Protein AF-A0A942SMR7-F1 (afdb_monomer)

Sequence (443 aa):
MTNSVQDSFNHFLLGSNKAGSNNLSPPSAKKFTKAISVENAISAVIGNFFTKFIARLKLFITKYEWFNEKNLMRRINSHNLKDLNKLANLFKNAYPSLTKENKKISHFVENFVKPARDKKAYEKFTKDLNDDAVKKQLENVYAEYLLKCLKKNITAHDLVLEEGGIGPLINAKSPEEIDTLINDYLGPDLRRDLEHFTHDPDLCQALYLNMPHRNHQLIQELVHDGITAEMIFEAETDLPMKTTAKSMLGFIAQNSENCFCENVKIFLDENYSPFASNFAEGKGEEEKEEIVAALIGLLKTGRDAPARLLIPLLATQKKSAKKLTGYPSPTFKQILSQLKNLGTQKEIIQQALLGKLFFKEQREKYKASIDTFFARSFNSYSYQDQDLARLLPLFNNFDDYTASLIERFVQRGSKEDPYDFEKIKGSLAGISIIEKIQQILAE

Structure (mmCIF, N/CA/C/O backbone):
data_AF-A0A942SMR7-F1
#
_entry.id   AF-A0A942SMR7-F1
#
loop_
_atom_site.group_PDB
_atom_site.id
_atom_site.type_symbol
_atom_site.label_atom_id
_atom_site.label_alt_id
_atom_site.label_comp_id
_atom_site.label_asym_id
_atom_site.label_entity_id
_atom_site.label_seq_id
_atom_site.pdbx_PDB_ins_code
_atom_site.Cartn_x
_atom_site.Cartn_y
_atom_site.Cartn_z
_atom_site.occupancy
_atom_site.B_iso_or_equiv
_atom_site.auth_seq_id
_atom_site.auth_comp_id
_atom_site.auth_asym_id
_atom_site.auth_atom_id
_atom_site.pdbx_PDB_model_num
ATOM 1 N N . MET A 1 1 ? -30.695 -22.649 21.750 1.00 34.53 1 MET A N 1
ATOM 2 C CA . MET A 1 1 ? -30.103 -22.715 23.103 1.00 34.53 1 MET A CA 1
ATOM 3 C C . MET A 1 1 ? -28.946 -21.736 23.145 1.00 34.53 1 MET A C 1
ATOM 5 O O . MET A 1 1 ? -27.993 -21.900 22.398 1.00 34.53 1 MET A O 1
ATOM 9 N N . THR A 1 2 ? -29.091 -20.654 23.903 1.00 30.50 2 THR A N 1
ATOM 10 C CA . THR A 1 2 ? -28.099 -19.580 24.029 1.00 30.50 2 THR A CA 1
ATOM 11 C C . THR A 1 2 ? -27.035 -19.985 25.042 1.00 30.50 2 THR A C 1
ATOM 13 O O . THR A 1 2 ? -27.297 -19.974 26.243 1.00 30.50 2 THR A O 1
ATOM 16 N N . ASN A 1 3 ? -25.848 -20.357 24.561 1.00 32.12 3 ASN A N 1
ATOM 17 C CA . ASN A 1 3 ? -24.682 -20.551 25.422 1.00 32.12 3 ASN A CA 1
ATOM 18 C C . ASN A 1 3 ? -24.349 -19.232 26.125 1.00 32.12 3 ASN A C 1
ATOM 20 O O . ASN A 1 3 ? -24.360 -18.170 25.496 1.00 32.12 3 ASN A O 1
ATOM 24 N N . SER A 1 4 ? -24.058 -19.288 27.425 1.00 38.53 4 SER A N 1
ATOM 25 C CA . SER A 1 4 ? -23.694 -18.090 28.171 1.00 38.53 4 SER A CA 1
ATOM 26 C C . SER A 1 4 ? -22.341 -17.554 27.680 1.00 38.53 4 SER A C 1
ATOM 28 O O . SER A 1 4 ? -21.481 -18.290 27.183 1.00 38.53 4 SER A O 1
ATOM 30 N N . VAL A 1 5 ? -22.117 -16.249 27.834 1.00 36.88 5 VAL A N 1
ATOM 31 C CA . VAL A 1 5 ? -20.822 -15.605 27.537 1.00 36.88 5 VAL A CA 1
ATOM 32 C C . VAL A 1 5 ? -19.683 -16.264 28.333 1.00 36.88 5 VAL A C 1
ATOM 34 O O . VAL A 1 5 ? -18.545 -16.318 27.871 1.00 36.88 5 VAL A O 1
ATOM 37 N N . GLN A 1 6 ? -20.010 -16.833 29.495 1.00 35.50 6 GLN A N 1
ATOM 38 C CA . GLN A 1 6 ? -19.108 -17.584 30.361 1.00 35.50 6 GLN A CA 1
ATOM 39 C C . GLN A 1 6 ? -18.683 -18.922 29.735 1.00 35.50 6 GLN A C 1
ATOM 41 O O . GLN A 1 6 ? -17.505 -19.273 29.772 1.00 35.50 6 GLN A O 1
ATOM 46 N N . ASP A 1 7 ? -19.607 -19.617 29.070 1.00 35.22 7 ASP A N 1
ATOM 47 C CA . ASP A 1 7 ? -19.327 -20.873 28.363 1.00 35.22 7 ASP A CA 1
ATOM 48 C C . ASP A 1 7 ? -18.500 -20.627 27.095 1.00 35.22 7 ASP A C 1
ATOM 50 O O . ASP A 1 7 ? -17.563 -21.365 26.792 1.00 35.22 7 ASP A O 1
ATOM 54 N N . SER A 1 8 ? -18.756 -19.514 26.403 1.00 33.97 8 SER A N 1
ATOM 55 C CA . SER A 1 8 ? -17.963 -19.088 25.238 1.00 33.97 8 SER A CA 1
ATOM 56 C C . SER A 1 8 ? -16.530 -18.675 25.615 1.00 33.97 8 SER A C 1
ATOM 58 O O . SER A 1 8 ? -15.610 -18.803 24.807 1.00 33.97 8 SER A O 1
ATOM 60 N N . PHE A 1 9 ? -16.319 -18.212 26.853 1.00 33.03 9 PHE A N 1
ATOM 61 C CA . PHE A 1 9 ? -14.996 -17.901 27.402 1.00 33.03 9 PHE A CA 1
ATOM 62 C C . PHE A 1 9 ? -14.197 -19.171 27.733 1.00 33.03 9 PHE A C 1
ATOM 64 O O . PHE A 1 9 ? -12.987 -19.218 27.509 1.00 33.03 9 PHE A O 1
ATOM 71 N N . ASN A 1 10 ? -14.881 -20.211 28.216 1.00 36.38 10 ASN A N 1
ATOM 72 C CA . ASN A 1 10 ? -14.279 -21.489 28.598 1.00 36.38 10 ASN A CA 1
ATOM 73 C C . ASN A 1 10 ? -13.867 -22.359 27.395 1.00 36.38 10 ASN A C 1
ATOM 75 O O . ASN A 1 10 ? -12.970 -23.188 27.525 1.00 36.38 10 ASN A O 1
ATOM 79 N N . HIS A 1 11 ? -14.468 -22.152 26.218 1.00 35.25 11 HIS A N 1
ATOM 80 C CA . HIS A 1 11 ? -14.191 -22.934 25.004 1.00 35.25 11 HIS A CA 1
ATOM 81 C C . HIS A 1 11 ? -13.208 -22.281 24.015 1.00 35.25 11 HIS A C 1
ATOM 83 O O . HIS A 1 11 ? -12.985 -22.802 22.921 1.00 35.25 11 HIS A O 1
ATOM 89 N N . PHE A 1 12 ? -12.578 -21.162 24.379 1.00 31.48 12 PHE A N 1
ATOM 90 C CA . PHE A 1 12 ? -11.595 -20.495 23.526 1.00 31.48 12 PHE A CA 1
ATOM 91 C C . PHE A 1 12 ? -10.261 -21.273 23.494 1.00 31.48 12 PHE A C 1
ATOM 93 O O . PHE A 1 12 ? -9.388 -21.080 24.341 1.00 31.48 12 PHE A O 1
ATOM 100 N N . LEU A 1 13 ? -10.089 -22.158 22.506 1.00 36.81 13 LEU A N 1
ATOM 101 C CA . LEU A 1 13 ? -8.834 -22.874 22.251 1.00 36.81 13 LEU A CA 1
ATOM 102 C C . LEU A 1 13 ? -7.796 -21.942 21.607 1.00 36.81 13 LEU A C 1
ATOM 104 O O . LEU A 1 13 ? -7.866 -21.612 20.424 1.00 36.81 13 LEU A O 1
ATOM 108 N N . LEU A 1 14 ? -6.793 -21.548 22.389 1.00 28.81 14 LEU A N 1
ATOM 109 C CA . LEU A 1 14 ? -5.564 -20.938 21.888 1.00 28.81 14 LEU A CA 1
ATOM 110 C C . LEU A 1 14 ? -4.587 -22.044 21.489 1.00 28.81 14 LEU A C 1
ATOM 112 O O . LEU A 1 14 ? -3.977 -22.647 22.361 1.00 28.81 14 LEU A O 1
ATOM 116 N N . GLY A 1 15 ? -4.437 -22.265 20.182 1.00 29.69 15 GLY A N 1
ATOM 117 C CA . GLY A 1 15 ? -3.248 -22.868 19.574 1.00 29.69 15 GLY A CA 1
ATOM 118 C C . GLY A 1 15 ? -2.880 -24.270 20.066 1.00 29.69 15 GLY A C 1
ATOM 119 O O . GLY A 1 15 ? -2.263 -24.460 21.109 1.00 29.69 15 GLY A O 1
ATOM 120 N N . SER A 1 16 ? -3.151 -25.269 19.237 1.00 29.31 16 SER A N 1
ATOM 121 C CA . SER A 1 16 ? -2.507 -26.576 19.328 1.00 29.31 16 SER A CA 1
ATOM 122 C C . SER A 1 16 ? -0.982 -26.427 19.241 1.00 29.31 16 SER A C 1
ATOM 124 O O . SER A 1 16 ? -0.441 -26.219 18.154 1.00 29.31 16 SER A O 1
ATOM 126 N N . ASN A 1 17 ? -0.276 -26.594 20.361 1.00 31.45 17 ASN A N 1
ATOM 127 C CA . ASN A 1 17 ? 1.128 -26.988 20.321 1.00 31.45 17 ASN A CA 1
ATOM 128 C C . ASN A 1 17 ? 1.180 -28.424 19.785 1.00 31.45 17 ASN A C 1
ATOM 130 O O . ASN A 1 17 ? 1.063 -29.384 20.544 1.00 31.45 17 ASN A O 1
ATOM 134 N N . LYS A 1 18 ? 1.369 -28.578 18.470 1.00 31.02 18 LYS A N 1
ATOM 135 C CA . LYS A 1 18 ? 1.975 -29.794 17.919 1.00 31.02 18 LYS A CA 1
ATOM 136 C C . LYS A 1 18 ? 3.445 -29.808 18.348 1.00 31.02 18 LYS A C 1
ATOM 138 O O . LYS A 1 18 ? 4.327 -29.456 17.576 1.00 31.02 18 LYS A O 1
ATOM 143 N N . ALA A 1 19 ? 3.704 -30.186 19.596 1.00 28.86 19 ALA A N 1
ATOM 144 C CA . ALA A 1 19 ? 4.969 -30.824 19.919 1.00 28.86 19 ALA A CA 1
ATOM 145 C C . ALA A 1 19 ? 4.839 -32.268 19.428 1.00 28.86 19 ALA A C 1
ATOM 147 O O . ALA A 1 19 ? 3.907 -32.973 19.816 1.00 28.86 19 ALA A O 1
ATOM 148 N N . GLY A 1 20 ? 5.704 -32.643 18.488 1.00 26.94 20 GLY A N 1
ATOM 149 C CA . GLY A 1 20 ? 5.714 -33.959 17.870 1.00 26.94 20 GLY A CA 1
ATOM 150 C C . GLY A 1 20 ? 5.701 -35.069 18.914 1.00 26.94 20 GLY A C 1
ATOM 151 O O . GLY A 1 20 ? 6.432 -35.033 19.904 1.00 26.94 20 GLY A O 1
ATOM 152 N N . SER A 1 21 ? 4.859 -36.065 18.665 1.00 31.50 21 SER A N 1
ATOM 153 C CA . SER A 1 21 ? 5.030 -37.378 19.254 1.00 31.50 21 SER A CA 1
ATOM 154 C C . SER A 1 21 ? 6.374 -37.938 18.784 1.00 31.50 21 SER A C 1
ATOM 156 O O . SER A 1 21 ? 6.669 -37.913 17.590 1.00 31.50 21 SER A O 1
ATOM 158 N N . ASN A 1 22 ? 7.191 -38.441 19.705 1.00 28.12 22 ASN A N 1
ATOM 159 C CA . ASN A 1 22 ? 7.575 -39.855 19.743 1.00 28.12 22 ASN A CA 1
ATOM 160 C C . ASN A 1 22 ? 8.724 -40.100 20.730 1.00 28.12 22 ASN A C 1
ATOM 162 O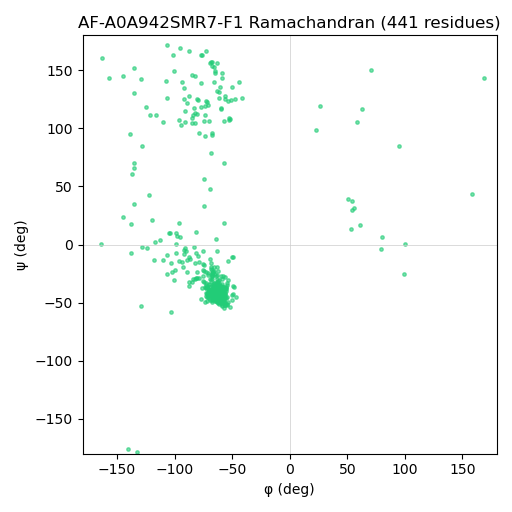 O . ASN A 1 22 ? 9.672 -39.324 20.812 1.00 28.12 22 ASN A O 1
ATOM 166 N N . ASN A 1 23 ? 8.610 -41.263 21.381 1.00 29.42 23 ASN A N 1
ATOM 167 C CA . ASN A 1 23 ? 9.546 -41.976 22.263 1.00 29.42 23 ASN A CA 1
ATOM 168 C C . ASN A 1 23 ? 9.336 -41.686 23.763 1.00 29.42 23 ASN A C 1
ATOM 170 O O . ASN A 1 23 ? 9.823 -40.699 24.298 1.00 29.42 23 ASN A O 1
ATOM 174 N N . LEU A 1 24 ? 8.412 -42.410 24.421 1.00 30.14 24 LEU A N 1
ATOM 175 C CA . LEU A 1 24 ? 8.623 -43.725 25.082 1.00 30.14 24 LEU A CA 1
ATOM 176 C C . LEU A 1 24 ? 9.640 -43.587 26.237 1.00 30.14 24 LEU A C 1
ATOM 178 O O . LEU A 1 24 ? 10.794 -43.270 26.001 1.00 30.14 24 LEU A O 1
ATOM 182 N N . SER A 1 25 ? 9.315 -43.822 27.512 1.00 30.27 25 SER A N 1
ATOM 183 C CA . SER A 1 25 ? 8.675 -45.029 28.058 1.00 30.27 25 SER A CA 1
ATOM 184 C C . SER A 1 25 ? 8.079 -44.782 29.464 1.00 30.27 25 SER A C 1
ATOM 186 O O . SER A 1 25 ? 8.474 -43.827 30.135 1.00 30.27 25 SER A O 1
ATOM 188 N N . PRO A 1 26 ? 7.140 -45.631 29.925 1.00 47.75 26 PRO A N 1
ATOM 189 C CA . PRO A 1 26 ? 6.275 -45.384 31.080 1.00 47.75 26 PRO A CA 1
ATOM 190 C C . PRO A 1 26 ? 6.826 -46.001 32.381 1.00 47.75 26 PRO A C 1
ATOM 192 O O . PRO A 1 26 ? 7.655 -46.908 32.328 1.00 47.75 26 PRO A O 1
ATOM 195 N N . PRO A 1 27 ? 6.248 -45.655 33.545 1.00 29.09 27 PRO A N 1
ATOM 196 C CA . PRO A 1 27 ? 5.980 -46.696 34.525 1.00 29.09 27 PRO A CA 1
ATOM 197 C C . PRO A 1 27 ? 4.492 -46.764 34.865 1.00 29.09 27 PRO A C 1
ATOM 199 O O . PRO A 1 27 ? 3.902 -45.869 35.466 1.00 29.09 27 PRO A O 1
ATOM 202 N N . SER A 1 28 ? 3.926 -47.882 34.414 1.00 30.62 28 SER A N 1
ATOM 203 C CA . SER A 1 28 ? 2.942 -48.744 35.073 1.00 30.62 28 SER A CA 1
ATOM 204 C C . SER A 1 28 ? 2.015 -48.132 36.128 1.00 30.62 28 SER A C 1
ATOM 206 O O . SER A 1 28 ? 2.410 -47.735 37.226 1.00 30.62 28 SER A O 1
ATOM 208 N N . ALA A 1 29 ? 0.735 -48.232 35.785 1.00 39.47 29 ALA A N 1
ATOM 209 C CA . ALA A 1 29 ? -0.451 -47.940 36.563 1.00 39.47 29 ALA A CA 1
ATOM 210 C C . ALA A 1 29 ? -0.408 -48.400 38.032 1.00 39.47 29 ALA A C 1
ATOM 212 O O . ALA A 1 29 ? -0.314 -49.590 38.334 1.00 39.47 29 ALA A O 1
ATOM 213 N N . LYS A 1 30 ? -0.673 -47.456 38.941 1.00 28.30 30 LYS A N 1
ATOM 214 C CA . LYS A 1 30 ? -1.376 -47.761 40.190 1.00 28.30 30 LYS A CA 1
ATOM 215 C C . LYS A 1 30 ? -2.869 -47.563 39.954 1.00 28.30 30 LYS A C 1
ATOM 217 O O . LYS A 1 30 ? -3.319 -46.443 39.727 1.00 28.30 30 LYS A O 1
ATOM 222 N N . LYS A 1 31 ? -3.641 -48.652 40.029 1.00 41.75 31 LYS A N 1
ATOM 223 C CA . LYS A 1 31 ? -5.090 -48.573 40.242 1.00 41.75 31 LYS A CA 1
ATOM 224 C C . LYS A 1 31 ? -5.324 -47.851 41.570 1.00 41.75 31 LYS A C 1
ATOM 226 O O . LYS A 1 31 ? -4.913 -48.354 42.612 1.00 41.75 31 LYS A O 1
ATOM 231 N N . PHE A 1 32 ? -5.982 -46.696 41.532 1.00 26.53 32 PHE A N 1
ATOM 232 C CA . PHE A 1 32 ? -6.515 -46.053 42.729 1.00 26.53 32 PHE A CA 1
ATOM 233 C C . PHE A 1 32 ? -8.040 -46.130 42.710 1.00 26.53 32 PHE A C 1
ATOM 235 O O . PHE A 1 32 ? -8.719 -45.406 41.992 1.00 26.53 32 PHE A O 1
ATOM 242 N N . THR A 1 33 ? -8.565 -47.016 43.549 1.00 35.00 33 THR A N 1
ATOM 243 C CA . THR A 1 33 ? -9.952 -47.084 44.022 1.00 35.00 33 THR A CA 1
ATOM 244 C C . THR A 1 33 ? -10.226 -45.989 45.061 1.00 35.00 33 THR A C 1
ATOM 246 O O . THR A 1 33 ? -10.619 -46.266 46.192 1.00 35.00 33 THR A O 1
ATOM 249 N N . LYS A 1 3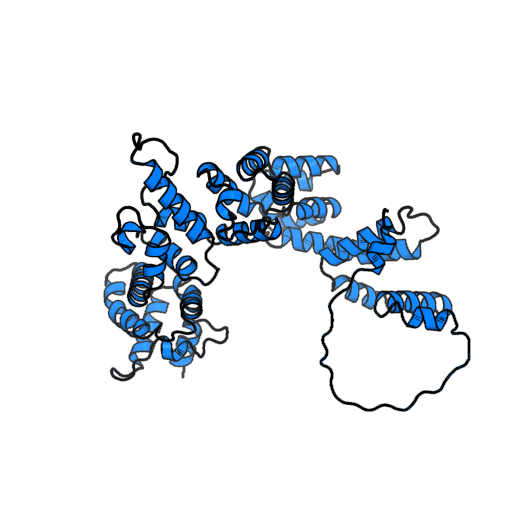4 ? -9.998 -44.717 44.714 1.00 34.81 34 LYS A N 1
ATOM 250 C CA . LYS A 1 34 ? -10.342 -43.588 45.591 1.00 34.81 34 LYS A CA 1
ATOM 251 C C . LYS A 1 34 ? -11.019 -42.479 44.802 1.00 34.81 34 LYS A C 1
ATOM 253 O O . LYS A 1 34 ? -10.518 -42.066 43.761 1.00 34.81 34 LYS A O 1
ATOM 258 N N . ALA A 1 35 ? -12.154 -42.017 45.327 1.00 33.56 35 ALA A N 1
ATOM 259 C CA . ALA A 1 35 ? -12.867 -40.845 44.845 1.00 33.56 35 ALA A CA 1
ATOM 260 C C . ALA A 1 35 ? -11.887 -39.678 44.657 1.00 33.56 35 ALA A C 1
ATOM 262 O O . ALA A 1 35 ? -11.119 -39.336 45.559 1.00 33.56 35 ALA A O 1
ATOM 263 N N . ILE A 1 36 ? -11.885 -39.119 43.450 1.00 33.59 36 ILE A N 1
ATOM 264 C CA . ILE A 1 36 ? -11.042 -37.993 43.063 1.00 33.59 36 ILE A CA 1
ATOM 265 C C . ILE A 1 36 ? -11.608 -36.758 43.770 1.00 33.59 36 ILE A C 1
ATOM 267 O O . ILE A 1 36 ? -12.788 -36.452 43.608 1.00 33.59 36 ILE A O 1
ATOM 271 N N . SER A 1 37 ? -10.800 -36.066 44.580 1.00 36.59 37 SER A N 1
ATOM 272 C CA . SER A 1 37 ? -11.249 -34.820 45.204 1.00 36.59 37 SER A CA 1
ATOM 273 C C . SER A 1 37 ? -11.480 -33.747 44.138 1.00 36.59 37 SER A C 1
ATOM 275 O O . SER A 1 37 ? -10.858 -33.756 43.070 1.00 36.59 37 SER A O 1
ATOM 277 N N . VAL A 1 38 ? -12.370 -32.800 44.432 1.00 32.81 38 VAL A N 1
ATOM 278 C CA . VAL A 1 38 ? -12.692 -31.671 43.547 1.00 32.81 38 VAL A CA 1
ATOM 279 C C . VAL A 1 38 ? -11.420 -30.905 43.139 1.00 32.81 38 VAL A C 1
ATOM 281 O O . VAL A 1 38 ? -11.323 -30.452 42.001 1.00 32.81 38 VAL A O 1
ATOM 284 N N . GLU A 1 39 ? -10.384 -30.859 43.986 1.00 32.72 39 GLU A N 1
ATOM 285 C CA . GLU A 1 39 ? -9.083 -30.263 43.642 1.00 32.72 39 GLU A CA 1
ATOM 286 C C . GLU A 1 39 ? -8.332 -30.969 42.498 1.00 32.72 39 GLU A C 1
ATOM 288 O O . GLU A 1 39 ? -7.643 -30.312 41.711 1.00 32.72 39 GLU A O 1
ATOM 293 N N . ASN A 1 40 ? -8.472 -32.287 42.355 1.00 36.81 40 ASN A N 1
ATOM 294 C CA . ASN A 1 40 ? -7.823 -33.044 41.280 1.00 36.81 40 ASN A CA 1
ATOM 295 C C . ASN A 1 40 ? -8.600 -32.956 39.955 1.00 36.81 40 ASN A C 1
ATOM 297 O O . ASN A 1 40 ? -7.984 -32.963 38.890 1.00 36.81 40 ASN A O 1
ATOM 301 N N . ALA A 1 41 ? -9.925 -32.782 40.009 1.00 32.66 41 ALA A N 1
ATOM 302 C CA . ALA A 1 41 ? -10.753 -32.478 38.838 1.00 32.66 41 ALA A CA 1
ATOM 303 C C . ALA A 1 41 ? -10.537 -31.035 38.332 1.00 32.66 41 ALA A C 1
ATOM 305 O O . ALA A 1 41 ? -10.463 -30.803 37.127 1.00 32.66 41 ALA A O 1
ATOM 306 N N . ILE A 1 42 ? -10.330 -30.074 39.244 1.00 33.91 42 ILE A N 1
ATOM 307 C CA . ILE A 1 42 ? -9.962 -28.680 38.922 1.00 33.91 42 ILE A CA 1
ATOM 308 C C . ILE A 1 42 ? -8.561 -28.602 38.289 1.00 33.91 42 ILE A C 1
ATOM 310 O O . ILE A 1 42 ? -8.329 -27.804 37.377 1.00 33.91 42 ILE A O 1
ATOM 314 N N . SER A 1 43 ? -7.634 -29.456 38.730 1.00 33.12 43 SER A N 1
ATOM 315 C CA . SER A 1 43 ? -6.253 -29.495 38.228 1.00 33.12 43 SER A CA 1
ATOM 316 C C . SER A 1 43 ? -6.125 -29.986 36.777 1.00 33.12 43 SER A C 1
ATOM 318 O O . SER A 1 43 ? -5.125 -29.687 36.129 1.00 33.12 43 SER A O 1
ATOM 320 N N . ALA A 1 44 ? -7.128 -30.690 36.240 1.00 33.97 44 ALA A N 1
ATOM 321 C CA . ALA A 1 44 ? -7.122 -31.215 34.872 1.00 33.97 44 ALA A CA 1
ATOM 322 C C . ALA A 1 44 ? -7.694 -30.242 33.817 1.00 33.97 44 ALA A C 1
ATOM 324 O O . ALA A 1 44 ? -7.499 -30.469 32.626 1.00 33.97 44 ALA A O 1
ATOM 325 N N . VAL A 1 45 ? -8.384 -29.164 34.222 1.00 35.84 45 VAL A N 1
ATOM 326 C CA . VAL A 1 45 ? -9.239 -28.379 33.301 1.00 35.84 45 VAL A CA 1
ATOM 327 C C . VAL A 1 45 ? -8.806 -26.905 33.113 1.00 35.84 45 VAL A C 1
ATOM 329 O O . VAL A 1 45 ? -9.242 -26.274 32.157 1.00 35.84 45 VAL A O 1
ATOM 332 N N . ILE A 1 46 ? -7.914 -26.318 33.935 1.00 37.12 46 ILE A N 1
ATOM 333 C CA . ILE A 1 46 ? -7.656 -24.848 33.930 1.00 37.12 46 ILE A CA 1
ATOM 334 C C . ILE A 1 46 ? -6.154 -24.470 34.023 1.00 37.12 46 ILE A C 1
ATOM 336 O O . ILE A 1 46 ? -5.722 -23.809 34.970 1.00 37.12 46 ILE A O 1
ATOM 340 N N . GLY A 1 47 ? -5.305 -24.867 33.070 1.00 30.72 47 GLY A N 1
ATOM 341 C CA . GLY A 1 47 ? -3.874 -24.490 33.042 1.00 30.72 47 GLY A CA 1
ATOM 342 C C . GLY A 1 47 ? -3.585 -23.455 31.944 1.00 30.72 47 GLY A C 1
ATOM 343 O O . GLY A 1 47 ? -3.869 -23.713 30.789 1.00 30.72 47 GLY A O 1
ATOM 344 N N . ASN A 1 48 ? -2.974 -22.283 32.148 1.00 45.56 48 ASN A N 1
ATOM 345 C CA . ASN A 1 48 ? -1.831 -22.067 33.036 1.00 45.56 48 ASN A CA 1
ATOM 346 C C . ASN A 1 48 ? -1.549 -20.582 33.403 1.00 45.56 48 ASN A C 1
ATOM 348 O O . ASN A 1 48 ? -0.582 -20.320 34.118 1.00 45.56 48 ASN A O 1
ATOM 352 N N . PHE A 1 49 ? -2.331 -19.595 32.933 1.00 44.94 49 PHE A N 1
ATOM 353 C CA . PHE A 1 49 ? -2.064 -18.162 33.200 1.00 44.94 49 PHE A CA 1
ATOM 354 C C . PHE A 1 49 ? -2.980 -17.561 34.278 1.00 44.94 49 PHE A C 1
ATOM 356 O O . PHE A 1 49 ? -2.497 -17.105 35.317 1.00 44.94 49 PHE A O 1
ATOM 363 N N . PHE A 1 50 ? -4.301 -17.612 34.083 1.00 40.66 50 PHE A N 1
ATOM 364 C CA . PHE A 1 50 ? -5.275 -17.001 35.001 1.00 40.66 50 PHE A CA 1
ATOM 365 C C . PHE A 1 50 ? -5.295 -17.662 36.386 1.00 40.66 50 PHE A C 1
ATOM 367 O O . PHE A 1 50 ? -5.433 -16.985 37.400 1.00 40.66 50 PHE A O 1
ATOM 374 N N . THR A 1 51 ? -5.043 -18.964 36.459 1.00 40.56 51 THR A N 1
ATOM 375 C CA . THR A 1 51 ? -4.980 -19.730 37.713 1.00 40.56 51 THR A CA 1
ATOM 376 C C . THR A 1 51 ? -3.710 -19.420 38.502 1.00 40.56 51 THR A C 1
ATOM 378 O O . THR A 1 51 ? -3.771 -19.306 39.721 1.00 40.56 51 THR A O 1
ATOM 381 N N . LYS A 1 52 ? -2.569 -19.168 37.836 1.00 42.41 52 LYS A N 1
ATOM 382 C CA . LYS A 1 52 ? -1.343 -18.670 38.497 1.00 42.41 52 LYS A CA 1
ATOM 383 C C . LYS A 1 52 ? -1.512 -17.237 38.994 1.00 42.41 52 LYS A C 1
ATOM 385 O O . LYS A 1 52 ? -0.953 -16.887 40.031 1.00 42.41 52 LYS A O 1
ATOM 390 N N . PHE A 1 53 ? -2.278 -16.420 38.275 1.00 46.06 53 PHE A N 1
ATOM 391 C CA . PHE A 1 53 ? -2.625 -15.065 38.691 1.00 46.06 53 PHE A CA 1
ATOM 392 C C . PHE A 1 53 ? -3.548 -15.077 39.921 1.00 46.06 53 PHE A C 1
ATOM 394 O O . PHE A 1 53 ? -3.219 -14.459 40.931 1.00 46.06 53 PHE A O 1
ATOM 401 N N . ILE A 1 54 ? -4.624 -15.871 39.901 1.00 44.62 54 ILE A N 1
ATOM 402 C CA . ILE A 1 54 ? -5.577 -15.986 41.016 1.00 44.62 54 ILE A CA 1
ATOM 403 C C . ILE A 1 54 ? -4.979 -16.726 42.226 1.00 44.62 54 ILE A C 1
ATOM 405 O O . ILE A 1 54 ? -5.211 -16.312 43.358 1.00 44.62 54 ILE A O 1
ATOM 409 N N . ALA A 1 55 ? -4.155 -17.762 42.038 1.00 40.75 55 ALA A N 1
ATOM 410 C CA . ALA A 1 55 ? -3.467 -18.448 43.139 1.00 40.75 55 ALA A CA 1
ATOM 411 C C . ALA A 1 55 ? -2.439 -17.542 43.839 1.00 40.75 55 ALA A C 1
ATOM 413 O O . ALA A 1 55 ? -2.331 -17.564 45.064 1.00 40.75 55 ALA A O 1
ATOM 414 N N . ARG A 1 56 ? -1.738 -16.678 43.089 1.00 43.81 56 ARG A N 1
ATOM 415 C CA . ARG A 1 56 ? -0.849 -15.651 43.660 1.00 43.81 56 ARG A CA 1
ATOM 416 C C . ARG A 1 56 ? -1.626 -14.535 44.369 1.00 43.81 56 ARG A C 1
ATOM 418 O O . ARG A 1 56 ? -1.182 -14.062 45.408 1.00 43.81 56 ARG A O 1
ATOM 425 N N . LEU A 1 57 ? -2.814 -14.186 43.874 1.00 44.16 57 LEU A N 1
ATOM 426 C CA . LEU A 1 57 ? -3.771 -13.295 44.547 1.00 44.16 57 LEU A CA 1
ATOM 427 C C . LEU A 1 57 ? -4.332 -13.892 45.851 1.00 44.16 57 LEU A C 1
ATOM 429 O O . LEU A 1 57 ? -4.514 -13.164 46.825 1.00 44.16 57 LEU A O 1
ATOM 433 N N . LYS A 1 58 ? -4.575 -15.208 45.903 1.00 41.38 58 LYS A N 1
ATOM 434 C CA . LYS A 1 58 ? -5.022 -15.915 47.118 1.00 41.38 58 LYS A CA 1
ATOM 435 C C . LYS A 1 58 ? -3.898 -16.067 48.156 1.00 41.38 58 LYS A C 1
ATOM 437 O O . LYS A 1 58 ? -4.158 -15.887 49.343 1.00 41.38 58 LYS A O 1
ATOM 442 N N . LEU A 1 59 ? -2.654 -16.302 47.722 1.00 36.44 59 LEU A N 1
ATOM 443 C CA . LEU A 1 59 ? -1.453 -16.299 48.580 1.00 36.44 59 LEU A CA 1
ATOM 444 C C . LEU A 1 59 ? -1.145 -14.911 49.168 1.00 36.44 59 LEU A C 1
ATOM 446 O O . LEU A 1 59 ? -0.746 -14.806 50.323 1.00 36.44 59 LEU A O 1
ATOM 450 N N . PHE A 1 60 ? -1.401 -13.841 48.413 1.00 42.25 60 PHE A N 1
ATOM 451 C CA . PHE A 1 60 ? -1.297 -12.457 48.890 1.00 42.25 60 PHE A CA 1
ATOM 452 C C . PHE A 1 60 ? -2.223 -12.169 50.086 1.00 42.25 60 PHE A C 1
ATOM 454 O O . PHE A 1 60 ? -1.811 -11.522 51.044 1.00 42.25 60 PHE A O 1
ATOM 461 N N . ILE A 1 61 ? -3.454 -12.691 50.061 1.00 41.06 61 ILE A N 1
ATOM 462 C CA . ILE A 1 61 ? -4.430 -12.527 51.153 1.00 41.06 61 ILE A CA 1
ATOM 463 C C . ILE A 1 61 ? -3.993 -13.273 52.427 1.00 41.06 61 ILE A C 1
ATOM 465 O O . ILE A 1 61 ? -4.369 -12.866 53.520 1.00 41.06 61 ILE A O 1
ATOM 469 N N . THR A 1 62 ? -3.192 -14.336 52.299 1.00 39.22 62 THR A N 1
ATOM 470 C CA . THR A 1 62 ? -2.798 -15.209 53.419 1.00 39.22 62 THR A CA 1
ATOM 471 C C . THR A 1 62 ? -1.383 -14.971 53.953 1.00 39.22 62 THR A C 1
ATOM 473 O O . THR A 1 62 ? -1.137 -15.315 55.105 1.00 39.22 62 THR A O 1
ATOM 476 N N . LYS A 1 63 ? -0.448 -14.407 53.169 1.00 39.03 63 LYS A N 1
ATOM 477 C CA . LYS A 1 63 ? 0.978 -14.302 53.554 1.00 39.03 63 LYS A CA 1
ATOM 478 C C . LYS A 1 63 ? 1.621 -12.914 53.451 1.00 39.03 63 LYS A C 1
ATOM 480 O O . LYS A 1 63 ? 2.791 -12.796 53.786 1.00 39.03 63 LYS A O 1
ATOM 485 N N . TYR A 1 64 ? 0.910 -11.878 52.995 1.00 40.66 64 TYR A N 1
ATOM 486 C CA . TYR A 1 64 ? 1.441 -10.505 52.859 1.00 40.66 64 TYR A CA 1
ATOM 487 C C . TYR A 1 64 ? 2.754 -10.348 52.048 1.00 40.66 64 TYR A C 1
ATOM 489 O O . TYR A 1 64 ? 3.338 -9.268 52.040 1.00 40.66 64 TYR A O 1
ATOM 497 N N . GLU A 1 65 ? 3.212 -11.356 51.300 1.00 34.25 65 GLU A N 1
ATOM 498 C CA . GLU A 1 65 ? 4.343 -11.195 50.379 1.00 34.25 65 GLU A CA 1
ATOM 499 C C . GLU A 1 65 ? 3.910 -10.402 49.141 1.00 34.25 65 GLU A C 1
ATOM 501 O O . GLU A 1 65 ? 3.015 -10.810 48.393 1.00 34.25 65 GLU A O 1
ATOM 506 N N . TRP A 1 66 ? 4.541 -9.247 48.922 1.00 45.78 66 TRP A N 1
ATOM 507 C CA . TRP A 1 66 ? 4.174 -8.346 47.837 1.00 45.78 66 TRP A CA 1
ATOM 508 C C . TRP A 1 66 ? 4.948 -8.599 46.543 1.00 45.78 66 TRP A C 1
ATOM 510 O O . TRP A 1 66 ? 6.177 -8.655 46.494 1.00 45.78 66 TRP A O 1
ATOM 520 N N . PHE A 1 67 ? 4.175 -8.612 45.457 1.00 41.97 67 PHE A N 1
ATOM 521 C CA . PHE A 1 67 ? 4.568 -8.053 44.173 1.00 41.97 67 PHE A CA 1
ATOM 522 C C . PHE A 1 67 ? 5.045 -6.621 44.400 1.00 41.97 67 PHE A C 1
ATOM 524 O O . PHE A 1 67 ? 4.221 -5.752 44.626 1.00 41.97 67 PHE A O 1
ATOM 531 N N . ASN A 1 68 ? 6.340 -6.339 44.307 1.00 45.72 68 ASN A N 1
ATOM 532 C CA . ASN A 1 68 ? 6.786 -4.948 44.283 1.00 45.72 68 ASN A CA 1
ATOM 533 C C . ASN A 1 68 ? 6.070 -4.216 43.121 1.00 45.72 68 ASN A C 1
ATOM 535 O O . ASN A 1 68 ? 6.086 -4.719 41.994 1.00 45.72 68 ASN A O 1
ATOM 539 N N . GLU A 1 69 ? 5.425 -3.077 43.380 1.00 46.19 69 GLU A N 1
ATOM 540 C CA . GLU A 1 69 ? 4.550 -2.331 42.448 1.00 46.19 69 GLU A CA 1
ATOM 541 C C . GLU A 1 69 ? 5.204 -2.109 41.067 1.00 46.19 69 GLU A C 1
ATOM 543 O O . GLU A 1 69 ? 4.578 -2.268 40.013 1.00 46.19 69 GLU A O 1
ATOM 548 N N . LYS A 1 70 ? 6.527 -1.886 41.072 1.00 51.78 70 LYS A N 1
ATOM 549 C CA . LYS A 1 70 ? 7.387 -1.774 39.880 1.00 51.78 70 LYS A CA 1
ATOM 550 C C . LYS A 1 70 ? 7.301 -2.987 38.938 1.00 51.78 70 LYS A C 1
ATOM 552 O O . LYS A 1 70 ? 7.338 -2.828 37.719 1.00 51.78 70 LYS A O 1
ATOM 557 N N . ASN A 1 71 ? 7.161 -4.202 39.469 1.00 54.44 71 ASN A N 1
ATOM 558 C CA . ASN A 1 71 ? 7.095 -5.435 38.678 1.00 54.44 71 ASN A CA 1
ATOM 559 C C . ASN A 1 71 ? 5.716 -5.668 38.049 1.00 54.44 71 ASN A C 1
ATOM 561 O O . ASN A 1 71 ? 5.633 -6.298 36.991 1.00 54.44 71 ASN A O 1
ATOM 565 N N . LEU A 1 72 ? 4.646 -5.174 38.679 1.00 54.44 72 LEU A N 1
ATOM 566 C CA . LEU A 1 72 ? 3.290 -5.257 38.138 1.00 54.44 72 LEU A CA 1
ATOM 567 C C . LEU A 1 72 ? 3.131 -4.297 36.952 1.00 54.44 72 LEU A C 1
ATOM 569 O O . LEU A 1 72 ? 2.738 -4.730 35.867 1.00 54.44 72 LEU A O 1
ATOM 573 N N . MET A 1 73 ? 3.560 -3.042 37.126 1.00 61.38 73 MET A N 1
ATOM 574 C CA . MET A 1 73 ? 3.583 -2.033 36.061 1.00 61.38 73 MET A CA 1
ATOM 575 C C . MET A 1 73 ? 4.398 -2.492 34.851 1.00 61.38 73 MET A C 1
ATOM 577 O O . MET A 1 73 ? 3.913 -2.433 33.724 1.00 61.38 73 MET A O 1
ATOM 581 N N . ARG A 1 74 ? 5.608 -3.034 35.063 1.00 60.50 74 ARG A N 1
ATOM 582 C CA . ARG A 1 74 ? 6.454 -3.527 33.960 1.00 60.50 74 ARG A CA 1
ATOM 583 C C . ARG A 1 74 ? 5.767 -4.616 33.134 1.00 60.50 74 ARG A C 1
ATOM 585 O O . ARG A 1 74 ? 5.905 -4.643 31.916 1.00 60.50 74 ARG A O 1
ATOM 592 N N . ARG A 1 75 ? 5.038 -5.525 33.788 1.00 58.28 75 ARG A N 1
ATOM 593 C CA . ARG A 1 75 ? 4.328 -6.615 33.103 1.00 58.28 75 ARG A CA 1
ATOM 594 C C . ARG A 1 75 ? 3.128 -6.095 32.324 1.00 58.28 75 ARG A C 1
ATOM 596 O O . ARG A 1 75 ? 2.985 -6.439 31.157 1.00 58.28 75 ARG A O 1
ATOM 603 N N . ILE A 1 76 ? 2.323 -5.225 32.922 1.00 63.59 76 ILE A N 1
ATOM 604 C CA . ILE A 1 76 ? 1.150 -4.652 32.251 1.00 63.59 76 ILE A CA 1
ATOM 605 C C . ILE A 1 76 ? 1.569 -3.797 31.050 1.00 63.59 76 ILE A C 1
ATOM 607 O O . ILE A 1 76 ? 1.028 -3.969 29.960 1.00 63.59 76 ILE A O 1
ATOM 611 N N . ASN A 1 77 ? 2.620 -2.988 31.199 1.00 65.75 77 ASN A N 1
ATOM 612 C CA . ASN A 1 77 ? 3.166 -2.167 30.116 1.00 65.75 77 ASN A CA 1
ATOM 613 C C . ASN A 1 77 ? 3.725 -2.990 28.940 1.00 65.75 77 ASN A C 1
ATOM 615 O O . ASN A 1 77 ? 3.850 -2.461 27.836 1.00 65.75 77 ASN A O 1
ATOM 619 N N . SER A 1 78 ? 4.033 -4.279 29.127 1.00 68.62 78 SER A N 1
ATOM 620 C CA . SER A 1 78 ? 4.500 -5.143 28.032 1.00 68.62 78 SER A CA 1
ATOM 621 C C . SER A 1 78 ? 3.389 -5.568 27.059 1.00 68.62 78 SER A C 1
ATOM 623 O O . SER A 1 78 ? 3.679 -5.942 25.926 1.00 68.62 78 SER A O 1
ATOM 625 N N . HIS A 1 79 ? 2.113 -5.458 27.444 1.00 66.25 79 HIS A N 1
ATOM 626 C CA . HIS A 1 79 ? 0.980 -5.880 26.611 1.00 66.25 79 HIS A CA 1
ATOM 627 C 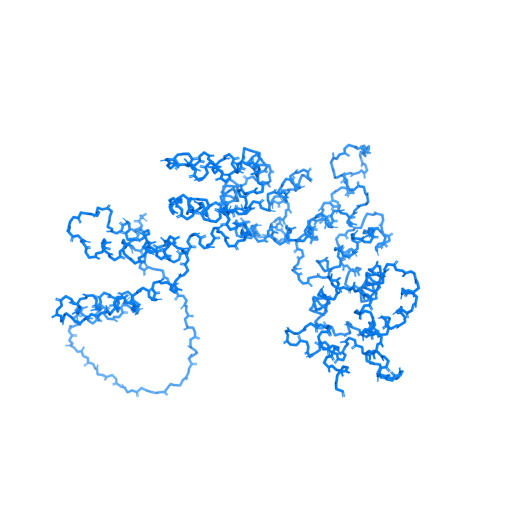C . HIS A 1 79 ? 0.585 -4.833 25.571 1.00 66.25 79 HIS A C 1
ATOM 629 O O . HIS A 1 79 ? 0.664 -3.641 25.835 1.00 66.25 79 HIS A O 1
ATOM 635 N N . ASN A 1 80 ? 0.141 -5.240 24.381 1.00 70.62 80 ASN A N 1
ATOM 636 C CA . ASN A 1 80 ? -0.311 -4.295 23.355 1.00 70.62 80 ASN A CA 1
ATOM 637 C C . ASN A 1 80 ? -1.676 -3.661 23.720 1.00 70.62 80 ASN A C 1
ATOM 639 O O . ASN A 1 80 ? -2.393 -4.136 24.602 1.00 70.62 80 ASN A O 1
ATOM 643 N N . LEU A 1 81 ? -2.058 -2.587 23.016 1.00 79.75 81 LEU A N 1
ATOM 644 C CA . LEU A 1 81 ? -3.308 -1.857 23.274 1.00 79.75 81 LEU A CA 1
ATOM 645 C C . LEU A 1 81 ? -4.565 -2.739 23.151 1.00 79.75 81 LEU A C 1
ATOM 647 O O . LEU A 1 81 ? -5.521 -2.562 23.903 1.00 79.75 81 LEU A O 1
ATOM 651 N N . LYS A 1 82 ? -4.573 -3.703 22.220 1.00 73.69 82 LYS A N 1
ATOM 652 C CA . LYS A 1 82 ? -5.710 -4.610 21.997 1.00 73.69 82 LYS A CA 1
ATOM 653 C C . LYS A 1 82 ? -5.942 -5.507 23.212 1.00 73.69 82 LYS A C 1
ATOM 655 O O . LYS A 1 82 ? -7.081 -5.647 23.656 1.00 73.69 82 LYS A O 1
ATOM 660 N N . ASP A 1 83 ? -4.871 -6.064 23.765 1.00 66.38 83 ASP A N 1
ATOM 661 C CA . ASP A 1 83 ? -4.922 -6.925 24.945 1.00 66.38 83 ASP A CA 1
ATOM 662 C C . ASP A 1 83 ? -5.339 -6.137 26.189 1.00 66.38 83 ASP A C 1
ATOM 664 O O . ASP A 1 83 ? -6.187 -6.599 26.952 1.00 66.38 83 ASP A O 1
ATOM 668 N N . LEU A 1 84 ? -4.825 -4.913 26.356 1.00 70.81 84 LEU A N 1
ATOM 669 C CA . LEU A 1 84 ? -5.213 -4.024 27.456 1.00 70.81 84 LEU A CA 1
ATOM 670 C C . LEU A 1 84 ? -6.682 -3.581 27.361 1.00 70.81 84 LEU A C 1
ATOM 672 O O . LEU A 1 84 ? -7.381 -3.571 28.372 1.00 70.81 84 LEU A O 1
ATOM 676 N N . ASN A 1 85 ? -7.188 -3.290 26.157 1.00 73.06 85 ASN A N 1
ATOM 677 C CA . ASN A 1 85 ? -8.608 -2.996 25.931 1.00 73.06 85 ASN A CA 1
ATOM 678 C C . ASN A 1 85 ? -9.498 -4.201 26.243 1.00 73.06 85 ASN A C 1
ATOM 680 O O . ASN A 1 85 ? -10.530 -4.059 26.902 1.00 73.06 85 ASN A O 1
ATOM 684 N N . LYS A 1 86 ? -9.096 -5.400 25.803 1.00 68.12 86 LYS A N 1
ATOM 685 C CA . LYS A 1 86 ? -9.815 -6.637 26.123 1.00 68.12 86 LYS A CA 1
ATOM 686 C C . LYS A 1 86 ? -9.838 -6.870 27.632 1.00 68.12 86 LYS A C 1
ATOM 688 O O . LYS A 1 86 ? -10.893 -7.175 28.175 1.00 68.12 86 LYS A O 1
ATOM 693 N N . LEU A 1 87 ? -8.707 -6.672 28.307 1.00 60.38 87 LEU A N 1
ATOM 694 C CA . LEU A 1 87 ? -8.595 -6.801 29.756 1.00 60.38 87 LEU A CA 1
ATOM 695 C C . LEU A 1 87 ? -9.515 -5.809 30.484 1.00 60.38 87 LEU A C 1
ATOM 697 O O . LEU A 1 87 ? -10.289 -6.224 31.343 1.00 60.38 87 LEU A O 1
ATOM 701 N N . ALA A 1 88 ? -9.494 -4.530 30.100 1.00 68.81 88 ALA A N 1
ATOM 702 C CA . ALA A 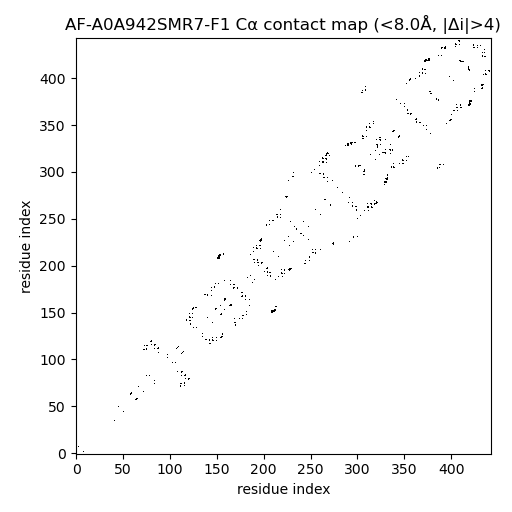1 88 ? -10.357 -3.500 30.677 1.00 68.81 88 ALA A CA 1
ATOM 703 C C . ALA A 1 88 ? -11.854 -3.816 30.492 1.00 68.81 88 ALA A C 1
ATOM 705 O O . ALA A 1 88 ? -12.627 -3.716 31.445 1.00 68.81 88 ALA A O 1
ATOM 706 N N . ASN A 1 89 ? -12.260 -4.264 29.299 1.00 65.81 89 ASN A N 1
ATOM 707 C CA . ASN A 1 89 ? -13.648 -4.644 29.017 1.00 65.81 89 ASN A CA 1
ATOM 708 C C . ASN A 1 89 ? -14.083 -5.889 29.798 1.00 65.81 89 ASN A C 1
ATOM 710 O O . ASN A 1 89 ? -15.199 -5.931 30.308 1.00 65.81 89 ASN A O 1
ATOM 714 N N . LEU A 1 90 ? -13.208 -6.890 29.931 1.00 59.84 90 LEU A N 1
ATOM 715 C CA . LEU A 1 90 ? -13.496 -8.079 30.734 1.00 59.84 90 LEU A CA 1
ATOM 716 C C . LEU A 1 90 ? -13.712 -7.720 32.204 1.00 59.84 90 LEU A C 1
ATOM 718 O O . LEU A 1 90 ? -14.651 -8.224 32.812 1.00 59.84 90 LEU A O 1
ATOM 722 N N . PHE A 1 91 ? -12.903 -6.813 32.760 1.00 62.59 91 PHE A N 1
ATOM 723 C CA . PHE A 1 91 ? -13.114 -6.322 34.122 1.00 62.59 91 PHE A CA 1
ATOM 724 C C . PHE A 1 91 ? -14.414 -5.528 34.262 1.00 62.59 91 PHE A C 1
ATOM 726 O O . PHE A 1 91 ? -15.145 -5.760 35.220 1.00 62.59 91 PHE A O 1
ATOM 733 N N . LYS A 1 92 ? -14.736 -4.655 33.300 1.00 65.00 92 LYS A N 1
ATOM 734 C CA . LYS A 1 92 ? -16.001 -3.903 33.287 1.00 65.00 92 LYS A CA 1
ATOM 735 C C . LYS A 1 92 ? -17.219 -4.832 33.238 1.00 65.00 92 LYS A C 1
ATOM 737 O O . LYS A 1 92 ? -18.191 -4.591 33.940 1.00 65.00 92 LYS A O 1
ATOM 742 N N . ASN A 1 93 ? -17.157 -5.903 32.450 1.00 61.53 93 ASN A N 1
ATOM 743 C CA . ASN A 1 93 ? -18.263 -6.852 32.305 1.00 61.53 93 ASN A CA 1
ATOM 744 C C . ASN A 1 93 ? -18.390 -7.801 33.503 1.00 61.53 93 ASN A C 1
ATOM 746 O O . ASN A 1 93 ? -19.499 -8.146 33.892 1.00 61.53 93 ASN A O 1
ATOM 750 N N . ALA A 1 94 ? -17.265 -8.230 34.082 1.00 53.62 94 ALA A N 1
ATOM 751 C CA . ALA A 1 94 ? -17.255 -9.110 35.249 1.00 53.62 94 ALA A CA 1
ATOM 752 C C . ALA A 1 94 ? -17.607 -8.369 36.550 1.00 53.62 94 ALA A C 1
ATOM 754 O O . ALA A 1 94 ? -18.128 -8.980 37.479 1.00 53.62 94 ALA A O 1
ATOM 755 N N . TYR A 1 95 ? -17.329 -7.063 36.614 1.00 58.31 95 TYR A N 1
ATOM 756 C CA . TYR A 1 95 ? -17.564 -6.213 37.783 1.00 58.31 95 TYR A CA 1
ATOM 757 C C . TYR A 1 95 ? -18.213 -4.876 37.367 1.00 58.31 95 TYR A C 1
ATOM 759 O O . TYR A 1 95 ? -17.586 -3.821 37.489 1.00 58.31 95 TYR A O 1
ATOM 767 N N . PRO A 1 96 ? -19.462 -4.903 36.857 1.00 56.53 96 PRO A N 1
ATOM 768 C CA . PRO A 1 96 ? -20.142 -3.724 36.311 1.00 56.53 96 PRO A CA 1
ATOM 769 C C . PRO A 1 96 ? -20.468 -2.674 37.378 1.00 56.53 96 PRO A C 1
ATOM 771 O O . PRO A 1 96 ? -20.457 -1.477 37.099 1.00 56.53 96 PRO A O 1
ATOM 774 N N . SER A 1 97 ? -20.696 -3.107 38.618 1.00 55.62 97 SER A N 1
ATOM 775 C CA . SER A 1 97 ? -20.757 -2.236 39.783 1.00 55.62 97 SER A CA 1
ATOM 776 C C . SER A 1 97 ? -19.381 -2.198 40.448 1.00 55.62 97 SER A C 1
ATOM 778 O O . SER A 1 97 ? -19.008 -3.118 41.178 1.00 55.62 97 SER A O 1
ATOM 780 N N . LEU A 1 98 ? -18.632 -1.110 40.244 1.00 49.50 98 LEU A N 1
ATOM 781 C CA . LEU A 1 98 ? -17.470 -0.736 41.066 1.00 49.50 98 LEU A CA 1
ATOM 782 C C . LEU A 1 98 ? -17.931 -0.315 42.480 1.00 49.50 98 LEU A C 1
ATOM 784 O O . LEU A 1 98 ? -17.566 0.737 43.000 1.00 49.50 98 LEU A O 1
ATOM 788 N N . THR A 1 99 ? -18.797 -1.109 43.107 1.00 46.84 99 THR A N 1
ATOM 789 C CA . THR A 1 99 ? -19.220 -0.922 44.489 1.00 46.84 99 THR A CA 1
ATOM 790 C C . THR A 1 99 ? -18.053 -1.236 45.421 1.00 46.84 99 THR A C 1
ATOM 792 O O . THR A 1 99 ? -17.122 -1.978 45.093 1.00 46.84 99 THR A O 1
ATOM 795 N N . LYS A 1 100 ? -18.106 -0.654 46.625 1.00 44.81 100 LYS A N 1
ATOM 796 C CA . LYS A 1 100 ? -17.102 -0.761 47.701 1.00 44.81 100 LYS A CA 1
ATOM 797 C C . LYS A 1 100 ? -16.652 -2.198 48.043 1.00 44.81 100 LYS A C 1
ATOM 799 O O . LYS A 1 100 ? -15.667 -2.338 48.765 1.00 44.81 100 LYS A O 1
ATOM 804 N N . GLU A 1 101 ? -17.316 -3.236 47.540 1.00 46.28 101 GLU A N 1
ATOM 805 C CA . GLU A 1 101 ? -17.002 -4.650 47.769 1.00 46.28 101 GLU A CA 1
ATOM 806 C C . GLU A 1 101 ? -15.775 -5.160 46.991 1.00 46.28 101 GLU A C 1
ATOM 808 O O . GLU A 1 101 ? -15.129 -6.099 47.447 1.00 46.28 101 GLU A O 1
ATOM 813 N N . ASN A 1 102 ? -15.355 -4.512 45.894 1.00 54.16 102 ASN A N 1
ATOM 814 C CA . ASN A 1 102 ? -14.198 -4.961 45.095 1.00 54.16 102 ASN A CA 1
ATOM 815 C C . ASN A 1 102 ? -13.081 -3.911 44.945 1.00 54.16 102 ASN A C 1
ATOM 817 O O . ASN A 1 102 ? -12.459 -3.770 43.888 1.00 54.16 102 ASN A O 1
ATOM 821 N N . LYS A 1 103 ? -12.755 -3.206 46.041 1.00 58.88 103 LYS A N 1
ATOM 822 C CA . LYS A 1 103 ? -11.694 -2.172 46.098 1.00 58.88 103 LYS A CA 1
ATOM 823 C C . LYS A 1 103 ? -10.357 -2.609 45.494 1.00 58.88 103 LYS A C 1
ATOM 825 O O . LYS A 1 103 ? -9.689 -1.796 44.874 1.00 58.88 103 LYS A O 1
ATOM 830 N N . LYS A 1 104 ? -9.963 -3.879 45.650 1.00 59.38 104 LYS A N 1
ATOM 831 C CA . LYS A 1 104 ? -8.691 -4.406 45.117 1.00 59.38 104 LYS A CA 1
ATOM 832 C C . LYS A 1 104 ? -8.689 -4.508 43.589 1.00 59.38 104 LYS A C 1
ATOM 834 O O . LYS A 1 104 ? -7.681 -4.204 42.962 1.00 59.38 104 LYS A O 1
ATOM 839 N N . ILE A 1 105 ? -9.811 -4.917 42.997 1.00 56.62 105 ILE A N 1
ATOM 840 C CA . ILE A 1 105 ? -9.963 -5.031 41.540 1.00 56.62 105 ILE A CA 1
ATOM 841 C C . ILE A 1 105 ? -10.069 -3.638 40.926 1.00 56.62 105 ILE A C 1
ATOM 843 O O . ILE A 1 105 ? -9.377 -3.351 39.956 1.00 56.62 105 ILE A O 1
ATOM 847 N N . SER A 1 106 ? -10.858 -2.756 41.546 1.00 61.72 106 SER A N 1
ATOM 848 C CA . SER A 1 106 ? -10.916 -1.343 41.168 1.00 61.72 106 SER A CA 1
ATOM 849 C C . SER A 1 106 ? -9.524 -0.706 41.221 1.00 61.72 106 SER A C 1
ATOM 851 O O . SER A 1 106 ? -9.054 -0.209 40.210 1.00 61.72 106 SER A O 1
ATOM 853 N N . HIS A 1 107 ? -8.797 -0.844 42.333 1.00 68.69 107 HIS A N 1
ATOM 854 C CA . HIS A 1 107 ? -7.429 -0.337 42.470 1.00 68.69 107 HIS A CA 1
ATOM 855 C C . HIS A 1 107 ? -6.479 -0.887 41.392 1.00 68.69 107 HIS A C 1
ATOM 857 O O . HIS A 1 107 ? -5.684 -0.142 40.833 1.00 68.69 107 HIS A O 1
ATOM 863 N N . PHE A 1 108 ? -6.571 -2.178 41.058 1.00 62.84 108 PHE A N 1
ATOM 864 C CA . PHE A 1 108 ? -5.757 -2.777 40.000 1.00 62.84 108 PHE A CA 1
ATOM 865 C C . PHE A 1 108 ? -6.062 -2.191 38.608 1.00 62.84 108 PHE A C 1
ATOM 867 O O . PHE A 1 108 ? -5.151 -1.898 37.830 1.00 62.84 108 PHE A O 1
ATOM 874 N N . VAL A 1 109 ? -7.344 -2.010 38.288 1.00 67.06 109 VAL A N 1
ATOM 875 C CA . VAL A 1 109 ? -7.771 -1.452 37.002 1.00 67.06 109 VAL A CA 1
ATOM 876 C C . VAL A 1 109 ? -7.412 0.029 36.904 1.00 67.06 109 VAL A C 1
ATOM 878 O O . VAL A 1 109 ? -6.820 0.428 35.904 1.00 67.06 109 VAL A O 1
ATOM 881 N N . GLU A 1 110 ? -7.711 0.817 37.937 1.00 76.44 110 GLU A N 1
ATOM 882 C CA . GLU A 1 110 ? -7.477 2.266 37.964 1.00 76.44 110 GLU A CA 1
ATOM 883 C C . GLU A 1 110 ? -5.986 2.627 38.008 1.00 76.44 110 GLU A C 1
ATOM 885 O O . GLU A 1 110 ? -5.577 3.554 37.320 1.00 76.44 110 GLU A O 1
ATOM 890 N N . ASN A 1 111 ? -5.152 1.887 38.750 1.00 76.62 111 ASN A N 1
ATOM 891 C CA . ASN A 1 111 ? -3.744 2.269 38.941 1.00 76.62 111 ASN A CA 1
ATOM 892 C C . ASN A 1 111 ? -2.761 1.585 37.993 1.00 76.62 111 ASN A C 1
ATOM 894 O O . ASN A 1 111 ? -1.616 2.020 37.896 1.00 76.62 111 ASN A O 1
ATOM 898 N N . PHE A 1 112 ? -3.171 0.520 37.298 1.00 72.75 112 PHE A N 1
ATOM 899 C CA . PHE A 1 112 ? -2.250 -0.226 36.440 1.00 72.75 112 PHE A CA 1
ATOM 900 C C . PHE A 1 112 ? -2.782 -0.434 35.024 1.00 72.75 112 PHE A C 1
ATOM 902 O O . PHE A 1 112 ? -2.097 -0.100 34.059 1.00 72.75 112 PHE A O 1
ATOM 909 N N . VAL A 1 113 ? -3.997 -0.972 34.869 1.00 69.19 113 VAL A N 1
ATOM 910 C CA . VAL A 1 113 ? -4.528 -1.321 33.539 1.00 69.19 113 VAL A CA 1
ATOM 911 C C . VAL A 1 113 ? -4.922 -0.079 32.742 1.00 69.19 113 VAL A C 1
ATOM 913 O O . VAL A 1 113 ? -4.506 0.040 31.590 1.00 69.19 113 VAL A O 1
ATOM 916 N N . LYS A 1 114 ? -5.692 0.845 33.332 1.00 82.44 114 LYS A N 1
ATOM 917 C CA . LYS A 1 114 ? -6.107 2.088 32.666 1.00 82.44 114 LYS A CA 1
ATOM 918 C C . LYS A 1 114 ? -4.910 2.970 32.301 1.00 82.44 114 LYS A C 1
ATOM 920 O O . LYS A 1 114 ? -4.790 3.260 31.118 1.00 82.44 114 LYS A O 1
ATOM 925 N N . PRO A 1 115 ? -3.956 3.284 33.200 1.00 85.06 115 PRO A N 1
ATOM 926 C CA . PRO A 1 115 ? -2.814 4.123 32.840 1.00 85.06 115 PRO A CA 1
ATOM 927 C C . PRO A 1 115 ? -1.971 3.526 31.709 1.00 85.06 115 PRO A C 1
ATOM 929 O O . PRO A 1 115 ? -1.567 4.234 30.791 1.00 85.06 115 PRO A O 1
ATOM 932 N N . ALA A 1 116 ? -1.745 2.206 31.722 1.00 78.94 116 ALA A N 1
ATOM 933 C CA . ALA A 1 116 ? -1.021 1.531 30.648 1.00 78.94 116 ALA A CA 1
ATOM 934 C C . ALA A 1 116 ? -1.797 1.540 29.321 1.00 78.94 116 ALA A C 1
ATOM 936 O O . ALA A 1 116 ? -1.208 1.743 28.260 1.00 78.94 116 ALA A O 1
ATOM 937 N N . ARG A 1 117 ? -3.117 1.319 29.367 1.00 87.38 117 ARG A N 1
ATOM 938 C CA . ARG A 1 117 ? -4.003 1.377 28.196 1.00 87.38 117 ARG A CA 1
ATOM 939 C C . ARG A 1 117 ? -4.009 2.777 27.596 1.00 87.38 117 ARG A C 1
ATOM 941 O O . ARG A 1 117 ? -3.821 2.909 26.393 1.00 87.38 117 ARG A O 1
ATOM 948 N N . ASP A 1 118 ? -4.208 3.785 28.431 1.00 90.44 118 ASP A N 1
ATOM 949 C CA . ASP A 1 118 ? -4.372 5.182 28.043 1.00 90.44 118 ASP A CA 1
ATOM 950 C C . ASP A 1 118 ? -3.068 5.724 27.453 1.00 90.44 118 ASP A C 1
ATOM 952 O O . ASP A 1 118 ? -3.076 6.290 26.361 1.00 90.44 118 ASP A O 1
ATOM 956 N N . LYS A 1 119 ? -1.927 5.399 28.077 1.00 89.62 119 LYS A N 1
ATOM 957 C CA . LYS A 1 119 ? -0.602 5.682 27.517 1.00 89.62 119 LYS A CA 1
ATOM 958 C C . LYS A 1 119 ? -0.417 5.052 26.134 1.00 89.62 119 LYS A C 1
ATOM 960 O O . LYS A 1 119 ? 0.003 5.733 25.206 1.00 89.62 119 LYS A O 1
ATOM 965 N N . LYS A 1 120 ? -0.767 3.772 25.958 1.00 89.00 120 LYS A N 1
ATOM 966 C CA . LYS A 1 120 ? -0.651 3.105 24.647 1.00 89.00 120 LYS A CA 1
ATOM 967 C C . LYS A 1 120 ? -1.649 3.614 23.616 1.00 89.00 120 LYS A C 1
ATOM 969 O O . LYS A 1 120 ? -1.361 3.544 22.424 1.00 89.00 120 LYS A O 1
ATOM 974 N N . ALA A 1 121 ? -2.822 4.074 24.044 1.00 91.44 121 ALA A N 1
ATOM 975 C CA . ALA A 1 121 ? -3.787 4.717 23.165 1.00 91.44 121 ALA A CA 1
ATOM 976 C C . ALA A 1 121 ? -3.204 6.027 22.635 1.00 91.44 121 ALA A C 1
ATOM 978 O O . ALA A 1 121 ? -3.165 6.208 21.424 1.00 91.44 121 ALA A O 1
ATOM 979 N N . TYR A 1 122 ? -2.657 6.866 23.516 1.00 92.75 122 TYR A N 1
ATOM 980 C CA . TYR A 1 122 ? -1.971 8.098 23.140 1.00 92.75 122 TYR A CA 1
ATOM 981 C C . TYR A 1 122 ? -0.776 7.842 22.208 1.00 92.75 122 TYR A C 1
ATOM 983 O O . TYR A 1 122 ? -0.717 8.417 21.123 1.00 92.75 122 TYR A O 1
ATOM 991 N N . GLU A 1 123 ? 0.124 6.918 22.568 1.00 91.62 123 GLU A N 1
ATOM 992 C CA . GLU A 1 123 ? 1.281 6.540 21.736 1.00 91.62 123 GLU A CA 1
ATOM 993 C C . GLU A 1 123 ? 0.848 6.049 20.350 1.00 91.62 123 GLU A C 1
ATOM 995 O O . GLU A 1 123 ? 1.443 6.417 19.344 1.00 91.62 123 GLU A O 1
ATOM 1000 N N . LYS A 1 124 ? -0.203 5.220 20.277 1.00 91.06 124 LYS A N 1
ATOM 1001 C CA . LYS A 1 124 ? -0.712 4.716 18.998 1.00 91.06 124 LYS A CA 1
ATOM 1002 C C . LYS A 1 124 ? -1.390 5.817 18.179 1.00 91.06 124 LYS A C 1
ATOM 1004 O O . LYS A 1 124 ? -1.242 5.825 16.965 1.00 91.06 124 LYS A O 1
ATOM 1009 N N . PHE A 1 125 ? -2.140 6.707 18.825 1.00 92.00 125 PHE A N 1
ATOM 1010 C CA . PHE A 1 125 ? -2.874 7.789 18.171 1.00 92.00 125 PHE A CA 1
ATOM 1011 C C . PHE A 1 125 ? -1.939 8.859 17.594 1.00 92.00 125 PHE A C 1
ATOM 1013 O O . PHE A 1 125 ? -2.199 9.371 16.512 1.00 92.00 125 PHE A O 1
ATOM 1020 N N . THR A 1 126 ? -0.830 9.151 18.280 1.00 91.75 126 THR A N 1
ATOM 1021 C CA . THR A 1 126 ? 0.139 10.201 17.909 1.00 91.75 126 THR A CA 1
ATOM 1022 C C . THR A 1 126 ? 1.381 9.692 17.175 1.00 91.75 126 THR A C 1
ATOM 1024 O O . THR A 1 126 ? 2.248 10.493 16.835 1.00 91.75 126 THR A O 1
ATOM 1027 N N . LYS A 1 127 ? 1.481 8.378 16.921 1.00 88.69 127 LYS A N 1
ATOM 1028 C CA . LYS A 1 127 ? 2.686 7.711 16.395 1.00 88.69 127 LYS A CA 1
ATOM 1029 C C . LYS A 1 127 ? 3.279 8.389 15.156 1.00 88.69 127 LYS A C 1
ATOM 1031 O O . LYS A 1 127 ? 4.494 8.530 15.074 1.00 88.69 127 LYS A O 1
ATOM 1036 N N . ASP A 1 128 ? 2.415 8.786 14.229 1.00 84.25 128 ASP A N 1
ATOM 1037 C CA . ASP A 1 128 ? 2.799 9.308 12.914 1.00 84.25 128 ASP A CA 1
ATOM 1038 C C . ASP A 1 128 ? 2.656 10.846 12.836 1.00 84.25 128 ASP A C 1
ATOM 1040 O O . ASP A 1 128 ? 2.755 11.443 11.768 1.00 84.25 128 ASP A O 1
ATOM 1044 N N . LEU A 1 129 ? 2.423 11.509 13.976 1.00 85.00 129 LEU A N 1
ATOM 1045 C CA . LEU A 1 129 ? 2.347 12.964 14.063 1.00 85.00 129 LEU A CA 1
ATOM 1046 C C . LEU A 1 129 ? 3.751 13.547 14.283 1.00 85.00 129 LEU A C 1
ATOM 1048 O O . LEU A 1 129 ? 4.444 13.165 15.226 1.00 85.00 129 LEU A O 1
ATOM 1052 N N . ASN A 1 130 ? 4.164 14.506 13.455 1.00 84.00 130 ASN A N 1
ATOM 1053 C CA . ASN A 1 130 ? 5.475 15.161 13.586 1.00 84.00 130 ASN A CA 1
ATOM 1054 C C . ASN A 1 130 ? 5.433 16.463 14.407 1.00 84.00 130 ASN A C 1
ATOM 1056 O O . ASN A 1 130 ? 6.478 16.928 14.847 1.00 84.00 130 ASN A O 1
ATOM 1060 N N . ASP A 1 131 ? 4.249 17.032 14.647 1.00 85.81 131 ASP A N 1
ATOM 1061 C CA . ASP A 1 131 ? 4.084 18.294 15.376 1.00 85.81 131 ASP A CA 1
ATOM 1062 C C . ASP A 1 131 ? 4.043 18.079 16.900 1.00 85.81 131 ASP A C 1
ATOM 1064 O O . ASP A 1 131 ? 3.072 17.561 17.462 1.00 85.81 131 ASP A O 1
ATOM 1068 N N . ASP A 1 132 ? 5.108 18.500 17.583 1.00 86.44 132 ASP A N 1
ATOM 1069 C CA . ASP A 1 132 ? 5.237 18.377 19.036 1.00 86.44 132 ASP A CA 1
ATOM 1070 C C . ASP A 1 132 ? 4.336 19.343 19.826 1.00 86.44 132 ASP A C 1
ATOM 1072 O O . ASP A 1 132 ? 4.000 19.056 20.980 1.00 86.44 132 ASP A O 1
ATOM 1076 N N . ALA A 1 133 ? 3.915 20.470 19.243 1.00 85.69 133 ALA A N 1
ATOM 1077 C CA . ALA A 1 133 ? 2.977 21.386 19.890 1.00 85.69 133 ALA A CA 1
ATOM 1078 C C . ALA A 1 133 ? 1.578 20.762 19.954 1.00 85.69 133 ALA A C 1
ATOM 1080 O O . ALA A 1 133 ? 0.943 20.767 21.012 1.00 85.69 133 ALA A O 1
ATOM 1081 N N . VAL A 1 134 ? 1.140 20.140 18.857 1.00 84.50 134 VAL A N 1
ATOM 1082 C CA . VAL A 1 134 ? -0.135 19.414 18.791 1.00 84.50 134 VAL A CA 1
ATOM 1083 C C . VAL A 1 134 ? -0.115 18.179 19.697 1.00 84.50 134 VAL A C 1
ATOM 1085 O O . VAL A 1 134 ? -1.075 17.946 20.432 1.00 84.50 134 VAL A O 1
ATOM 1088 N N . LYS A 1 135 ? 0.993 17.420 19.737 1.00 87.94 135 LYS A N 1
ATOM 1089 C CA . LYS A 1 135 ? 1.147 16.300 20.689 1.00 87.94 135 LYS A CA 1
ATOM 1090 C C . LYS A 1 135 ? 0.903 16.739 22.130 1.00 87.94 135 LYS A C 1
ATOM 1092 O O . LYS A 1 135 ? 0.089 16.133 22.818 1.00 87.94 135 LYS A O 1
ATOM 1097 N N . LYS A 1 136 ? 1.533 17.835 22.566 1.00 87.38 136 LYS A N 1
ATOM 1098 C CA . LYS A 1 136 ? 1.345 18.373 23.925 1.00 87.38 136 LYS A CA 1
ATOM 1099 C C . LYS A 1 136 ? -0.105 18.747 24.225 1.00 87.38 136 LYS A C 1
ATOM 1101 O O . LYS A 1 136 ? -0.560 18.560 25.349 1.00 87.38 136 LYS A O 1
ATOM 1106 N N . GLN A 1 137 ? -0.844 19.267 23.247 1.00 87.19 137 GLN A N 1
ATOM 1107 C CA . GLN A 1 137 ? -2.267 19.564 23.433 1.00 87.19 137 GLN A CA 1
ATOM 1108 C C . GLN A 1 137 ? -3.089 18.279 23.625 1.00 87.19 137 GLN A C 1
ATOM 1110 O O . GLN A 1 137 ? -3.957 18.232 24.496 1.00 87.19 137 GLN A O 1
ATOM 1115 N N . LEU A 1 138 ? -2.767 17.219 22.878 1.00 88.50 138 LEU A N 1
ATOM 1116 C CA . LEU A 1 138 ? -3.430 15.916 22.970 1.00 88.50 138 LEU A CA 1
ATOM 1117 C C . LEU A 1 138 ? -3.160 15.162 24.283 1.00 88.50 138 LEU A C 1
ATOM 1119 O O . LEU A 1 138 ? -3.963 14.305 24.645 1.00 88.50 138 LEU A O 1
ATOM 1123 N N . GLU A 1 139 ? -2.083 15.469 25.019 1.00 85.88 139 GLU A N 1
ATOM 1124 C CA . GLU A 1 139 ? -1.808 14.854 26.335 1.00 85.88 139 GLU A CA 1
ATOM 1125 C C . GLU A 1 139 ? -2.931 15.109 27.351 1.00 85.88 139 GLU A C 1
ATOM 1127 O O . GLU A 1 139 ? -3.145 14.300 28.253 1.00 85.88 139 GLU A O 1
ATOM 1132 N N . ASN A 1 140 ? -3.667 16.211 27.184 1.00 85.25 140 ASN A N 1
ATOM 1133 C CA . ASN A 1 140 ? -4.767 16.601 28.065 1.00 85.25 140 ASN A CA 1
ATOM 1134 C C . ASN A 1 140 ? -6.137 16.081 27.600 1.00 85.25 140 ASN A C 1
ATOM 1136 O O . ASN A 1 140 ? -7.133 16.272 28.299 1.00 85.25 140 ASN A O 1
ATOM 1140 N N . VAL A 1 141 ? -6.212 15.428 26.437 1.00 88.12 141 VAL A N 1
ATOM 1141 C CA . VAL A 1 141 ? -7.462 14.865 25.914 1.00 88.12 141 VAL A CA 1
ATOM 1142 C C . VAL A 1 141 ? -7.795 13.572 26.652 1.00 88.12 141 VAL A C 1
ATOM 1144 O O . VAL A 1 141 ? -6.932 12.726 26.896 1.00 88.12 141 VAL A O 1
ATOM 1147 N N . TYR A 1 142 ? -9.074 13.380 26.981 1.00 88.06 142 TYR A N 1
ATOM 1148 C CA . TYR A 1 142 ? -9.536 12.149 27.615 1.00 88.06 142 TYR A CA 1
ATOM 1149 C C . TYR A 1 142 ? -9.172 10.924 26.765 1.00 88.06 142 TYR A C 1
ATOM 1151 O O . TYR A 1 142 ? -9.564 10.806 25.603 1.00 88.06 142 TYR A O 1
ATOM 1159 N N . ALA A 1 143 ? -8.480 9.953 27.365 1.00 87.44 143 ALA A N 1
ATOM 1160 C CA . ALA A 1 143 ? -8.040 8.743 26.668 1.00 87.44 143 ALA A CA 1
ATOM 1161 C C . ALA A 1 143 ? -9.199 7.941 26.049 1.00 87.44 143 ALA A C 1
ATOM 1163 O O . ALA A 1 143 ? -9.018 7.253 25.044 1.00 87.44 143 ALA A O 1
ATOM 1164 N N . GLU A 1 144 ? -10.404 8.040 26.617 1.00 88.62 144 GLU A N 1
ATOM 1165 C CA . GLU A 1 144 ? -11.608 7.429 26.049 1.00 88.62 144 GLU A CA 1
ATOM 1166 C C . GLU A 1 144 ? -11.969 8.006 24.673 1.00 88.62 144 GLU A C 1
ATOM 1168 O O . GLU A 1 144 ? -12.431 7.255 23.814 1.00 88.62 144 GLU A O 1
ATOM 1173 N N . TYR A 1 145 ? -11.696 9.291 24.430 1.00 92.31 145 TYR A N 1
ATOM 1174 C CA . TYR A 1 145 ? -11.930 9.947 23.142 1.00 92.31 145 TYR A CA 1
ATOM 1175 C C . TYR A 1 145 ? -10.921 9.454 22.105 1.00 92.31 145 TYR A C 1
ATOM 1177 O O . TYR A 1 145 ? -11.310 9.008 21.027 1.00 92.31 145 TYR A O 1
ATOM 1185 N N . LEU A 1 146 ? -9.640 9.379 22.482 1.00 91.81 146 LEU A N 1
ATOM 1186 C CA . LEU A 1 146 ? -8.592 8.798 21.633 1.00 91.81 146 LEU A CA 1
ATOM 1187 C C . LEU A 1 146 ? -8.914 7.339 21.270 1.00 91.81 146 LEU A C 1
ATOM 1189 O O . LEU A 1 146 ? -8.764 6.914 20.126 1.00 91.81 146 LEU A O 1
ATOM 1193 N N . LEU A 1 147 ? -9.409 6.560 22.237 1.00 89.94 147 LEU A N 1
ATOM 1194 C CA . LEU A 1 147 ? -9.850 5.184 22.017 1.00 89.94 147 LEU A CA 1
ATOM 1195 C C . LEU A 1 147 ? -11.066 5.090 21.085 1.00 89.94 147 LEU A C 1
ATOM 1197 O O . LEU A 1 147 ? -11.149 4.119 20.331 1.00 89.94 147 LEU A O 1
ATOM 1201 N N . LYS A 1 148 ? -12.007 6.045 21.128 1.00 88.94 148 LYS A N 1
ATOM 1202 C CA . LYS A 1 148 ? -13.131 6.109 20.178 1.00 88.94 148 LYS A CA 1
ATOM 1203 C C . LYS A 1 148 ? -12.626 6.346 18.751 1.00 88.94 148 LYS A C 1
ATOM 1205 O O . LYS A 1 148 ? -12.982 5.559 17.876 1.00 88.94 148 LYS A O 1
ATOM 1210 N N . CYS A 1 149 ? -11.737 7.317 18.534 1.00 88.31 149 CYS A N 1
ATOM 1211 C CA . CYS A 1 149 ? -11.131 7.571 17.220 1.00 88.31 149 CYS A CA 1
ATOM 1212 C C . CYS A 1 149 ? -10.354 6.345 16.710 1.00 88.31 149 CYS A C 1
ATOM 1214 O O . CYS A 1 149 ? -10.588 5.857 15.605 1.00 88.31 149 CYS A O 1
ATOM 1216 N N . LEU A 1 150 ? -9.520 5.739 17.563 1.00 88.06 150 LEU A N 1
ATOM 1217 C CA . LEU A 1 150 ? -8.742 4.547 17.209 1.00 88.06 150 LEU A CA 1
ATOM 1218 C C . LEU A 1 150 ? -9.601 3.317 16.889 1.00 88.06 150 LEU A C 1
ATOM 1220 O O . LEU A 1 150 ? -9.152 2.449 16.141 1.00 88.06 150 LEU A O 1
ATOM 1224 N N . LYS A 1 151 ? -10.816 3.200 17.444 1.00 83.81 151 LYS A N 1
ATOM 1225 C CA . LYS A 1 151 ? -11.761 2.131 17.068 1.00 83.81 151 LYS A CA 1
ATOM 1226 C C . LYS A 1 151 ? -12.255 2.269 15.631 1.00 83.81 151 LYS A C 1
ATOM 1228 O O . LYS A 1 151 ? -12.666 1.263 15.067 1.00 83.81 151 LYS A O 1
ATOM 1233 N N . LYS A 1 152 ? -12.218 3.481 15.082 1.00 79.94 152 LYS A N 1
ATOM 1234 C CA . LYS A 1 152 ? -12.562 3.802 13.694 1.00 79.94 152 LYS A CA 1
ATOM 1235 C C . LYS A 1 152 ? -11.326 3.928 12.799 1.00 79.94 152 LYS A C 1
ATOM 1237 O O . LYS A 1 152 ? -11.432 4.382 11.673 1.00 79.94 152 LYS A O 1
ATOM 1242 N N . ASN A 1 153 ? -10.150 3.548 13.312 1.00 79.44 153 ASN A N 1
ATOM 1243 C CA . ASN A 1 153 ? -8.852 3.734 12.658 1.00 79.44 153 ASN A CA 1
ATOM 1244 C C . ASN A 1 153 ? -8.536 5.189 12.269 1.00 79.44 153 ASN A C 1
ATOM 1246 O O . ASN A 1 153 ? -7.800 5.410 11.315 1.00 79.44 153 ASN A O 1
ATOM 1250 N N . ILE A 1 154 ? -9.034 6.152 13.049 1.00 83.81 154 ILE A N 1
ATOM 1251 C CA . ILE A 1 154 ? -8.685 7.571 12.934 1.00 83.81 154 ILE A CA 1
ATOM 1252 C C . ILE A 1 154 ? -7.507 7.857 13.876 1.00 83.81 154 ILE A C 1
ATOM 1254 O O . ILE A 1 154 ? -7.577 7.557 15.076 1.00 83.81 154 ILE A O 1
ATOM 1258 N N . THR A 1 155 ? -6.420 8.410 13.339 1.00 88.12 155 THR A N 1
ATOM 1259 C CA . THR A 1 155 ? -5.211 8.821 14.075 1.00 88.12 155 THR A CA 1
ATOM 1260 C C . THR A 1 155 ? -5.109 10.345 14.211 1.00 88.12 155 THR A C 1
ATOM 1262 O O . THR A 1 155 ? -5.885 11.090 13.623 1.00 88.12 155 THR A O 1
ATOM 1265 N N . ALA A 1 156 ? -4.147 10.841 14.997 1.00 86.81 156 ALA A N 1
ATOM 1266 C CA . ALA A 1 156 ? -3.909 12.280 15.116 1.00 86.81 156 ALA A CA 1
ATOM 1267 C C . ALA A 1 156 ? -3.451 12.897 13.790 1.00 86.81 156 ALA A C 1
ATOM 1269 O O . ALA A 1 156 ? -3.831 14.018 13.479 1.00 86.81 156 ALA A O 1
ATOM 1270 N N . HIS A 1 157 ? -2.639 12.167 13.020 1.00 84.88 157 HIS A N 1
ATOM 1271 C CA . HIS A 1 157 ? -2.172 12.617 11.711 1.00 84.88 157 HIS A CA 1
ATOM 1272 C C . HIS A 1 157 ? -3.351 12.820 10.751 1.00 84.88 157 HIS A C 1
ATOM 1274 O O . HIS A 1 157 ? -3.455 13.868 10.124 1.00 84.88 157 HIS A O 1
ATOM 1280 N N . ASP A 1 158 ? -4.281 11.863 10.742 1.00 78.44 158 ASP A N 1
ATOM 1281 C CA . ASP A 1 158 ? -5.511 11.898 9.947 1.00 78.44 158 ASP A CA 1
ATOM 1282 C C . ASP A 1 158 ? -6.354 13.162 10.246 1.00 78.44 158 ASP A C 1
ATOM 1284 O O . ASP A 1 158 ? -6.812 13.834 9.326 1.00 78.44 158 ASP A O 1
ATOM 1288 N N . LEU A 1 159 ? -6.488 13.548 11.524 1.00 82.94 159 LEU A N 1
ATOM 1289 C CA . LEU A 1 159 ? -7.245 14.741 11.949 1.00 82.94 159 LEU A CA 1
ATOM 1290 C C . LEU A 1 159 ? -6.545 16.086 11.691 1.00 82.94 159 LEU A C 1
ATOM 1292 O O . LEU A 1 159 ? -7.188 17.128 11.812 1.00 82.94 159 LEU A O 1
ATOM 1296 N N . VAL A 1 160 ? -5.234 16.087 11.435 1.00 80.50 160 VAL A N 1
ATOM 1297 C CA . VAL A 1 160 ? -4.467 17.308 11.119 1.00 80.50 160 VAL A CA 1
ATOM 1298 C C . VAL A 1 160 ? -4.496 17.604 9.624 1.00 80.50 160 VAL A C 1
ATOM 1300 O O . VAL A 1 160 ? -4.453 18.770 9.246 1.00 80.50 160 VAL A O 1
ATOM 1303 N N . LEU A 1 161 ? -4.547 16.562 8.788 1.00 70.81 161 LEU A N 1
ATOM 1304 C CA . LEU A 1 161 ? -4.620 16.707 7.333 1.00 70.81 161 LEU A CA 1
ATOM 1305 C C . LEU A 1 161 ? -5.941 17.339 6.876 1.00 70.81 161 LEU A C 1
ATOM 1307 O O . LEU A 1 161 ? -5.943 18.101 5.916 1.00 70.81 161 LEU A O 1
ATOM 1311 N N . GLU A 1 162 ? -7.034 17.060 7.584 1.00 66.44 162 GLU A N 1
ATOM 1312 C CA . GLU A 1 162 ? -8.320 17.731 7.392 1.00 66.44 162 GLU A CA 1
ATOM 1313 C C . GLU A 1 162 ? -8.317 19.063 8.159 1.00 66.44 162 GLU A C 1
ATOM 1315 O O . GLU A 1 162 ? -8.260 19.078 9.396 1.00 66.44 162 GLU A O 1
ATOM 1320 N N . GLU A 1 163 ? -8.356 20.193 7.443 1.00 56.94 163 GLU A N 1
ATOM 1321 C CA . GLU A 1 163 ? -8.384 21.526 8.055 1.00 56.94 163 GLU A CA 1
ATOM 1322 C C . GLU A 1 163 ? -9.529 21.627 9.080 1.00 56.94 163 GLU A C 1
ATOM 1324 O O . GLU A 1 163 ? -10.708 21.668 8.741 1.00 56.94 163 GLU A O 1
ATOM 1329 N N . GLY A 1 164 ? -9.173 21.675 10.369 1.00 58.16 164 GLY A N 1
ATOM 1330 C CA . GLY A 1 164 ? -10.123 21.849 11.468 1.00 58.16 164 GLY A CA 1
ATOM 1331 C C . GLY A 1 164 ? -10.526 20.583 12.231 1.00 58.16 164 GLY A C 1
ATOM 1332 O O . GLY A 1 164 ? -11.271 20.718 13.195 1.00 58.16 164 GLY A O 1
ATOM 1333 N N . GLY A 1 165 ? -10.016 19.387 11.905 1.00 71.06 165 GLY A N 1
ATOM 1334 C CA . GLY A 1 165 ? -10.423 18.132 12.567 1.00 71.06 165 GLY A CA 1
ATOM 1335 C C . GLY A 1 165 ? -9.868 17.919 13.986 1.00 71.06 165 GLY A C 1
ATOM 1336 O O . GLY A 1 165 ? -10.530 17.347 14.855 1.00 71.06 165 GLY A O 1
ATOM 1337 N N . ILE A 1 166 ? -8.658 18.406 14.277 1.00 84.25 166 ILE A N 1
ATOM 1338 C CA . ILE A 1 166 ? -8.015 18.154 15.580 1.00 84.25 166 ILE A CA 1
ATOM 1339 C C . ILE A 1 166 ? -8.475 19.096 16.703 1.00 84.25 166 ILE A C 1
ATOM 1341 O O . ILE A 1 166 ? -8.509 18.707 17.872 1.00 84.25 166 ILE A O 1
ATOM 1345 N N . GLY A 1 167 ? -8.867 20.326 16.362 1.00 83.94 167 GLY A N 1
ATOM 1346 C CA . GLY A 1 167 ? -9.359 21.324 17.319 1.00 83.94 167 GLY A CA 1
ATOM 1347 C C . GLY A 1 167 ? -10.617 20.873 18.079 1.00 83.94 167 GLY A C 1
ATOM 1348 O O . GLY A 1 167 ? -10.639 20.975 19.306 1.00 83.94 167 GLY A O 1
ATOM 1349 N N . PRO A 1 168 ? -11.648 20.336 17.401 1.00 86.75 168 PRO A N 1
ATOM 1350 C CA . PRO A 1 168 ? -12.818 19.740 18.036 1.00 86.75 168 PRO A CA 1
ATOM 1351 C C . PRO A 1 168 ? -12.470 18.602 18.996 1.00 86.75 168 PRO A C 1
ATOM 1353 O O . PRO A 1 168 ? -13.034 18.552 20.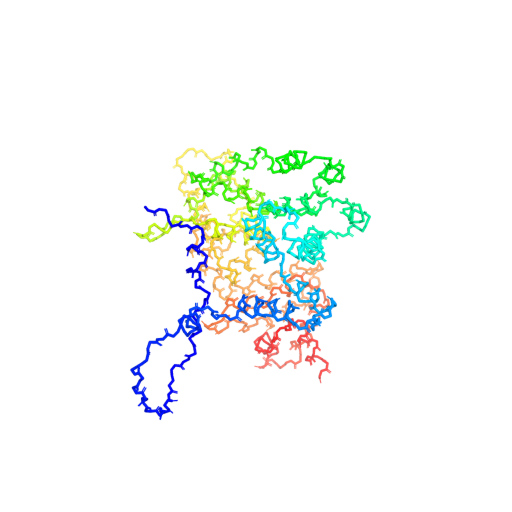082 1.00 86.75 168 PRO A O 1
ATOM 1356 N N . LEU A 1 169 ? -11.501 17.736 18.661 1.00 88.56 169 LEU A N 1
ATOM 1357 C CA . LEU A 1 169 ? -11.051 16.671 19.569 1.00 88.56 169 LEU A CA 1
ATOM 1358 C C . LEU A 1 169 ? -10.445 17.245 20.856 1.00 88.56 169 LEU A C 1
ATOM 1360 O O . LEU A 1 169 ? -10.736 16.758 21.947 1.00 88.56 169 LEU A O 1
ATOM 1364 N N . ILE A 1 170 ? -9.601 18.272 20.723 1.00 88.19 170 ILE A N 1
ATOM 1365 C CA . ILE A 1 170 ? -8.940 18.937 21.855 1.00 88.19 170 ILE A CA 1
ATOM 1366 C C . ILE A 1 170 ? -9.962 19.652 22.746 1.00 88.19 170 ILE A C 1
ATOM 1368 O O . ILE A 1 170 ? -9.840 19.633 23.970 1.00 88.19 170 ILE A O 1
ATOM 1372 N N . ASN A 1 171 ? -10.977 20.264 22.138 1.00 87.94 171 ASN A N 1
ATOM 1373 C CA . ASN A 1 171 ? -11.973 21.072 22.836 1.00 87.94 171 ASN A CA 1
ATOM 1374 C C . ASN A 1 171 ? -13.208 20.283 23.297 1.00 87.94 171 ASN A C 1
ATOM 1376 O O . ASN A 1 171 ? -14.074 20.870 23.952 1.00 87.94 171 ASN A O 1
ATOM 1380 N N . ALA A 1 172 ? -13.295 18.990 22.974 1.00 87.69 172 ALA A N 1
ATOM 1381 C CA . ALA A 1 172 ? -14.468 18.173 23.246 1.00 87.69 172 ALA A CA 1
ATOM 1382 C C . ALA A 1 172 ? -14.761 18.068 24.747 1.00 87.69 172 ALA A C 1
ATOM 1384 O O . ALA A 1 172 ? -13.921 17.648 25.550 1.00 87.69 172 ALA A O 1
ATOM 1385 N N . LYS A 1 173 ? -15.994 18.398 25.130 1.00 86.88 173 LYS A N 1
ATOM 1386 C CA . LYS A 1 173 ? -16.470 18.341 26.521 1.00 86.88 173 LYS A CA 1
ATOM 1387 C C . LYS A 1 173 ? -17.349 17.134 26.799 1.00 86.88 173 LYS A C 1
ATOM 1389 O O . LYS A 1 173 ? -17.538 16.788 27.964 1.00 86.88 173 LYS A O 1
ATOM 1394 N N . SER A 1 174 ? -17.848 16.483 25.755 1.00 88.00 174 SER A N 1
ATOM 1395 C CA . SER A 1 174 ? -18.786 15.373 25.864 1.00 88.00 174 SER A CA 1
ATOM 1396 C C . SER A 1 174 ? -18.424 14.208 24.930 1.00 88.00 174 SER A C 1
ATOM 1398 O O . SER A 1 174 ? -17.813 14.413 23.878 1.00 88.00 174 SER A O 1
ATOM 1400 N N . PRO A 1 175 ? -18.786 12.961 25.286 1.00 85.00 175 PRO A N 1
ATOM 1401 C CA . PRO A 1 175 ? -18.649 11.817 24.390 1.00 85.00 175 PRO A CA 1
ATOM 1402 C C . PRO A 1 175 ? -19.426 11.964 23.077 1.00 85.00 175 PRO A C 1
ATOM 1404 O O . PRO A 1 175 ? -18.998 11.374 22.084 1.00 85.00 175 PRO A O 1
ATOM 1407 N N . GLU A 1 176 ? -20.539 12.699 23.082 1.00 88.19 176 GLU A N 1
ATOM 1408 C CA . GLU A 1 176 ? -21.390 12.965 21.922 1.00 88.19 176 GLU A CA 1
ATOM 1409 C C . GLU A 1 176 ? -20.677 13.859 20.899 1.00 88.19 176 GLU A C 1
ATOM 1411 O O . GLU A 1 176 ? -20.710 13.553 19.713 1.00 88.19 176 GLU A O 1
ATOM 1416 N N . GLU A 1 177 ? -19.953 14.894 21.342 1.00 86.88 177 GLU A N 1
ATOM 1417 C CA . GLU A 1 177 ? -19.128 15.742 20.460 1.00 86.88 177 GLU A CA 1
ATOM 1418 C C . GLU A 1 177 ? -18.060 14.933 19.714 1.00 86.88 177 GLU A C 1
ATOM 1420 O O . GLU A 1 177 ? -17.761 15.216 18.558 1.00 86.88 177 GLU A O 1
ATOM 1425 N N . ILE A 1 178 ? -17.519 13.887 20.345 1.00 88.25 178 ILE A N 1
ATOM 1426 C CA . ILE A 1 178 ? -16.567 12.975 19.698 1.00 88.25 178 ILE A CA 1
ATOM 1427 C C . ILE A 1 178 ? -17.250 12.074 18.678 1.00 88.25 178 ILE A C 1
ATOM 1429 O O . ILE A 1 178 ? -16.665 11.782 17.640 1.00 88.25 178 ILE A O 1
ATOM 1433 N N . ASP A 1 179 ? -18.468 11.613 18.958 1.00 8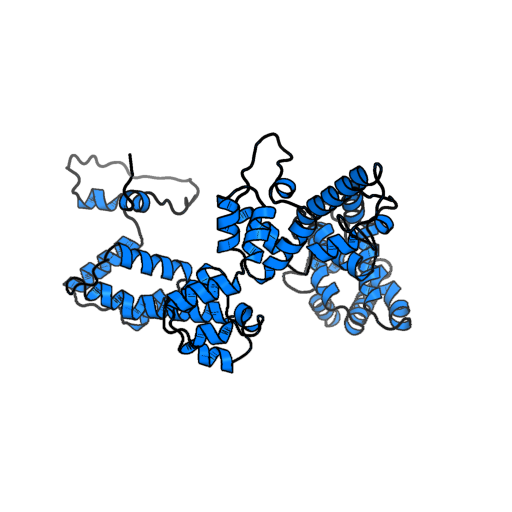4.69 179 ASP A N 1
ATOM 1434 C CA . ASP A 1 179 ? -19.213 10.809 17.991 1.00 84.69 179 ASP A CA 1
ATOM 1435 C C . ASP A 1 179 ? -19.595 11.658 16.769 1.00 84.69 179 ASP A C 1
ATOM 1437 O O . ASP A 1 179 ? -19.472 11.176 15.645 1.00 84.69 179 ASP A O 1
ATOM 1441 N N . THR A 1 180 ? -19.960 12.929 16.974 1.00 84.00 180 THR A N 1
ATOM 1442 C CA . THR A 1 180 ? -20.155 13.908 15.896 1.00 84.00 180 THR A CA 1
ATOM 1443 C C . THR A 1 180 ? -18.864 14.136 15.122 1.00 84.00 180 THR A C 1
ATOM 1445 O O . THR A 1 180 ? -18.865 13.924 13.920 1.00 84.00 180 THR A O 1
ATOM 1448 N N . LEU A 1 181 ? -17.742 14.426 15.793 1.00 84.88 181 LEU A N 1
ATOM 1449 C CA . LEU A 1 181 ? -16.440 14.589 15.137 1.00 84.88 181 LEU A CA 1
ATOM 1450 C C . LEU A 1 181 ? -16.067 13.376 14.280 1.00 84.88 181 LEU A C 1
ATOM 1452 O O . LEU A 1 181 ? -15.605 13.526 13.158 1.00 84.88 181 LEU A O 1
ATOM 1456 N N . ILE A 1 182 ? -16.254 12.167 14.808 1.00 83.44 182 ILE A N 1
ATOM 1457 C CA . ILE A 1 182 ? -15.976 10.929 14.079 1.00 83.44 182 ILE A CA 1
ATOM 1458 C C . ILE A 1 182 ? -16.877 10.810 12.850 1.00 83.44 182 ILE A C 1
ATOM 1460 O O . ILE A 1 182 ? -16.404 10.385 11.804 1.00 83.44 182 ILE A O 1
ATOM 1464 N N . ASN A 1 183 ? -18.164 11.135 12.967 1.00 78.44 183 ASN A N 1
ATOM 1465 C CA . ASN A 1 183 ? -19.094 11.044 11.844 1.00 78.44 183 ASN A CA 1
ATOM 1466 C C . ASN A 1 183 ? -18.830 12.126 10.792 1.00 78.44 183 ASN A C 1
ATOM 1468 O O . ASN A 1 183 ? -18.859 11.814 9.607 1.00 78.44 183 ASN A O 1
ATOM 1472 N N . ASP A 1 184 ? -18.532 13.352 11.218 1.00 77.56 184 ASP A N 1
ATOM 1473 C CA . ASP A 1 184 ? -18.156 14.461 10.340 1.00 77.56 184 ASP A CA 1
ATOM 1474 C C . ASP A 1 184 ? -16.857 14.127 9.600 1.00 77.56 184 ASP A C 1
ATOM 1476 O O . ASP A 1 184 ? -16.774 14.312 8.391 1.00 77.56 184 ASP A O 1
ATOM 1480 N N . TYR A 1 185 ? -15.884 13.546 10.309 1.00 75.62 185 TYR A N 1
ATOM 1481 C CA . TYR A 1 185 ? -14.610 13.111 9.742 1.00 75.62 185 TYR A CA 1
ATOM 1482 C C . TYR A 1 185 ? -14.753 11.935 8.769 1.00 75.62 185 TYR A C 1
ATOM 1484 O O . TYR A 1 185 ? -14.093 11.895 7.739 1.00 75.62 185 TYR A O 1
ATOM 1492 N N . LEU A 1 186 ? -15.596 10.947 9.086 1.00 72.06 186 LEU A N 1
ATOM 1493 C CA . LEU A 1 186 ? -15.864 9.834 8.168 1.00 72.06 186 LEU A CA 1
ATOM 1494 C C . LEU A 1 186 ? -16.698 10.279 6.957 1.00 72.06 186 LEU A C 1
ATOM 1496 O O . LEU A 1 186 ? -16.625 9.635 5.914 1.00 72.06 186 LEU A O 1
ATOM 1500 N N . GLY A 1 187 ? -17.463 11.362 7.097 1.00 68.50 187 GLY A N 1
ATOM 1501 C CA . GLY A 1 187 ? -18.280 11.966 6.057 1.00 68.50 187 GLY A CA 1
ATOM 1502 C C . GLY A 1 187 ? -19.510 11.129 5.657 1.00 68.50 187 GLY A C 1
ATOM 1503 O O . GLY A 1 187 ? -19.496 9.894 5.692 1.00 68.50 187 GLY A O 1
ATOM 1504 N N . PRO A 1 188 ? -20.609 11.773 5.218 1.00 67.56 188 PRO A N 1
ATOM 1505 C CA . PRO A 1 188 ? -21.729 11.065 4.591 1.00 67.56 188 PRO A CA 1
ATOM 1506 C C . PRO A 1 188 ? -21.341 10.462 3.231 1.00 67.56 188 PRO A C 1
ATOM 1508 O O . PRO A 1 188 ? -21.927 9.464 2.807 1.00 67.56 188 PRO A O 1
ATOM 1511 N N . ASP A 1 189 ? -20.337 11.043 2.571 1.00 76.38 189 ASP A N 1
ATOM 1512 C CA . ASP A 1 189 ? -19.915 10.664 1.226 1.00 76.38 189 ASP A CA 1
ATOM 1513 C C . ASP A 1 189 ? -19.266 9.277 1.203 1.00 76.38 189 ASP A C 1
ATOM 1515 O O . ASP A 1 189 ? -19.684 8.443 0.406 1.00 76.38 189 ASP A O 1
ATOM 1519 N N . LEU A 1 190 ? -18.374 8.961 2.153 1.00 83.19 190 LEU A N 1
ATOM 1520 C CA . LEU A 1 190 ? -17.766 7.628 2.251 1.00 83.19 190 LEU A CA 1
ATOM 1521 C C . LEU A 1 190 ? -18.817 6.535 2.424 1.00 83.19 190 LEU A C 1
ATOM 1523 O O . LEU A 1 190 ? -18.696 5.451 1.858 1.00 83.19 190 LEU A O 1
ATOM 1527 N N . ARG A 1 191 ? -19.844 6.792 3.241 1.00 84.44 191 ARG A N 1
ATOM 1528 C CA . ARG A 1 191 ? -20.910 5.815 3.453 1.00 84.44 191 ARG A CA 1
ATOM 1529 C C . ARG A 1 191 ? -21.672 5.553 2.157 1.00 84.44 191 ARG A C 1
ATOM 1531 O O . ARG A 1 191 ? -21.899 4.394 1.833 1.00 84.44 191 ARG A O 1
ATOM 1538 N N . ARG A 1 192 ? -22.024 6.607 1.420 1.00 86.12 192 ARG A N 1
ATOM 1539 C CA . ARG A 1 192 ? -22.674 6.486 0.111 1.00 86.12 192 ARG A CA 1
ATOM 1540 C C . ARG A 1 192 ? -21.783 5.738 -0.884 1.00 86.12 192 ARG A C 1
ATOM 1542 O O . ARG A 1 192 ? -22.269 4.845 -1.569 1.00 86.12 192 ARG A O 1
ATOM 1549 N N . ASP A 1 193 ? -20.492 6.051 -0.919 1.00 89.62 193 ASP A N 1
ATOM 1550 C CA . ASP A 1 193 ? -19.538 5.386 -1.807 1.00 89.62 193 ASP A CA 1
ATOM 1551 C C . ASP A 1 193 ? -19.409 3.898 -1.453 1.00 89.62 193 ASP A C 1
ATOM 1553 O O . ASP A 1 193 ? -19.433 3.049 -2.335 1.00 89.62 193 ASP A O 1
ATOM 1557 N N . LEU A 1 194 ? -19.365 3.544 -0.165 1.00 90.69 194 LEU A N 1
ATOM 1558 C CA . LEU A 1 194 ? -19.355 2.146 0.277 1.00 90.69 194 LEU A CA 1
ATOM 1559 C C . LEU A 1 194 ? -20.659 1.407 -0.050 1.00 90.69 194 LEU A C 1
ATOM 1561 O O . LEU A 1 194 ? -20.607 0.233 -0.413 1.00 90.69 194 LEU A O 1
ATOM 1565 N N . GLU A 1 195 ? -21.805 2.085 0.043 1.00 90.12 195 GLU A N 1
ATOM 1566 C CA . GLU A 1 195 ? -23.113 1.552 -0.360 1.00 90.12 195 GLU A CA 1
ATOM 1567 C C . GLU A 1 195 ? -23.214 1.353 -1.888 1.00 90.12 195 GLU A C 1
ATOM 1569 O O . GLU A 1 195 ? -23.996 0.521 -2.347 1.00 90.12 195 GLU A O 1
ATOM 1574 N N . HIS A 1 196 ? -22.423 2.080 -2.687 1.00 90.25 196 HIS A N 1
ATOM 1575 C CA . HIS A 1 196 ? -22.261 1.838 -4.129 1.00 90.25 196 HIS A CA 1
ATOM 1576 C C . HIS A 1 196 ? -21.204 0.770 -4.427 1.00 90.25 196 HIS A C 1
ATOM 1578 O O . HIS A 1 196 ? -21.332 0.022 -5.392 1.00 90.25 196 HIS A O 1
ATOM 1584 N N . PHE A 1 197 ? -20.173 0.679 -3.589 1.00 90.62 197 PHE A N 1
ATOM 1585 C CA . PHE A 1 197 ? -19.069 -0.254 -3.759 1.00 90.62 197 PHE A CA 1
ATOM 1586 C C . PHE A 1 197 ? -19.459 -1.703 -3.458 1.00 90.62 197 PHE A C 1
ATOM 1588 O O . PHE A 1 197 ? -18.898 -2.606 -4.069 1.00 90.62 197 PHE A O 1
ATOM 1595 N N . THR A 1 198 ? -20.369 -1.962 -2.515 1.00 89.56 198 THR A N 1
ATOM 1596 C CA . THR A 1 198 ? -20.827 -3.327 -2.207 1.00 89.56 198 THR A CA 1
ATOM 1597 C C . THR A 1 198 ? -22.299 -3.377 -1.834 1.00 89.56 198 THR A C 1
ATOM 1599 O O . THR A 1 198 ? -22.823 -2.493 -1.158 1.00 89.56 198 THR A O 1
ATOM 1602 N N . HIS A 1 199 ? -22.958 -4.468 -2.224 1.00 87.06 199 HIS A N 1
ATOM 1603 C CA . HIS A 1 199 ? -24.348 -4.738 -1.866 1.00 87.06 199 HIS A CA 1
ATOM 1604 C C . HIS A 1 199 ? -24.492 -5.531 -0.555 1.00 87.06 199 HIS A C 1
ATOM 1606 O O . HIS A 1 199 ? -25.618 -5.722 -0.094 1.00 87.06 199 HIS A O 1
ATOM 1612 N N . ASP A 1 200 ? -23.392 -5.994 0.062 1.00 87.88 200 ASP A N 1
ATOM 1613 C CA . ASP A 1 200 ? -23.407 -6.685 1.361 1.00 87.88 200 ASP A CA 1
ATOM 1614 C C . ASP A 1 200 ? -23.417 -5.660 2.522 1.00 87.88 200 ASP A C 1
ATOM 1616 O O . ASP A 1 200 ? -22.401 -4.994 2.767 1.00 87.88 200 ASP A O 1
ATOM 1620 N N . PRO A 1 201 ? -24.521 -5.542 3.294 1.00 86.94 201 PRO A N 1
ATOM 1621 C CA . PRO A 1 201 ? -24.620 -4.576 4.389 1.00 86.94 201 PRO A CA 1
ATOM 1622 C C . PRO A 1 201 ? -23.614 -4.831 5.518 1.00 86.94 201 PRO A C 1
ATOM 1624 O O . PRO A 1 201 ? -23.125 -3.879 6.132 1.00 86.94 201 PRO A O 1
ATOM 1627 N N . ASP A 1 202 ? -23.276 -6.097 5.789 1.00 85.81 202 ASP A N 1
ATOM 1628 C CA . ASP A 1 202 ? -22.305 -6.456 6.825 1.00 85.81 202 ASP A CA 1
ATOM 1629 C C . ASP A 1 202 ? -20.895 -6.039 6.394 1.00 85.81 202 ASP A C 1
ATOM 1631 O O . ASP A 1 202 ? -20.111 -5.537 7.209 1.00 85.81 202 ASP A O 1
ATOM 1635 N N . LEU A 1 203 ? -20.569 -6.222 5.109 1.00 87.25 203 LEU A N 1
ATOM 1636 C CA . LEU A 1 203 ? -19.297 -5.786 4.538 1.00 87.25 203 LEU A CA 1
ATOM 1637 C C . LEU A 1 203 ? -19.205 -4.259 4.513 1.00 87.25 203 LEU A C 1
ATOM 1639 O O . LEU A 1 203 ? -18.211 -3.722 5.001 1.00 87.25 203 LEU A O 1
ATOM 1643 N N . CYS A 1 204 ? -20.241 -3.569 4.031 1.00 88.25 204 CYS A N 1
ATOM 1644 C CA . CYS A 1 204 ? -20.319 -2.108 4.020 1.00 88.25 204 CYS A CA 1
ATOM 1645 C C . CYS A 1 204 ? -20.092 -1.536 5.427 1.00 88.25 204 CYS A C 1
ATOM 1647 O O . CYS A 1 204 ? -19.189 -0.721 5.639 1.00 88.25 204 CYS A O 1
ATOM 1649 N N . GLN A 1 205 ? -20.828 -2.037 6.426 1.00 85.06 205 GLN A N 1
ATOM 1650 C CA . GLN A 1 205 ? -20.669 -1.608 7.814 1.00 85.06 205 GLN A CA 1
ATOM 1651 C C . GLN A 1 205 ? -19.259 -1.910 8.342 1.00 85.06 205 GLN A C 1
ATOM 1653 O O . GLN A 1 205 ? -18.654 -1.082 9.025 1.00 85.06 205 GLN A O 1
ATOM 1658 N N . ALA A 1 206 ? -18.705 -3.088 8.045 1.00 86.19 206 ALA A N 1
ATOM 1659 C CA . ALA A 1 206 ? -17.365 -3.442 8.494 1.00 86.19 206 ALA A CA 1
ATOM 1660 C C . ALA A 1 206 ? -16.280 -2.558 7.858 1.00 86.19 206 ALA A C 1
ATOM 1662 O O . ALA A 1 206 ? -15.336 -2.184 8.555 1.00 86.19 206 ALA A O 1
ATOM 1663 N N . LEU A 1 207 ? -16.406 -2.204 6.578 1.00 88.12 207 LEU A N 1
ATOM 1664 C CA . LEU A 1 207 ? -15.488 -1.303 5.883 1.00 88.12 207 LEU A CA 1
ATOM 1665 C C . LEU A 1 207 ? -15.592 0.119 6.432 1.00 88.12 207 LEU A C 1
ATOM 1667 O O . LEU A 1 207 ? -14.570 0.673 6.830 1.00 88.12 207 LEU A O 1
ATOM 1671 N N . TYR A 1 208 ? -16.808 0.646 6.581 1.00 84.81 208 TYR A N 1
ATOM 1672 C CA . TYR A 1 208 ? -17.051 1.970 7.162 1.00 84.81 208 TYR A CA 1
ATOM 1673 C C . TYR A 1 208 ? -16.433 2.114 8.561 1.00 84.81 208 TYR A C 1
ATOM 1675 O O . TYR A 1 208 ? -15.890 3.151 8.925 1.00 84.81 208 TYR A O 1
ATOM 1683 N N . LEU A 1 209 ? -16.474 1.046 9.363 1.00 79.62 209 LE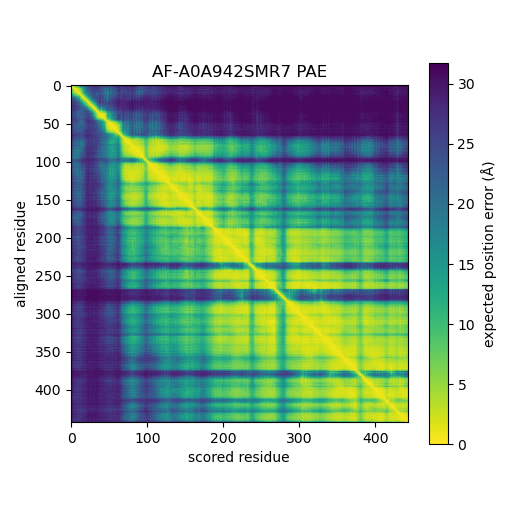U A N 1
ATOM 1684 C CA . LEU A 1 209 ? -15.926 1.053 10.718 1.00 79.62 209 LEU A CA 1
ATOM 1685 C C . LEU A 1 209 ? -14.410 0.864 10.798 1.00 79.62 209 LEU A C 1
ATOM 1687 O O . LEU A 1 209 ? -13.819 1.275 11.794 1.00 79.62 209 LEU A O 1
ATOM 1691 N N . ASN A 1 210 ? -13.794 0.167 9.842 1.00 82.06 210 ASN A N 1
ATOM 1692 C CA . ASN A 1 210 ? -12.426 -0.335 9.995 1.00 82.06 210 ASN A CA 1
ATOM 1693 C C . ASN A 1 210 ? -11.464 0.124 8.893 1.00 82.06 210 ASN A C 1
ATOM 1695 O O . ASN A 1 210 ? -10.281 -0.210 8.966 1.00 82.06 210 ASN A O 1
ATOM 1699 N N . MET A 1 211 ? -11.909 0.858 7.879 1.00 85.00 211 MET A N 1
ATOM 1700 C CA . MET A 1 211 ? -11.023 1.325 6.819 1.00 85.00 211 MET A CA 1
ATOM 1701 C C . MET A 1 211 ? -10.226 2.561 7.264 1.00 85.00 211 MET A C 1
ATOM 1703 O O . MET A 1 211 ? -10.838 3.553 7.654 1.00 85.00 211 MET A O 1
ATOM 1707 N N . PRO A 1 212 ? -8.879 2.534 7.200 1.00 79.00 212 PRO A N 1
ATOM 1708 C CA . PRO A 1 212 ? -8.063 3.725 7.438 1.00 79.00 212 PRO A CA 1
ATOM 1709 C C . PRO A 1 212 ? -8.405 4.851 6.456 1.00 79.00 212 PRO A C 1
ATOM 1711 O O . PRO A 1 212 ? -8.606 4.570 5.276 1.00 79.00 212 PRO A O 1
ATOM 1714 N N . HIS A 1 213 ? -8.381 6.105 6.914 1.00 75.12 213 HIS A N 1
ATOM 1715 C CA . HIS A 1 213 ? -8.752 7.273 6.103 1.00 75.12 213 HIS A CA 1
ATOM 1716 C C . HIS A 1 213 ? -7.962 7.402 4.800 1.00 75.12 213 HIS A C 1
ATOM 1718 O O . HIS A 1 213 ? -8.533 7.528 3.725 1.00 75.12 213 HIS A O 1
ATOM 1724 N N . ARG A 1 214 ? -6.638 7.232 4.869 1.00 75.94 214 ARG A N 1
ATOM 1725 C CA . ARG A 1 214 ? -5.747 7.236 3.694 1.00 75.94 214 ARG A CA 1
ATOM 1726 C C . ARG A 1 214 ? -6.135 6.257 2.573 1.00 75.94 214 ARG A C 1
ATOM 1728 O O . ARG A 1 214 ? -5.572 6.316 1.490 1.00 75.94 214 ARG A O 1
ATOM 1735 N N . ASN A 1 215 ? -7.031 5.310 2.847 1.00 84.62 215 ASN A N 1
ATOM 1736 C CA . ASN A 1 215 ? -7.513 4.344 1.873 1.00 84.62 215 ASN A CA 1
ATOM 1737 C C . ASN A 1 215 ? -8.877 4.718 1.263 1.00 84.62 215 ASN A C 1
ATOM 1739 O O . ASN A 1 215 ? -9.323 4.029 0.350 1.00 84.62 215 ASN A O 1
ATOM 1743 N N . HIS A 1 216 ? -9.555 5.757 1.759 1.00 85.06 216 HIS A N 1
ATOM 1744 C CA . HIS A 1 216 ? -10.893 6.157 1.304 1.00 85.06 216 HIS A CA 1
ATOM 1745 C C . HIS A 1 216 ? -10.885 6.624 -0.152 1.00 85.06 216 HIS A C 1
ATOM 1747 O O . HIS A 1 216 ? -11.782 6.258 -0.906 1.00 85.06 216 HIS A O 1
ATOM 1753 N N . GLN A 1 217 ? -9.821 7.315 -0.573 1.00 83.88 217 GLN A N 1
ATOM 1754 C CA . GLN A 1 217 ? -9.631 7.736 -1.963 1.00 83.88 217 GLN A CA 1
ATOM 1755 C C . GLN A 1 217 ? -9.701 6.552 -2.941 1.00 83.88 217 GLN A C 1
ATOM 1757 O O . GLN A 1 217 ? -10.310 6.658 -3.999 1.00 83.88 217 GLN A O 1
ATOM 1762 N N . LEU A 1 218 ? -9.158 5.387 -2.566 1.00 89.12 218 LEU A N 1
ATOM 1763 C CA . LEU A 1 218 ? -9.238 4.198 -3.413 1.00 89.12 218 LEU A CA 1
ATOM 1764 C C . LEU A 1 218 ? -10.690 3.738 -3.615 1.00 89.12 218 LEU A C 1
ATOM 1766 O O . LEU A 1 218 ? -11.037 3.294 -4.702 1.00 89.12 218 LEU A O 1
ATOM 1770 N N . ILE A 1 219 ? -11.548 3.837 -2.595 1.00 90.31 219 ILE A N 1
ATOM 1771 C CA . ILE A 1 219 ? -12.969 3.483 -2.739 1.00 90.31 219 ILE A CA 1
ATOM 1772 C C . ILE A 1 219 ? -13.663 4.447 -3.690 1.00 90.31 219 ILE A C 1
ATOM 1774 O O . ILE A 1 219 ? -14.351 3.995 -4.598 1.00 90.31 219 ILE A O 1
ATOM 1778 N N . GLN A 1 220 ? -13.434 5.748 -3.528 1.00 86.00 220 GLN A N 1
ATOM 1779 C CA . GLN A 1 220 ? -13.972 6.765 -4.431 1.00 86.00 220 GLN A CA 1
ATOM 1780 C C . GLN A 1 220 ? -13.545 6.511 -5.878 1.00 86.00 220 GLN A C 1
ATOM 1782 O O . GLN A 1 220 ? -14.374 6.528 -6.783 1.00 86.00 220 GLN A O 1
ATOM 1787 N N . GLU A 1 221 ? -12.266 6.207 -6.091 1.00 84.62 221 GLU A N 1
ATOM 1788 C CA . GLU A 1 221 ? -11.711 5.878 -7.402 1.00 84.62 221 GLU A CA 1
ATOM 1789 C C . GLU A 1 221 ? -12.314 4.613 -8.017 1.00 84.62 221 GLU A C 1
ATOM 1791 O O . GLU A 1 221 ? -12.505 4.570 -9.229 1.00 84.62 221 GLU A O 1
ATOM 1796 N N . LEU A 1 222 ? -12.572 3.576 -7.216 1.00 88.12 222 LEU A N 1
ATOM 1797 C CA . LEU A 1 222 ? -13.181 2.332 -7.692 1.00 88.12 222 LEU A CA 1
ATOM 1798 C C . LEU A 1 222 ? -14.667 2.531 -8.005 1.00 88.12 222 LEU A C 1
ATOM 1800 O O . LEU A 1 222 ? -15.129 2.072 -9.042 1.00 88.12 222 LEU A O 1
ATOM 1804 N N . VAL A 1 223 ? -15.396 3.262 -7.159 1.00 87.88 223 VAL A N 1
ATOM 1805 C CA . VAL A 1 223 ? -16.817 3.587 -7.362 1.00 87.88 223 VAL A CA 1
ATOM 1806 C C . VAL A 1 223 ? -17.010 4.486 -8.581 1.00 87.88 223 VAL A C 1
ATOM 1808 O O . VAL A 1 223 ? -17.918 4.248 -9.373 1.00 87.88 223 VAL A O 1
ATOM 1811 N N . HIS A 1 224 ? -16.145 5.487 -8.769 1.00 83.75 224 HIS A N 1
ATOM 1812 C CA . HIS A 1 224 ? -16.141 6.323 -9.971 1.00 83.75 224 HIS A CA 1
ATOM 1813 C C . HIS A 1 224 ? -15.933 5.490 -11.243 1.00 83.75 224 HIS A C 1
ATOM 1815 O O . HIS A 1 224 ? -16.579 5.733 -12.261 1.00 83.75 224 HIS A O 1
ATOM 1821 N N . ASP A 1 225 ? -15.080 4.469 -11.155 1.00 78.12 225 ASP A N 1
ATOM 1822 C CA . ASP A 1 225 ? -14.838 3.502 -12.221 1.00 78.12 225 ASP A CA 1
ATOM 1823 C C . ASP A 1 225 ? -15.899 2.387 -12.273 1.00 78.12 225 ASP A C 1
ATOM 1825 O O . ASP A 1 225 ? -15.692 1.385 -12.951 1.00 78.12 225 ASP A O 1
ATOM 1829 N N . GLY A 1 226 ? -17.011 2.492 -11.539 1.00 82.88 226 GLY A N 1
ATOM 1830 C CA . GLY A 1 226 ? -18.069 1.477 -11.531 1.00 82.88 226 GLY A CA 1
ATOM 1831 C C . GLY A 1 226 ? -17.624 0.087 -11.054 1.00 82.88 226 GLY A C 1
ATOM 1832 O O . GLY A 1 226 ? -18.318 -0.892 -11.313 1.00 82.88 226 GLY A O 1
ATOM 1833 N N . ILE A 1 227 ? -16.475 -0.024 -10.378 1.00 86.50 227 ILE A N 1
ATOM 1834 C CA . ILE A 1 227 ? -15.918 -1.285 -9.885 1.00 86.50 227 ILE A CA 1
ATOM 1835 C C . ILE A 1 227 ? -16.458 -1.562 -8.490 1.00 86.50 227 ILE A C 1
ATOM 1837 O O . ILE A 1 227 ? -16.215 -0.805 -7.548 1.00 86.50 227 ILE A O 1
ATOM 1841 N N . THR A 1 228 ? -17.120 -2.706 -8.342 1.00 89.06 228 THR A N 1
ATOM 1842 C CA . THR A 1 228 ? -17.677 -3.152 -7.065 1.00 89.06 228 THR A CA 1
ATOM 1843 C C . THR A 1 228 ? -16.811 -4.213 -6.385 1.00 89.06 228 THR A C 1
ATOM 1845 O O . THR A 1 228 ? -15.955 -4.871 -6.989 1.00 89.06 228 THR A O 1
ATOM 1848 N N . ALA A 1 229 ? -17.050 -4.410 -5.091 1.00 88.62 229 ALA A N 1
ATOM 1849 C CA . ALA A 1 229 ? -16.471 -5.483 -4.298 1.00 88.62 229 ALA A CA 1
ATOM 1850 C C . ALA A 1 229 ? -16.768 -6.860 -4.902 1.00 88.62 229 ALA A C 1
ATOM 1852 O O . ALA A 1 229 ? -15.914 -7.748 -4.877 1.00 88.62 229 ALA A O 1
ATOM 1853 N N . GLU A 1 230 ? -17.975 -7.026 -5.435 1.00 86.31 230 GLU A N 1
ATOM 1854 C CA . GLU A 1 230 ? -18.454 -8.240 -6.072 1.00 86.31 230 GLU A CA 1
ATOM 1855 C C . GLU A 1 230 ? -17.657 -8.529 -7.347 1.00 86.31 230 GLU A C 1
ATOM 1857 O O . GLU A 1 230 ? -17.160 -9.638 -7.482 1.00 86.31 230 GLU A O 1
ATOM 1862 N N . MET A 1 231 ? -17.390 -7.532 -8.198 1.00 86.12 231 MET A N 1
ATOM 1863 C CA . MET A 1 231 ? -16.541 -7.711 -9.389 1.00 86.12 231 MET A CA 1
ATOM 1864 C C . MET A 1 231 ? -15.097 -8.100 -9.031 1.00 86.12 231 MET A C 1
ATOM 1866 O O . MET A 1 231 ? -14.462 -8.910 -9.705 1.00 86.12 231 MET A O 1
ATOM 1870 N N . ILE A 1 232 ? -14.544 -7.545 -7.947 1.00 86.69 232 ILE A N 1
ATOM 1871 C CA . ILE A 1 232 ? -13.168 -7.852 -7.522 1.00 86.69 232 ILE A CA 1
ATOM 1872 C C . ILE A 1 232 ? -13.063 -9.289 -6.988 1.00 86.69 232 ILE A C 1
ATOM 1874 O O . ILE A 1 232 ? -12.085 -10.001 -7.261 1.00 86.69 232 ILE A O 1
ATOM 1878 N N . PHE A 1 233 ? -14.049 -9.709 -6.196 1.00 81.50 233 PHE A N 1
ATOM 1879 C CA . PHE A 1 233 ? -14.044 -10.982 -5.475 1.00 81.50 233 PHE A CA 1
ATOM 1880 C C . PHE A 1 233 ? -14.953 -12.049 -6.087 1.00 81.50 233 PHE A C 1
ATOM 1882 O O . PHE A 1 233 ? -15.115 -13.110 -5.481 1.00 81.50 233 PHE A O 1
ATOM 1889 N N . GLU A 1 234 ? -15.485 -11.812 -7.285 1.00 73.25 234 GLU A N 1
ATOM 1890 C CA . GLU A 1 234 ? -16.191 -12.820 -8.062 1.00 73.25 234 GLU A CA 1
ATOM 1891 C C . GLU A 1 234 ? -15.315 -14.072 -8.158 1.00 73.25 234 GLU A C 1
ATOM 1893 O O . GLU A 1 234 ? -14.120 -14.030 -8.485 1.00 73.25 234 GLU A O 1
ATOM 1898 N N . ALA A 1 235 ? -15.896 -15.191 -7.734 1.00 53.50 235 ALA A N 1
ATOM 1899 C CA . ALA A 1 235 ? -15.186 -16.445 -7.649 1.00 53.50 235 ALA A CA 1
ATOM 1900 C C . ALA A 1 235 ? -14.984 -16.979 -9.072 1.00 53.50 235 ALA A C 1
ATOM 1902 O O . ALA A 1 235 ? -15.926 -17.447 -9.698 1.00 53.50 235 ALA A O 1
ATOM 1903 N N . GLU A 1 236 ? -13.739 -17.006 -9.555 1.00 49.97 236 GLU A N 1
ATOM 1904 C CA . GLU A 1 236 ? -13.352 -17.777 -10.755 1.00 49.97 236 GLU A CA 1
ATOM 1905 C C . GLU A 1 236 ? -13.520 -19.305 -10.562 1.00 49.97 236 GLU A C 1
ATOM 1907 O O . GLU A 1 236 ? -13.151 -20.103 -11.420 1.00 49.97 236 GLU A O 1
ATOM 1912 N N . THR A 1 237 ? -14.059 -19.740 -9.422 1.00 46.62 237 THR A N 1
ATOM 1913 C CA . THR A 1 237 ? -14.307 -21.137 -9.067 1.00 46.62 237 THR A CA 1
ATOM 1914 C C . THR A 1 237 ? -15.749 -21.312 -8.604 1.00 46.62 237 THR A C 1
ATOM 1916 O O . THR A 1 237 ? -16.230 -20.474 -7.846 1.00 46.62 237 THR A O 1
ATOM 1919 N N . ASP A 1 238 ? -16.378 -22.438 -8.962 1.00 45.62 238 ASP A N 1
ATOM 1920 C CA . ASP A 1 238 ? -17.761 -22.874 -8.655 1.00 45.62 238 ASP A CA 1
ATOM 1921 C C . ASP A 1 238 ? -18.136 -22.970 -7.151 1.00 45.62 238 ASP A C 1
ATOM 1923 O O . ASP A 1 238 ? -19.100 -23.632 -6.762 1.00 45.62 238 ASP A O 1
ATOM 1927 N N . LEU A 1 239 ? -17.375 -22.332 -6.264 1.00 43.91 239 LEU A N 1
ATOM 1928 C CA . LEU A 1 239 ? -17.627 -22.227 -4.836 1.00 43.91 239 LEU A CA 1
ATOM 1929 C C . LEU A 1 239 ? -17.653 -20.743 -4.448 1.00 43.91 239 LEU A C 1
ATOM 1931 O O . LEU A 1 239 ? -16.623 -20.075 -4.562 1.00 43.91 239 LEU A O 1
ATOM 1935 N N . PRO A 1 240 ? -18.782 -20.217 -3.938 1.00 48.56 240 PRO A N 1
ATOM 1936 C CA . PRO A 1 240 ? -18.852 -18.841 -3.475 1.00 48.56 240 PRO A CA 1
ATOM 1937 C C . PRO A 1 240 ? -17.981 -18.692 -2.223 1.00 48.56 240 PRO A C 1
ATOM 1939 O O . PRO A 1 240 ? -18.392 -18.995 -1.100 1.00 48.56 240 PRO A O 1
ATOM 1942 N N . MET A 1 241 ? -16.744 -18.233 -2.402 1.00 56.50 241 MET A N 1
ATOM 1943 C CA . MET A 1 241 ? -15.947 -17.737 -1.290 1.00 56.50 241 MET A CA 1
ATOM 1944 C C . MET A 1 241 ? -16.573 -16.414 -0.850 1.00 56.50 241 MET A C 1
ATOM 1946 O O . MET A 1 241 ? -16.463 -15.410 -1.545 1.00 56.50 241 MET A O 1
ATOM 1950 N N . LYS A 1 242 ? -17.261 -16.410 0.298 1.00 64.62 242 LYS A N 1
ATOM 1951 C CA . LYS A 1 242 ? -17.839 -15.178 0.849 1.00 64.62 242 LYS A CA 1
ATOM 1952 C C . LYS A 1 242 ? -16.717 -14.164 1.094 1.00 64.62 242 LYS A C 1
ATOM 1954 O O . LYS A 1 242 ? -15.836 -14.408 1.925 1.00 64.62 242 LYS A O 1
ATOM 1959 N N . THR A 1 243 ? -16.762 -13.033 0.394 1.00 75.06 243 THR A N 1
ATOM 1960 C CA . THR A 1 243 ? -15.862 -11.894 0.599 1.00 75.06 243 THR A CA 1
ATOM 1961 C C . THR A 1 243 ? -15.891 -11.484 2.066 1.00 75.06 243 THR A C 1
ATOM 1963 O O . THR A 1 243 ? -16.947 -11.219 2.635 1.00 75.06 243 THR A O 1
ATOM 1966 N N . THR A 1 244 ? -14.728 -11.461 2.718 1.00 83.12 244 THR A N 1
ATOM 1967 C CA . THR A 1 244 ? -14.635 -11.058 4.127 1.00 83.12 244 THR A CA 1
ATOM 1968 C C . THR A 1 244 ? -14.149 -9.620 4.237 1.00 83.12 244 THR A C 1
ATOM 1970 O O . THR A 1 244 ? -13.296 -9.182 3.466 1.00 83.12 244 THR A O 1
ATOM 1973 N N . ALA A 1 245 ? -14.583 -8.903 5.275 1.00 85.00 245 ALA A N 1
ATOM 1974 C CA . ALA A 1 245 ? -14.045 -7.573 5.570 1.00 85.00 245 ALA A CA 1
ATOM 1975 C C . ALA A 1 245 ? -12.514 -7.585 5.715 1.00 85.00 245 ALA A C 1
ATOM 1977 O O . ALA A 1 245 ? -11.835 -6.659 5.290 1.00 85.00 245 ALA A O 1
ATOM 1978 N N . LYS A 1 246 ? -11.940 -8.668 6.257 1.00 85.38 246 LYS A N 1
ATOM 1979 C CA . LYS A 1 246 ? -10.487 -8.814 6.396 1.00 85.38 246 LYS A CA 1
ATOM 1980 C C . LYS A 1 246 ? -9.780 -8.911 5.040 1.00 85.38 246 LYS A C 1
ATOM 1982 O O . LYS A 1 246 ? -8.748 -8.270 4.866 1.00 85.38 246 LYS A O 1
ATOM 1987 N N . SER A 1 247 ? -10.295 -9.721 4.113 1.00 85.94 247 SER A N 1
ATOM 1988 C CA . SER A 1 247 ? -9.710 -9.851 2.772 1.00 85.94 247 SER A CA 1
ATOM 1989 C C . SER A 1 247 ? -9.852 -8.554 1.982 1.00 85.94 247 SER A C 1
ATOM 1991 O O . SER A 1 247 ? -8.886 -8.129 1.358 1.00 85.94 247 SER A O 1
ATOM 1993 N N . MET A 1 248 ? -11.001 -7.883 2.093 1.00 89.75 248 MET A N 1
ATOM 1994 C CA . MET A 1 248 ? -11.239 -6.600 1.435 1.00 89.75 248 MET A CA 1
ATOM 1995 C C . MET A 1 248 ? -10.332 -5.491 1.984 1.00 89.75 248 MET A C 1
ATOM 1997 O O . MET A 1 248 ? -9.669 -4.804 1.217 1.00 89.75 248 MET A O 1
ATOM 2001 N N . LEU A 1 249 ? -10.200 -5.359 3.308 1.00 88.62 249 LEU A N 1
ATOM 2002 C CA . LEU A 1 249 ? -9.273 -4.392 3.910 1.00 88.62 249 LEU A CA 1
ATOM 2003 C C . LEU A 1 249 ? -7.813 -4.669 3.525 1.00 88.62 249 LEU A C 1
ATOM 2005 O O . LEU A 1 249 ? -7.044 -3.728 3.347 1.00 88.62 249 LEU A O 1
ATOM 2009 N N . GLY A 1 250 ? -7.433 -5.944 3.385 1.00 87.44 250 GLY A N 1
ATOM 2010 C CA . GLY A 1 250 ? -6.116 -6.333 2.880 1.00 87.44 250 GLY A CA 1
ATOM 2011 C C . GLY A 1 250 ? -5.896 -5.899 1.430 1.00 87.44 250 GLY A C 1
ATOM 2012 O O . GLY A 1 250 ? -4.869 -5.295 1.133 1.00 87.44 250 GLY A O 1
ATOM 2013 N N . PHE A 1 251 ? -6.876 -6.145 0.556 1.00 90.12 251 PHE A N 1
ATOM 2014 C CA . PHE A 1 251 ? -6.855 -5.696 -0.838 1.00 90.12 251 PHE A CA 1
ATOM 2015 C C . PHE A 1 251 ? -6.752 -4.171 -0.940 1.00 90.12 251 PHE A C 1
ATOM 2017 O O . PHE A 1 251 ? -5.888 -3.660 -1.647 1.00 90.12 251 PHE A O 1
ATOM 2024 N N . ILE A 1 252 ? -7.591 -3.446 -0.201 1.00 90.31 252 ILE A N 1
ATOM 2025 C CA . ILE A 1 252 ? -7.611 -1.982 -0.192 1.00 90.31 252 ILE A CA 1
ATOM 2026 C C . ILE A 1 252 ? -6.254 -1.440 0.263 1.00 90.31 252 ILE A C 1
ATOM 2028 O O . ILE A 1 252 ? -5.664 -0.620 -0.429 1.00 90.31 252 ILE A O 1
ATOM 2032 N N . ALA A 1 253 ? -5.725 -1.934 1.387 1.00 87.94 253 ALA A N 1
ATOM 2033 C CA . ALA A 1 253 ? -4.434 -1.486 1.906 1.00 87.94 253 ALA A CA 1
ATOM 2034 C C . ALA A 1 253 ? -3.282 -1.746 0.923 1.00 87.94 253 ALA A C 1
ATOM 2036 O O . ALA A 1 253 ? -2.409 -0.903 0.761 1.00 87.94 253 ALA A O 1
ATOM 2037 N N . GLN A 1 254 ? -3.285 -2.892 0.240 1.00 88.25 254 GLN A N 1
ATOM 2038 C CA . GLN A 1 254 ? -2.253 -3.212 -0.745 1.00 88.25 254 GLN A CA 1
ATOM 2039 C C . GLN A 1 254 ? -2.326 -2.310 -1.990 1.00 88.25 254 GLN A C 1
ATOM 2041 O O . GLN A 1 254 ? -1.312 -2.075 -2.641 1.00 88.25 254 GLN A O 1
ATOM 2046 N N . ASN A 1 255 ? -3.517 -1.843 -2.368 1.00 90.06 255 ASN A N 1
ATOM 2047 C CA . ASN A 1 255 ? -3.727 -1.042 -3.576 1.00 90.06 255 ASN A CA 1
ATOM 2048 C C . ASN A 1 255 ? -3.662 0.472 -3.338 1.00 90.06 255 ASN A C 1
ATOM 2050 O O . ASN A 1 255 ? -3.411 1.208 -4.292 1.00 90.06 255 ASN A O 1
ATOM 2054 N N . SER A 1 256 ? -3.831 0.921 -2.093 1.00 85.50 256 SER A N 1
ATOM 2055 C CA . SER A 1 256 ? -3.591 2.309 -1.692 1.00 85.50 256 SER A CA 1
ATOM 2056 C C . SER A 1 256 ? -2.106 2.613 -1.459 1.00 85.50 256 SER A C 1
ATOM 2058 O O . SER A 1 256 ? -1.682 3.760 -1.578 1.00 85.50 256 SER A O 1
ATOM 2060 N N . GLU A 1 257 ? -1.281 1.601 -1.167 1.00 79.81 257 GLU A N 1
ATOM 2061 C CA . GLU A 1 257 ? 0.170 1.770 -1.063 1.00 79.81 257 GLU A CA 1
ATOM 2062 C C . GLU A 1 257 ? 0.788 2.209 -2.406 1.00 79.81 257 GLU A C 1
ATOM 2064 O O . GLU A 1 257 ? 0.546 1.606 -3.454 1.00 79.81 257 GLU A O 1
ATOM 2069 N N . ASN A 1 258 ? 1.635 3.246 -2.358 1.00 74.56 258 ASN A N 1
ATOM 2070 C CA . ASN A 1 258 ? 2.382 3.794 -3.502 1.00 74.56 258 ASN A CA 1
ATOM 2071 C C . ASN A 1 258 ? 1.511 4.182 -4.710 1.00 74.56 258 ASN A C 1
ATOM 2073 O O . ASN A 1 258 ? 1.972 4.078 -5.849 1.00 74.56 258 ASN A O 1
ATOM 2077 N N . CYS A 1 259 ? 0.255 4.576 -4.473 1.00 83.62 259 CYS A N 1
ATOM 2078 C CA . CYS A 1 259 ? -0.706 4.920 -5.524 1.00 83.62 259 CYS A CA 1
ATOM 2079 C C . CYS A 1 259 ? -0.799 3.824 -6.602 1.00 83.62 259 CYS A C 1
ATOM 2081 O O . CYS A 1 259 ? -0.813 4.105 -7.799 1.00 83.62 259 CYS A O 1
ATOM 2083 N N . PHE A 1 260 ? -0.762 2.541 -6.210 1.00 90.00 260 PHE A N 1
ATOM 2084 C CA . PHE A 1 260 ? -0.694 1.459 -7.195 1.00 90.00 260 PHE A CA 1
ATOM 2085 C C . PHE A 1 260 ? -1.919 1.430 -8.112 1.00 90.00 260 PHE A C 1
ATOM 2087 O O . PHE A 1 260 ? -1.753 1.229 -9.310 1.00 90.00 260 PHE A O 1
ATOM 2094 N N . CYS A 1 261 ? -3.121 1.667 -7.574 1.00 89.38 261 CYS A N 1
ATOM 2095 C CA . CYS A 1 261 ? -4.337 1.774 -8.383 1.00 89.38 261 CYS A CA 1
ATOM 2096 C C . CYS A 1 261 ? -4.189 2.824 -9.493 1.00 89.38 261 CYS A C 1
ATOM 2098 O O . CYS A 1 261 ? -4.336 2.502 -10.670 1.00 89.38 261 CYS A O 1
ATOM 2100 N N . GLU A 1 262 ? -3.779 4.038 -9.131 1.00 88.00 262 GLU A N 1
ATOM 2101 C CA . GLU A 1 262 ? -3.516 5.130 -10.068 1.00 88.00 262 GLU A CA 1
ATOM 2102 C C . GLU A 1 262 ? -2.443 4.759 -11.105 1.00 88.00 262 GLU A C 1
ATOM 2104 O O . GLU A 1 262 ? -2.647 4.940 -12.303 1.00 88.00 262 GLU A O 1
ATOM 2109 N N . ASN A 1 263 ? -1.332 4.148 -10.678 1.00 90.31 263 ASN A N 1
ATOM 2110 C CA . ASN A 1 263 ? -0.288 3.678 -11.592 1.00 90.31 263 ASN A CA 1
ATOM 2111 C C . ASN A 1 263 ? -0.811 2.640 -12.593 1.00 90.31 263 ASN A C 1
ATOM 2113 O O . ASN A 1 263 ? -0.415 2.665 -13.757 1.00 90.31 263 ASN A O 1
ATOM 2117 N N . VAL A 1 264 ? -1.692 1.729 -12.163 1.00 90.88 264 VAL A N 1
ATOM 2118 C CA . VAL A 1 264 ? -2.332 0.768 -13.069 1.00 90.88 264 VAL A CA 1
ATOM 2119 C C . VAL A 1 264 ? -3.244 1.492 -14.052 1.00 90.88 264 VAL A C 1
ATOM 2121 O O . VAL A 1 264 ? -3.174 1.179 -15.234 1.00 90.88 264 VAL A O 1
ATOM 2124 N N . LYS A 1 265 ? -4.031 2.482 -13.615 1.00 87.50 265 LYS A N 1
ATOM 2125 C CA . LYS A 1 265 ? -4.875 3.287 -14.515 1.00 87.50 265 LYS A CA 1
ATOM 2126 C C . LYS A 1 265 ? -4.037 4.030 -15.564 1.00 87.50 265 LYS A C 1
ATOM 2128 O O . LYS A 1 265 ? -4.290 3.877 -16.754 1.00 87.50 265 LYS A O 1
ATOM 2133 N N . ILE A 1 266 ? -2.980 4.735 -15.143 1.00 87.81 266 ILE A N 1
ATOM 2134 C CA . ILE A 1 266 ? -2.029 5.431 -16.035 1.00 87.81 266 ILE A CA 1
ATOM 2135 C C . ILE A 1 266 ? -1.356 4.454 -17.008 1.00 87.81 266 ILE A C 1
ATOM 2137 O O . ILE A 1 266 ? -1.086 4.772 -18.165 1.00 87.81 266 ILE A O 1
ATOM 2141 N N . PHE A 1 267 ? -1.025 3.253 -16.537 1.00 90.12 267 PHE A N 1
ATOM 2142 C CA . PHE A 1 267 ? -0.412 2.233 -17.375 1.00 90.12 267 PHE A CA 1
ATOM 2143 C C . PHE A 1 267 ? -1.401 1.643 -18.384 1.00 90.12 267 PHE A C 1
ATOM 2145 O O . PHE A 1 267 ? -1.031 1.407 -19.536 1.00 90.12 267 PHE A O 1
ATOM 2152 N N . LEU A 1 268 ? -2.640 1.385 -17.968 1.00 86.69 268 LEU A N 1
ATOM 2153 C CA . LEU A 1 268 ? -3.670 0.847 -18.845 1.00 86.69 268 LEU A CA 1
ATOM 2154 C C . LEU A 1 268 ? -4.082 1.858 -19.914 1.00 86.69 268 LEU A C 1
ATOM 2156 O O . LEU A 1 268 ? -4.429 1.421 -21.009 1.00 86.69 268 LEU A O 1
ATOM 2160 N N . ASP A 1 269 ? -3.952 3.168 -19.672 1.00 73.38 269 ASP A N 1
ATOM 2161 C CA . ASP A 1 269 ? -4.318 4.167 -20.674 1.00 73.38 269 ASP A CA 1
ATOM 2162 C C . ASP A 1 269 ? -3.626 5.540 -20.491 1.00 73.38 269 ASP A C 1
ATOM 2164 O O . ASP A 1 269 ? -3.454 6.039 -19.382 1.00 73.38 269 ASP A O 1
ATOM 2168 N N . GLU A 1 270 ? -3.269 6.186 -21.610 1.00 55.19 270 GLU A N 1
ATOM 2169 C CA . GLU A 1 270 ? -2.875 7.610 -21.646 1.00 55.19 270 GLU A CA 1
ATOM 2170 C C . GLU A 1 270 ? -4.117 8.540 -21.622 1.00 55.19 270 GLU A C 1
ATOM 2172 O O . GLU A 1 270 ? -3.957 9.743 -21.425 1.00 55.19 270 GLU A O 1
ATOM 2177 N N . ASN A 1 271 ? -5.339 7.999 -21.780 1.00 46.34 271 ASN A N 1
ATOM 2178 C CA . ASN A 1 271 ? -6.637 8.692 -21.723 1.00 46.34 271 ASN A CA 1
ATOM 2179 C C . ASN A 1 271 ? -7.710 7.933 -20.900 1.00 46.34 271 ASN A C 1
ATOM 2181 O O . ASN A 1 271 ? -8.887 8.004 -21.256 1.00 46.34 271 ASN A O 1
ATOM 2185 N N . TYR A 1 272 ? -7.333 7.232 -19.815 1.00 50.88 272 TYR A N 1
ATOM 2186 C CA . TYR A 1 272 ? -8.265 6.387 -19.042 1.00 50.88 272 TYR A CA 1
ATOM 2187 C C . TYR A 1 272 ? -9.500 7.187 -18.630 1.00 50.88 272 TYR A C 1
ATOM 2189 O O . TYR A 1 272 ? -9.446 8.024 -17.728 1.00 50.88 272 TYR A O 1
ATOM 2197 N N . SER A 1 273 ? -10.630 6.916 -19.273 1.00 48.88 273 SER A N 1
ATOM 2198 C CA . SER A 1 273 ? -11.919 7.248 -18.706 1.00 48.88 273 SER A CA 1
ATOM 2199 C C . SER A 1 273 ? -12.890 6.111 -18.955 1.00 48.88 273 SER A C 1
ATOM 2201 O O . SER A 1 273 ? -13.500 6.029 -20.023 1.00 48.88 273 SER A O 1
ATOM 2203 N N . PRO A 1 274 ? -13.041 5.205 -17.980 1.00 50.53 274 PRO A N 1
ATOM 2204 C CA . PRO A 1 274 ? -13.924 4.069 -18.158 1.00 50.53 274 PRO A CA 1
ATOM 2205 C C . PRO A 1 274 ? -15.387 4.543 -18.282 1.00 50.53 274 PRO A C 1
ATOM 2207 O O . PRO A 1 274 ? -16.189 3.880 -18.942 1.00 50.53 274 PRO A O 1
ATOM 2210 N N . PHE A 1 275 ? -15.712 5.744 -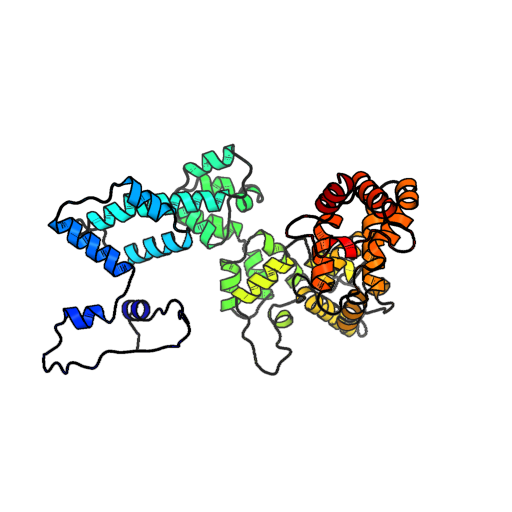17.763 1.00 51.00 275 PHE A N 1
ATOM 2211 C CA . PHE A 1 275 ? -17.074 6.294 -17.746 1.00 51.00 275 PHE A CA 1
ATOM 2212 C C . PHE A 1 275 ? -17.232 7.792 -18.089 1.00 51.00 275 PHE A C 1
ATOM 2214 O O . PHE A 1 275 ? -18.374 8.219 -18.272 1.00 51.00 275 PHE A O 1
ATOM 2221 N N . ALA A 1 276 ? -16.178 8.607 -18.259 1.00 41.97 276 ALA A N 1
ATOM 2222 C CA . ALA A 1 276 ? -16.359 9.972 -18.776 1.00 41.97 276 ALA A CA 1
ATOM 2223 C C . ALA A 1 276 ? -16.531 9.930 -20.300 1.00 41.97 276 ALA A C 1
ATOM 2225 O O . ALA A 1 276 ? -15.579 9.848 -21.070 1.00 41.97 276 ALA A O 1
ATOM 2226 N N . SER A 1 277 ? -17.805 9.940 -20.700 1.00 43.69 277 SER A N 1
ATOM 2227 C CA . SER A 1 277 ? -18.347 10.545 -21.921 1.00 43.69 277 SER A CA 1
ATOM 2228 C C . SER A 1 277 ? -17.348 10.745 -23.073 1.00 43.69 277 SER A C 1
ATOM 2230 O O . SER A 1 277 ? -16.636 11.749 -23.073 1.00 43.69 277 SER A O 1
ATOM 2232 N N . ASN A 1 278 ? -17.340 9.822 -24.051 1.00 40.78 278 ASN A N 1
ATOM 2233 C CA . ASN A 1 278 ? -17.240 10.081 -25.511 1.00 40.78 278 ASN A CA 1
ATOM 2234 C C . ASN A 1 278 ? -16.738 8.876 -26.342 1.00 40.78 278 ASN A C 1
ATOM 2236 O O . ASN A 1 278 ? -15.968 9.050 -27.284 1.00 40.78 278 ASN A O 1
ATOM 2240 N N . PHE A 1 279 ? -17.218 7.658 -26.080 1.00 44.50 279 PHE A N 1
ATOM 2241 C CA . PHE A 1 279 ? -17.121 6.583 -27.075 1.00 44.50 279 PHE A CA 1
ATOM 2242 C C . PHE A 1 279 ? -18.525 6.173 -27.502 1.00 44.50 279 PHE A C 1
ATOM 2244 O O . PHE A 1 279 ? -19.312 5.681 -26.697 1.00 44.50 279 PHE A O 1
ATOM 2251 N N . ALA A 1 280 ? -18.844 6.487 -28.758 1.00 38.75 280 ALA A N 1
ATOM 2252 C CA . ALA A 1 280 ? -20.130 6.235 -29.386 1.00 38.75 280 ALA A CA 1
ATOM 2253 C C . ALA A 1 280 ? -20.490 4.737 -29.377 1.00 38.75 280 ALA A C 1
ATOM 2255 O O . ALA A 1 280 ? -19.623 3.865 -29.448 1.00 38.75 280 ALA A O 1
ATOM 2256 N N . GLU A 1 281 ? -21.791 4.491 -29.273 1.00 44.19 281 GLU A N 1
ATOM 2257 C CA . GLU A 1 281 ? -22.475 3.223 -29.023 1.00 44.19 281 GLU A CA 1
ATOM 2258 C C . GLU A 1 281 ? -21.955 2.010 -29.826 1.00 44.19 281 GLU A C 1
ATOM 2260 O O . GLU A 1 281 ? -21.673 2.081 -31.025 1.00 44.19 281 GLU A O 1
ATOM 2265 N N . GLY A 1 282 ? -21.886 0.857 -29.147 1.00 47.72 282 GLY A N 1
ATOM 2266 C CA . GLY A 1 282 ? -21.900 -0.483 -29.747 1.00 47.72 282 GLY A CA 1
ATOM 2267 C C . GLY A 1 282 ? -20.556 -1.196 -29.940 1.00 47.72 282 GLY A C 1
ATOM 2268 O O . GLY A 1 282 ? -20.538 -2.420 -29.949 1.00 47.72 282 GLY A O 1
ATOM 2269 N N . LYS A 1 283 ? -19.429 -0.480 -30.070 1.00 47.03 283 LYS A N 1
ATOM 2270 C CA . LYS A 1 283 ? -18.079 -1.096 -30.163 1.00 47.03 283 LYS A CA 1
ATOM 2271 C C . LYS A 1 283 ? -17.185 -0.866 -28.943 1.00 47.03 283 LYS A C 1
ATOM 2273 O O . LYS A 1 283 ? -16.163 -1.524 -28.820 1.00 47.03 283 LYS A O 1
ATOM 2278 N N . GLY A 1 284 ? -17.562 0.063 -28.065 1.00 58.88 284 GLY A N 1
ATOM 2279 C CA . GLY A 1 284 ? -16.763 0.439 -26.897 1.00 58.88 284 GLY A CA 1
ATOM 2280 C C . GLY A 1 284 ? -17.086 -0.328 -25.613 1.00 58.88 284 GLY A C 1
ATOM 2281 O O . GLY A 1 284 ? -16.382 -0.133 -24.635 1.00 58.88 284 GLY A O 1
ATOM 2282 N N . GLU A 1 285 ? -18.139 -1.150 -25.566 1.00 65.94 285 GLU A N 1
ATOM 2283 C CA . GLU A 1 285 ? -18.518 -1.872 -24.335 1.00 65.94 285 GLU A CA 1
ATOM 2284 C C . GLU A 1 285 ? -17.614 -3.077 -24.066 1.00 65.94 285 GLU A C 1
ATOM 2286 O O . GLU A 1 285 ? -17.076 -3.182 -22.971 1.00 65.94 285 GLU A O 1
ATOM 2291 N N . GLU A 1 286 ? -17.346 -3.909 -25.074 1.00 69.00 286 GLU A N 1
ATOM 2292 C CA . GLU A 1 286 ? -16.438 -5.061 -24.946 1.00 69.00 286 GLU A CA 1
ATOM 2293 C C . GLU A 1 286 ? -15.008 -4.611 -24.590 1.00 69.00 286 GLU A C 1
ATOM 2295 O O . GLU A 1 286 ? -14.373 -5.161 -23.695 1.00 69.00 286 GLU A O 1
ATOM 2300 N N . GLU A 1 287 ? -14.528 -3.525 -25.206 1.00 70.00 287 GLU A N 1
ATOM 2301 C CA . GLU A 1 287 ? -13.223 -2.934 -24.883 1.00 70.00 287 GLU A CA 1
ATOM 2302 C C . GLU A 1 287 ? -13.176 -2.375 -23.448 1.00 70.00 287 GLU A C 1
ATOM 2304 O O . GLU A 1 287 ? -12.171 -2.534 -22.753 1.00 70.00 287 GLU A O 1
ATOM 2309 N N . LYS A 1 288 ? -14.270 -1.776 -22.956 1.00 73.06 288 LYS A N 1
ATOM 2310 C CA . LYS A 1 288 ? -14.375 -1.329 -21.557 1.00 73.06 288 LYS A CA 1
ATOM 2311 C C . LYS A 1 288 ? -14.366 -2.501 -20.585 1.00 73.06 288 LYS A C 1
ATOM 2313 O O . LYS A 1 288 ? -13.670 -2.433 -19.575 1.00 73.06 288 LYS A O 1
ATOM 2318 N N . GLU A 1 289 ? -15.109 -3.563 -20.880 1.00 78.06 289 GLU A N 1
ATOM 2319 C CA . GLU A 1 289 ? -15.140 -4.770 -20.054 1.00 78.06 289 GLU A CA 1
ATOM 2320 C C . GLU A 1 289 ? -13.756 -5.419 -19.969 1.00 78.06 289 GLU A C 1
ATOM 2322 O O . GLU A 1 289 ? -13.303 -5.763 -18.875 1.00 78.06 289 GLU A O 1
ATOM 2327 N N . GLU A 1 290 ? -13.031 -5.510 -21.087 1.00 79.56 290 GLU A N 1
ATOM 2328 C CA . GLU A 1 290 ? -11.662 -6.031 -21.108 1.00 79.56 290 GLU A CA 1
ATOM 2329 C C . GLU A 1 290 ? -10.689 -5.167 -20.297 1.00 79.56 290 GLU A C 1
ATOM 2331 O O . GLU A 1 290 ? -9.844 -5.699 -19.569 1.00 79.56 290 GLU A O 1
ATOM 2336 N N . ILE A 1 291 ? -10.815 -3.841 -20.388 1.00 80.94 291 ILE A N 1
ATOM 2337 C CA . ILE A 1 291 ? -9.990 -2.894 -19.636 1.00 80.94 291 ILE A CA 1
ATOM 2338 C C . ILE A 1 291 ? -10.272 -2.995 -18.131 1.00 80.94 291 ILE A C 1
ATOM 2340 O O . ILE A 1 291 ? -9.335 -3.079 -17.332 1.00 80.94 291 ILE A O 1
ATOM 2344 N N . VAL A 1 292 ? -11.545 -3.046 -17.732 1.00 83.75 292 VAL A N 1
ATOM 2345 C CA . VAL A 1 292 ? -11.949 -3.218 -16.329 1.00 83.75 292 VAL A CA 1
ATOM 2346 C C . VAL A 1 292 ? -11.482 -4.575 -15.799 1.00 83.75 292 VAL A C 1
ATOM 2348 O O . VAL A 1 292 ? -10.911 -4.649 -14.708 1.00 83.75 292 VAL A O 1
ATOM 2351 N N . ALA A 1 293 ? -11.619 -5.646 -16.585 1.00 86.00 293 ALA A N 1
ATOM 2352 C CA . ALA A 1 293 ? -11.104 -6.966 -16.232 1.00 86.00 293 ALA A CA 1
ATOM 2353 C C . ALA A 1 293 ? -9.571 -6.965 -16.088 1.00 86.00 293 ALA A C 1
ATOM 2355 O O . ALA A 1 293 ? -9.029 -7.589 -15.170 1.00 86.00 293 ALA A O 1
ATOM 2356 N N . ALA A 1 294 ? -8.854 -6.235 -16.950 1.00 88.56 294 ALA A N 1
ATOM 2357 C CA . ALA A 1 294 ? -7.411 -6.057 -16.841 1.00 88.56 294 ALA A CA 1
ATOM 2358 C C . ALA A 1 294 ? -7.017 -5.286 -15.576 1.00 88.56 294 ALA A C 1
ATOM 2360 O O . ALA A 1 294 ? -6.116 -5.731 -14.860 1.00 88.56 294 ALA A O 1
ATOM 2361 N N . LEU A 1 295 ? -7.712 -4.190 -15.259 1.00 89.62 295 LEU A N 1
ATOM 2362 C CA . LEU A 1 295 ? -7.520 -3.424 -14.028 1.00 89.62 295 LEU A CA 1
ATOM 2363 C C . LEU A 1 295 ? -7.716 -4.317 -12.800 1.00 89.62 295 LEU A C 1
ATOM 2365 O O . LEU A 1 295 ? -6.794 -4.458 -11.997 1.00 89.62 295 LEU A O 1
ATOM 2369 N N . ILE A 1 296 ? -8.858 -4.997 -12.690 1.00 89.50 296 ILE A N 1
ATOM 2370 C CA . ILE A 1 296 ? -9.156 -5.898 -11.567 1.00 89.50 296 ILE A CA 1
ATOM 2371 C C . ILE A 1 296 ? -8.099 -7.004 -11.460 1.00 89.50 296 ILE A C 1
ATOM 2373 O O . ILE A 1 296 ? -7.560 -7.246 -10.375 1.00 89.50 296 ILE A O 1
ATOM 2377 N N . GLY A 1 297 ? -7.743 -7.644 -12.578 1.00 89.88 297 GLY A N 1
ATOM 2378 C CA . GLY A 1 297 ? -6.711 -8.679 -12.617 1.00 89.88 297 GLY A CA 1
ATOM 2379 C C . GLY A 1 297 ? -5.362 -8.180 -12.091 1.00 89.88 297 GLY A C 1
ATOM 2380 O O . GLY A 1 297 ? -4.722 -8.850 -11.276 1.00 89.88 297 GLY A O 1
ATOM 2381 N N . LEU A 1 298 ? -4.945 -6.977 -12.496 1.00 91.38 298 LEU A N 1
ATOM 2382 C CA . LEU A 1 298 ? -3.700 -6.352 -12.046 1.00 91.38 298 LEU A CA 1
ATOM 2383 C C . LEU A 1 298 ? -3.745 -5.975 -10.560 1.00 91.38 298 LEU A C 1
ATOM 2385 O O . LEU A 1 298 ? -2.789 -6.267 -9.836 1.00 91.38 298 LEU A O 1
ATOM 2389 N N . LEU A 1 299 ? -4.853 -5.418 -10.065 1.00 91.00 299 LEU A N 1
ATOM 2390 C CA . LEU A 1 299 ? -5.032 -5.100 -8.641 1.00 91.00 299 LEU A CA 1
ATOM 2391 C C . LEU A 1 299 ? -5.051 -6.357 -7.754 1.00 91.00 299 LEU A C 1
ATOM 2393 O O . LEU A 1 299 ? -4.684 -6.290 -6.580 1.00 91.00 299 LEU A O 1
ATOM 2397 N N . LYS A 1 300 ? -5.416 -7.523 -8.297 1.00 89.19 300 LYS A N 1
ATOM 2398 C CA . LYS A 1 300 ? -5.380 -8.816 -7.586 1.00 89.19 300 LYS A CA 1
ATOM 2399 C C . LYS A 1 300 ? -3.992 -9.464 -7.552 1.00 89.19 300 LYS A C 1
ATOM 2401 O O . LYS A 1 300 ? -3.806 -10.468 -6.865 1.00 89.19 300 LYS A O 1
ATOM 2406 N N . THR A 1 301 ? -2.999 -8.915 -8.256 1.00 88.31 301 THR A N 1
ATOM 2407 C CA . THR A 1 301 ? -1.643 -9.483 -8.249 1.00 88.31 301 THR A CA 1
ATOM 2408 C C . THR A 1 301 ? -0.985 -9.382 -6.868 1.00 88.31 301 THR A C 1
ATOM 2410 O O . THR A 1 301 ? -1.116 -8.380 -6.155 1.00 88.31 301 THR A O 1
ATOM 2413 N N . GLY A 1 302 ? -0.273 -10.448 -6.482 1.00 84.38 302 GLY A N 1
ATOM 2414 C CA . GLY A 1 302 ? 0.443 -10.529 -5.207 1.00 84.38 302 GLY A CA 1
ATOM 2415 C C . GLY A 1 302 ? 1.561 -9.492 -5.101 1.00 84.38 302 GLY A C 1
ATOM 2416 O O . GLY A 1 302 ? 2.079 -9.038 -6.115 1.00 84.38 302 GLY A O 1
ATOM 2417 N N . ARG A 1 303 ? 1.941 -9.133 -3.870 1.00 81.50 303 ARG A N 1
ATOM 2418 C CA . ARG A 1 303 ? 2.880 -8.037 -3.564 1.00 81.50 303 ARG A CA 1
ATOM 2419 C C . ARG A 1 303 ? 4.183 -8.067 -4.371 1.00 81.50 303 ARG A C 1
ATOM 2421 O O . ARG A 1 303 ? 4.610 -7.022 -4.844 1.00 81.50 303 ARG A O 1
ATOM 2428 N N . ASP A 1 304 ? 4.767 -9.248 -4.540 1.00 80.44 304 ASP A N 1
ATOM 2429 C CA . ASP A 1 304 ? 6.057 -9.426 -5.217 1.00 80.44 304 ASP A CA 1
ATOM 2430 C C . ASP A 1 304 ? 5.901 -9.779 -6.708 1.00 80.44 304 ASP A C 1
ATOM 2432 O O . ASP A 1 304 ? 6.878 -10.077 -7.388 1.00 80.44 304 ASP A O 1
ATOM 2436 N N . ALA A 1 305 ? 4.674 -9.757 -7.242 1.00 85.75 305 ALA A N 1
ATOM 2437 C CA . ALA A 1 305 ? 4.434 -10.068 -8.644 1.00 85.75 305 ALA A CA 1
ATOM 2438 C C . ALA A 1 305 ? 5.090 -9.017 -9.561 1.00 85.75 305 ALA A C 1
ATOM 2440 O O . ALA A 1 305 ? 5.061 -7.824 -9.240 1.00 85.75 305 ALA A O 1
ATOM 2441 N N . PRO A 1 306 ? 5.560 -9.394 -10.766 1.00 87.44 306 PRO A N 1
ATOM 2442 C CA . PRO A 1 306 ? 6.193 -8.457 -11.694 1.00 87.44 306 PRO A CA 1
ATOM 2443 C C . PRO A 1 306 ? 5.317 -7.242 -12.018 1.00 87.44 306 PRO A C 1
ATOM 2445 O O . PRO A 1 306 ? 5.822 -6.135 -12.161 1.00 87.44 306 PRO A O 1
ATOM 2448 N N . ALA A 1 307 ? 3.992 -7.416 -12.057 1.00 89.94 307 ALA A N 1
ATOM 2449 C CA . ALA A 1 307 ? 3.046 -6.317 -12.235 1.00 89.94 307 ALA A CA 1
ATOM 2450 C C . ALA A 1 307 ? 3.134 -5.254 -11.135 1.00 89.94 307 ALA A C 1
ATOM 2452 O O . ALA A 1 307 ? 3.219 -4.071 -11.452 1.00 89.94 307 ALA A O 1
ATOM 2453 N N . ARG A 1 308 ? 3.193 -5.659 -9.861 1.00 88.12 308 ARG A N 1
ATOM 2454 C CA . ARG A 1 308 ? 3.320 -4.729 -8.728 1.00 88.12 308 ARG A CA 1
ATOM 2455 C C . ARG A 1 308 ? 4.607 -3.921 -8.776 1.00 88.12 308 ARG A C 1
ATOM 2457 O O . ARG A 1 308 ? 4.624 -2.767 -8.366 1.00 88.12 308 ARG A O 1
ATOM 2464 N N . LEU A 1 309 ? 5.669 -4.541 -9.274 1.00 87.62 309 LEU A N 1
ATOM 2465 C CA . LEU A 1 309 ? 7.014 -3.982 -9.249 1.00 87.62 309 LEU A CA 1
ATOM 2466 C C . LEU A 1 309 ? 7.301 -3.103 -10.472 1.00 87.62 309 LEU A C 1
ATOM 2468 O O . LEU A 1 309 ? 7.985 -2.090 -10.354 1.00 87.62 309 LEU A O 1
ATOM 2472 N N . LEU A 1 310 ? 6.777 -3.471 -11.642 1.00 90.38 310 LEU A N 1
ATOM 2473 C CA . LEU A 1 310 ? 7.139 -2.845 -12.916 1.00 90.38 310 LEU A CA 1
ATOM 2474 C C . LEU A 1 310 ? 6.117 -1.821 -13.406 1.00 90.38 310 LEU A C 1
ATOM 2476 O O . LEU A 1 310 ? 6.515 -0.858 -14.056 1.00 90.38 310 LEU A O 1
ATOM 2480 N N . ILE A 1 311 ? 4.826 -1.981 -13.098 1.00 92.19 311 ILE A N 1
ATOM 2481 C CA . ILE A 1 311 ? 3.795 -1.026 -13.537 1.00 92.19 311 ILE A CA 1
ATOM 2482 C C . ILE A 1 311 ? 4.066 0.397 -13.033 1.00 92.19 311 ILE A C 1
ATOM 2484 O O . ILE A 1 311 ? 3.984 1.306 -13.853 1.00 92.19 311 ILE A O 1
ATOM 2488 N N . PRO A 1 312 ? 4.480 0.634 -11.773 1.00 90.06 312 PRO A N 1
ATOM 2489 C CA . PRO A 1 312 ? 4.843 1.985 -11.338 1.00 90.06 312 PRO A CA 1
ATOM 2490 C C . PRO A 1 312 ? 5.988 2.597 -12.167 1.00 90.06 312 PRO A C 1
ATOM 2492 O O . PRO A 1 312 ? 5.970 3.781 -12.505 1.00 90.06 312 PRO A O 1
ATOM 2495 N N . LEU A 1 313 ? 6.975 1.786 -12.569 1.00 88.88 313 LEU A N 1
ATOM 2496 C CA . LEU A 1 313 ? 8.073 2.243 -13.430 1.00 88.88 313 LEU A CA 1
ATOM 2497 C C . LEU A 1 313 ? 7.577 2.568 -14.847 1.00 88.88 313 LEU A C 1
ATOM 2499 O O . LEU A 1 313 ? 7.967 3.575 -15.430 1.00 88.88 313 LEU A O 1
ATOM 2503 N N . LEU A 1 314 ? 6.687 1.743 -15.393 1.00 90.56 314 LEU A N 1
ATOM 2504 C CA . LEU A 1 314 ? 6.079 1.963 -16.706 1.00 90.56 314 LEU A CA 1
ATOM 2505 C C . LEU A 1 314 ? 5.185 3.211 -16.721 1.00 90.56 314 LEU A C 1
ATOM 2507 O O . LEU A 1 314 ? 5.261 4.005 -17.659 1.00 90.56 314 LEU A O 1
ATOM 2511 N N . ALA A 1 315 ? 4.397 3.417 -15.666 1.00 88.88 315 ALA A N 1
ATOM 2512 C CA . ALA A 1 315 ? 3.529 4.577 -15.497 1.00 88.88 315 ALA A CA 1
ATOM 2513 C C . ALA A 1 315 ? 4.338 5.882 -15.425 1.00 88.88 315 ALA A C 1
ATOM 2515 O O . ALA A 1 315 ? 4.063 6.819 -16.173 1.00 88.88 315 ALA A O 1
ATOM 2516 N N . THR A 1 316 ? 5.408 5.923 -14.621 1.00 85.50 316 THR A N 1
ATOM 2517 C CA . THR A 1 316 ? 6.304 7.099 -14.551 1.00 85.50 316 THR A CA 1
ATOM 2518 C C . THR A 1 316 ? 6.987 7.418 -15.884 1.00 85.50 316 THR A C 1
ATOM 2520 O O . THR A 1 316 ? 7.232 8.583 -16.194 1.00 85.50 316 THR A O 1
ATOM 2523 N N . GLN A 1 317 ? 7.241 6.404 -16.715 1.00 84.38 317 GLN A N 1
ATOM 2524 C CA . GLN A 1 317 ? 7.771 6.561 -18.073 1.00 84.38 317 GLN A CA 1
ATOM 2525 C C . GLN A 1 317 ? 6.703 6.877 -19.131 1.00 84.38 317 GLN A C 1
ATOM 2527 O O . GLN A 1 317 ? 7.050 7.035 -20.303 1.00 84.38 317 GLN A O 1
ATOM 2532 N N . LYS A 1 318 ? 5.416 6.943 -18.761 1.00 85.81 318 LYS A N 1
ATOM 2533 C CA . LYS A 1 318 ? 4.283 7.063 -19.698 1.00 85.81 318 LYS A CA 1
ATOM 2534 C C . LYS A 1 318 ? 4.283 5.961 -20.775 1.00 85.81 318 LYS A C 1
ATOM 2536 O O . LYS A 1 318 ? 3.982 6.188 -21.953 1.00 85.81 318 LYS A O 1
ATOM 2541 N N . LYS A 1 319 ? 4.676 4.740 -20.396 1.00 87.94 319 LYS A N 1
ATOM 2542 C CA . LYS A 1 319 ? 4.647 3.563 -21.273 1.00 87.94 319 LYS A CA 1
ATOM 2543 C C . LYS A 1 319 ? 3.359 2.792 -21.010 1.00 87.94 319 LYS A C 1
ATOM 2545 O O . LYS A 1 319 ? 3.237 2.143 -19.981 1.00 87.94 319 LYS A O 1
ATOM 2550 N N . SER A 1 320 ? 2.416 2.861 -21.946 1.00 89.62 320 SER A N 1
ATOM 2551 C CA . SER A 1 320 ? 1.114 2.204 -21.813 1.00 89.62 320 SER A CA 1
ATOM 2552 C C . SER A 1 320 ? 1.166 0.691 -22.057 1.00 89.62 320 SER A C 1
ATOM 2554 O O . SER A 1 320 ? 2.091 0.171 -22.694 1.00 89.62 320 SER A O 1
ATOM 2556 N N . ALA A 1 321 ? 0.125 -0.019 -21.623 1.00 89.62 321 ALA A N 1
ATOM 2557 C CA . ALA A 1 321 ? -0.067 -1.446 -21.862 1.00 89.62 321 ALA A CA 1
ATOM 2558 C C . ALA A 1 321 ? -0.067 -1.788 -23.360 1.00 89.62 321 ALA A C 1
ATOM 2560 O O . ALA A 1 321 ? 0.511 -2.797 -23.771 1.00 89.62 321 ALA A O 1
ATOM 2561 N N . LYS A 1 322 ? -0.623 -0.906 -24.198 1.00 88.44 322 LYS A N 1
ATOM 2562 C CA . LYS A 1 322 ? -0.561 -1.015 -25.661 1.00 88.44 322 LYS A CA 1
ATOM 2563 C C . LYS A 1 322 ? 0.873 -0.975 -26.183 1.00 88.44 322 LYS A C 1
ATOM 2565 O O . LYS A 1 322 ? 1.253 -1.816 -26.992 1.00 88.44 322 LYS A O 1
ATOM 2570 N N . LYS A 1 323 ? 1.699 -0.038 -25.702 1.00 89.12 323 LYS A N 1
ATOM 2571 C CA . LYS A 1 323 ? 3.122 0.043 -26.085 1.00 89.12 323 LYS A CA 1
ATOM 2572 C C . LYS A 1 323 ? 3.915 -1.170 -25.590 1.00 89.12 323 LYS A C 1
ATOM 2574 O O . LYS A 1 323 ? 4.856 -1.583 -26.256 1.00 89.12 323 LYS A O 1
ATOM 2579 N N . LEU A 1 324 ? 3.553 -1.727 -24.432 1.00 90.69 324 LEU A N 1
ATOM 2580 C CA . LEU A 1 324 ? 4.207 -2.913 -23.877 1.00 90.69 324 LEU A CA 1
ATOM 2581 C C . LEU A 1 324 ? 3.877 -4.186 -24.667 1.00 90.69 324 LEU A C 1
ATOM 2583 O O . LEU A 1 324 ? 4.749 -5.016 -24.898 1.00 90.69 324 LEU A O 1
ATOM 2587 N N . THR A 1 325 ? 2.610 -4.365 -25.028 1.00 89.50 325 THR A N 1
ATOM 2588 C CA . THR A 1 325 ? 2.103 -5.632 -25.573 1.00 89.50 325 THR A CA 1
ATOM 2589 C C . THR A 1 325 ? 1.988 -5.641 -27.096 1.00 89.50 325 THR A C 1
ATOM 2591 O O . THR A 1 325 ? 1.959 -6.717 -27.687 1.00 89.50 325 THR A O 1
ATOM 2594 N N . GLY A 1 326 ? 1.913 -4.467 -27.728 1.00 86.75 326 GLY A N 1
ATOM 2595 C CA . GLY A 1 326 ? 1.638 -4.302 -29.155 1.00 86.75 326 GLY A CA 1
ATOM 2596 C C . GLY A 1 326 ? 0.158 -4.435 -29.534 1.00 86.75 326 GLY A C 1
ATOM 2597 O O . GLY A 1 326 ? -0.178 -4.222 -30.697 1.00 86.75 326 GLY A O 1
ATOM 2598 N N . TYR A 1 327 ? -0.728 -4.752 -28.583 1.00 83.50 327 TYR A N 1
ATOM 2599 C CA . TYR A 1 327 ? -2.162 -4.912 -28.835 1.00 83.50 327 TYR A CA 1
ATOM 2600 C C . TYR A 1 327 ? -2.921 -3.608 -28.561 1.00 83.50 327 TYR A C 1
ATOM 2602 O O . TYR A 1 327 ? -2.606 -2.932 -27.580 1.00 83.50 327 TYR A O 1
ATOM 2610 N N . PRO A 1 328 ? -3.920 -3.244 -29.391 1.00 76.62 328 PRO A N 1
ATOM 2611 C CA . PRO A 1 328 ? -4.767 -2.075 -29.152 1.00 76.62 328 PRO A CA 1
ATOM 2612 C C . PRO A 1 328 ? -5.463 -2.108 -27.788 1.00 76.62 328 PRO A C 1
ATOM 2614 O O . PRO A 1 328 ? -5.378 -1.117 -27.069 1.00 76.62 328 PRO A O 1
ATOM 2617 N N . SER A 1 329 ? -6.027 -3.264 -27.432 1.00 77.62 329 SER A N 1
ATOM 2618 C CA . SER A 1 329 ? -6.799 -3.500 -26.205 1.00 77.62 329 SER A CA 1
ATOM 2619 C C . SER A 1 329 ? -6.214 -4.746 -25.518 1.00 77.62 329 SER A C 1
ATOM 2621 O O . SER A 1 329 ? -6.575 -5.878 -25.836 1.00 77.62 329 SER A O 1
ATOM 2623 N N . PRO A 1 330 ? -5.153 -4.586 -24.707 1.00 84.88 330 PRO A N 1
ATOM 2624 C CA . PRO A 1 330 ? -4.426 -5.722 -24.162 1.00 84.88 330 PRO A CA 1
ATOM 2625 C C . PRO A 1 330 ? -5.121 -6.337 -22.949 1.00 84.88 330 PRO A C 1
ATOM 2627 O O . PRO A 1 330 ? -5.318 -5.693 -21.922 1.00 84.88 330 PRO A O 1
ATOM 2630 N N . THR A 1 331 ? -5.382 -7.638 -23.027 1.00 88.81 331 THR A N 1
ATOM 2631 C CA . THR A 1 331 ? -5.944 -8.422 -21.923 1.00 88.81 331 THR A CA 1
ATOM 2632 C C . THR A 1 331 ? -4.963 -8.557 -20.753 1.00 88.81 331 THR A C 1
ATOM 2634 O O . THR A 1 331 ? -3.737 -8.562 -20.928 1.00 88.81 331 THR A O 1
ATOM 2637 N N . PHE A 1 332 ? -5.491 -8.817 -19.552 1.00 90.25 332 PHE A N 1
ATOM 2638 C CA . PHE A 1 332 ? -4.693 -9.150 -18.364 1.00 90.25 332 PHE A CA 1
ATOM 2639 C C . PHE A 1 332 ? -3.610 -10.209 -18.635 1.00 90.25 332 PHE A C 1
ATOM 2641 O O . PHE A 1 332 ? -2.457 -10.058 -18.229 1.00 90.25 332 PHE A O 1
ATOM 2648 N N . LYS A 1 333 ? -3.965 -11.283 -19.356 1.00 90.88 333 LYS A N 1
ATOM 2649 C CA . LYS A 1 333 ? -3.047 -12.389 -19.671 1.00 90.88 333 LYS A CA 1
ATOM 2650 C C . LYS A 1 333 ? -1.897 -11.936 -20.571 1.00 90.88 333 LYS A C 1
ATOM 2652 O O . LYS A 1 333 ? -0.753 -12.313 -20.319 1.00 90.88 333 LYS A O 1
ATOM 2657 N N . GLN A 1 334 ? -2.178 -11.119 -21.587 1.00 92.06 334 GLN A N 1
ATOM 2658 C CA . GLN A 1 334 ? -1.152 -10.572 -22.481 1.00 92.06 334 GLN A CA 1
ATOM 2659 C C . GLN A 1 334 ? -0.204 -9.636 -21.727 1.00 92.06 334 GLN A C 1
ATOM 2661 O O . GLN A 1 334 ? 1.014 -9.762 -21.863 1.00 92.06 334 GLN A O 1
ATOM 2666 N N . ILE A 1 335 ? -0.750 -8.758 -20.879 1.00 93.19 335 ILE A N 1
ATOM 2667 C CA . ILE A 1 335 ? 0.035 -7.861 -20.024 1.00 93.19 335 ILE A CA 1
ATOM 2668 C C . ILE A 1 335 ? 0.951 -8.675 -19.107 1.00 93.19 335 ILE A C 1
ATOM 2670 O O . ILE A 1 335 ? 2.167 -8.482 -19.114 1.00 93.19 335 ILE A O 1
ATOM 2674 N N . LEU A 1 336 ? 0.398 -9.636 -18.359 1.00 91.69 336 LEU A N 1
ATOM 2675 C CA . LEU A 1 336 ? 1.189 -10.477 -17.462 1.00 91.69 336 LEU A CA 1
ATOM 2676 C C . LEU A 1 336 ? 2.262 -11.281 -18.195 1.00 91.69 336 LEU A C 1
ATOM 2678 O O . LEU A 1 336 ? 3.364 -11.429 -17.671 1.00 91.69 336 LEU A O 1
ATOM 2682 N N . SER A 1 337 ? 1.963 -11.797 -19.387 1.00 90.38 337 SER A N 1
ATOM 2683 C CA . SER A 1 337 ? 2.942 -12.530 -20.190 1.00 90.38 337 SER A CA 1
ATOM 2684 C C . SER A 1 337 ? 4.148 -11.657 -20.542 1.00 90.38 337 SER A C 1
ATOM 2686 O O . SER A 1 337 ? 5.279 -12.134 -20.472 1.00 90.38 337 SER A O 1
ATOM 2688 N N . GLN A 1 338 ? 3.927 -10.385 -20.889 1.00 92.06 338 GLN A N 1
ATOM 2689 C CA . GLN A 1 338 ? 5.018 -9.451 -21.177 1.00 92.06 338 GLN A CA 1
ATOM 2690 C C . GLN A 1 338 ? 5.783 -9.055 -19.918 1.00 92.06 338 GLN A C 1
ATOM 2692 O O . GLN A 1 338 ? 7.009 -9.040 -19.922 1.00 92.06 338 GLN A O 1
ATOM 2697 N N . LEU A 1 339 ? 5.082 -8.808 -18.812 1.00 90.38 339 LEU A N 1
ATOM 2698 C CA . LEU A 1 339 ? 5.717 -8.452 -17.542 1.00 90.38 339 LEU A CA 1
ATOM 2699 C C . LEU A 1 339 ? 6.523 -9.604 -16.930 1.00 90.38 339 LEU A C 1
ATOM 2701 O O . LEU A 1 339 ? 7.424 -9.352 -16.137 1.00 90.38 339 LEU A O 1
ATOM 2705 N N . LYS A 1 340 ? 6.234 -10.859 -17.293 1.00 87.19 340 LYS A N 1
ATOM 2706 C CA . LYS A 1 340 ? 7.028 -12.043 -16.922 1.00 87.19 340 LYS A CA 1
ATOM 2707 C C . LYS A 1 340 ? 8.190 -12.326 -17.879 1.00 87.19 340 LYS A C 1
ATOM 2709 O O . LYS A 1 340 ? 9.043 -13.152 -17.564 1.00 87.19 340 LYS A O 1
ATOM 2714 N N . ASN A 1 341 ? 8.238 -11.682 -19.045 1.00 87.31 341 ASN A N 1
ATOM 2715 C CA . ASN A 1 341 ? 9.317 -11.891 -20.002 1.00 87.31 341 ASN A CA 1
ATOM 2716 C C . ASN A 1 341 ? 10.615 -11.244 -19.496 1.00 87.31 341 ASN A C 1
ATOM 2718 O O . ASN A 1 341 ? 10.665 -10.039 -19.269 1.00 87.31 341 ASN A O 1
ATOM 2722 N N . LEU A 1 342 ? 11.684 -12.032 -19.374 1.00 82.31 342 LEU A N 1
ATOM 2723 C CA . LEU A 1 342 ? 12.958 -11.571 -18.809 1.00 82.31 342 LEU A CA 1
ATOM 2724 C C . LEU A 1 342 ? 13.624 -10.450 -19.613 1.00 82.31 342 LEU A C 1
ATOM 2726 O O . LEU A 1 342 ? 14.204 -9.535 -19.029 1.00 82.31 342 LEU A O 1
ATOM 2730 N N . GLY A 1 343 ? 13.542 -10.510 -20.944 1.00 84.44 343 GLY A N 1
ATOM 2731 C CA . GLY A 1 343 ? 14.062 -9.457 -21.814 1.00 84.44 343 GLY A CA 1
ATOM 2732 C C . GLY A 1 343 ? 13.312 -8.148 -21.590 1.00 84.44 343 GLY A C 1
ATOM 2733 O O . GLY A 1 343 ? 13.936 -7.109 -21.391 1.00 84.44 343 GLY A O 1
ATOM 2734 N N . THR A 1 344 ? 11.983 -8.225 -21.516 1.00 87.69 344 THR A N 1
ATOM 2735 C CA . THR A 1 344 ? 11.112 -7.080 -21.233 1.00 87.69 344 THR A CA 1
ATOM 2736 C C . THR A 1 344 ? 11.377 -6.493 -19.846 1.00 87.69 344 THR A C 1
ATOM 2738 O O . THR A 1 344 ? 11.531 -5.281 -19.715 1.00 87.69 344 THR A O 1
ATOM 2741 N N . GLN A 1 345 ? 11.489 -7.328 -18.807 1.00 86.56 345 GLN A N 1
ATOM 2742 C CA . GLN A 1 345 ? 11.824 -6.877 -17.451 1.00 86.56 345 GLN A CA 1
ATOM 2743 C C . GLN A 1 345 ? 13.153 -6.123 -17.432 1.00 86.56 345 GLN A C 1
ATOM 2745 O O . GLN A 1 345 ? 13.226 -5.006 -16.921 1.00 86.56 345 GLN A O 1
ATOM 2750 N N . LYS A 1 346 ? 14.192 -6.710 -18.037 1.00 85.88 346 LYS A N 1
ATOM 2751 C CA . LYS A 1 346 ? 15.513 -6.092 -18.150 1.00 85.88 346 LYS A CA 1
ATOM 2752 C C . LYS A 1 346 ? 15.432 -4.733 -18.844 1.00 85.88 346 LYS A C 1
ATOM 2754 O O . LYS A 1 346 ? 15.948 -3.759 -18.305 1.00 85.88 346 LYS A O 1
ATOM 2759 N N . GLU A 1 347 ? 14.756 -4.652 -19.988 1.00 88.06 347 GLU A N 1
ATOM 2760 C CA . GLU A 1 347 ? 14.614 -3.402 -20.737 1.00 88.06 347 GLU A CA 1
ATOM 2761 C C . GLU A 1 347 ? 13.931 -2.310 -19.897 1.00 88.06 347 GLU A C 1
ATOM 2763 O O . GLU A 1 347 ? 14.431 -1.187 -19.822 1.00 88.06 347 GLU A O 1
ATOM 2768 N N . ILE A 1 348 ? 12.825 -2.641 -19.219 1.00 88.94 348 ILE A N 1
ATOM 2769 C CA . ILE A 1 348 ? 12.075 -1.700 -18.369 1.00 88.94 348 ILE A CA 1
ATOM 2770 C C . ILE A 1 348 ? 12.963 -1.154 -17.251 1.00 88.94 348 ILE A C 1
ATOM 2772 O O . ILE A 1 348 ? 13.002 0.055 -17.017 1.00 88.94 348 ILE A O 1
ATOM 2776 N N . ILE A 1 349 ? 13.693 -2.041 -16.576 1.00 88.50 349 ILE A N 1
ATOM 2777 C CA . ILE A 1 349 ? 14.578 -1.707 -15.457 1.00 88.50 349 ILE A CA 1
ATOM 2778 C C . ILE A 1 349 ? 15.698 -0.783 -15.920 1.00 88.50 349 ILE A C 1
ATOM 2780 O O . ILE A 1 349 ? 15.938 0.257 -15.310 1.00 88.50 349 ILE A O 1
ATOM 2784 N N . GLN A 1 350 ? 16.356 -1.123 -17.025 1.00 88.81 350 GLN A N 1
ATOM 2785 C CA . GLN A 1 350 ? 17.435 -0.315 -17.585 1.00 88.81 350 GLN A CA 1
ATOM 2786 C C . GLN A 1 350 ? 16.939 1.069 -18.006 1.00 88.81 350 GLN A C 1
ATOM 2788 O O . GLN A 1 350 ? 17.557 2.075 -17.654 1.00 88.81 350 GLN A O 1
ATOM 2793 N N . GLN A 1 351 ? 15.800 1.135 -18.704 1.00 89.19 351 GLN A N 1
ATOM 2794 C CA . GLN A 1 351 ? 15.177 2.402 -19.085 1.00 89.19 351 GLN A CA 1
ATOM 2795 C C . GLN A 1 351 ? 14.783 3.229 -17.856 1.00 89.19 351 GLN A C 1
ATOM 2797 O O . GLN A 1 351 ? 14.976 4.443 -17.864 1.00 89.19 351 GLN A O 1
ATOM 2802 N N . ALA A 1 352 ? 14.307 2.595 -16.779 1.00 89.38 352 ALA A N 1
ATOM 2803 C CA . ALA A 1 352 ? 13.928 3.285 -15.547 1.00 89.38 352 ALA A CA 1
ATOM 2804 C C . ALA A 1 352 ? 15.128 3.909 -14.839 1.00 89.38 352 ALA A C 1
ATOM 2806 O O . ALA A 1 352 ? 15.069 5.072 -14.443 1.00 89.38 352 ALA A O 1
ATOM 2807 N N . LEU A 1 353 ? 16.226 3.165 -14.714 1.00 91.00 353 LEU A N 1
ATOM 2808 C CA . LEU A 1 353 ? 17.443 3.660 -14.076 1.00 91.00 353 LEU A CA 1
ATOM 2809 C C . LEU A 1 353 ? 18.091 4.772 -14.906 1.00 91.00 353 LEU A C 1
ATOM 2811 O O . LEU A 1 353 ? 18.426 5.825 -14.371 1.00 91.00 353 LEU A O 1
ATOM 2815 N N . LEU A 1 354 ? 18.195 4.588 -16.225 1.00 91.00 354 LEU A N 1
ATOM 2816 C CA . LEU A 1 354 ? 18.712 5.626 -17.118 1.00 91.00 354 LEU A CA 1
ATOM 2817 C C . LEU A 1 354 ? 17.818 6.869 -17.127 1.00 91.00 354 LEU A C 1
ATOM 2819 O O . LEU A 1 354 ? 18.329 7.983 -17.141 1.00 91.00 354 LEU A O 1
ATOM 2823 N N . GLY A 1 355 ? 16.495 6.702 -17.086 1.00 88.06 355 GLY A N 1
ATOM 2824 C CA . GLY A 1 355 ? 15.533 7.804 -17.042 1.00 88.06 355 GLY A CA 1
ATOM 2825 C C . GLY A 1 355 ? 15.651 8.685 -15.796 1.00 88.06 355 GLY A C 1
ATOM 2826 O O . GLY A 1 355 ? 15.274 9.852 -15.850 1.00 88.06 355 GLY A O 1
ATOM 2827 N N . LYS A 1 356 ? 16.215 8.161 -14.700 1.00 89.50 356 LYS A N 1
ATOM 2828 C CA . LYS A 1 356 ? 16.488 8.924 -13.471 1.00 89.50 356 LYS A CA 1
ATOM 2829 C C . LYS A 1 356 ? 17.738 9.802 -13.554 1.00 89.50 356 LYS A C 1
ATOM 2831 O O . LYS A 1 356 ? 17.893 10.709 -12.742 1.00 89.50 356 LYS A O 1
ATOM 2836 N N . LEU A 1 357 ? 18.610 9.580 -14.538 1.00 90.12 357 LEU A N 1
ATOM 2837 C CA . LEU A 1 357 ? 19.776 10.427 -14.772 1.00 90.12 357 LEU A CA 1
ATOM 2838 C C . LEU A 1 357 ? 19.370 11.654 -15.595 1.00 90.12 357 LEU A C 1
ATOM 2840 O O . LEU A 1 357 ? 18.931 11.544 -16.743 1.00 90.12 357 LEU A O 1
ATOM 2844 N N . PHE A 1 358 ? 19.528 12.835 -14.999 1.00 85.50 358 PHE A N 1
ATOM 2845 C CA . PHE A 1 358 ? 19.036 14.090 -15.565 1.00 85.50 358 PHE A CA 1
ATOM 2846 C C . PHE A 1 358 ? 19.736 14.437 -16.888 1.00 85.50 358 PHE A C 1
ATOM 2848 O O . PHE A 1 358 ? 19.083 14.711 -17.901 1.00 85.50 358 PHE A O 1
ATOM 2855 N N . PHE A 1 359 ? 21.067 14.352 -16.917 1.00 89.56 359 PHE A N 1
ATOM 2856 C CA . PHE A 1 359 ? 21.860 14.757 -18.075 1.00 89.56 359 PHE A CA 1
ATOM 2857 C C . PHE A 1 359 ? 21.978 13.640 -19.115 1.00 89.56 359 PHE A C 1
ATOM 2859 O O . PHE A 1 359 ? 22.020 12.447 -18.798 1.00 89.56 359 PHE A O 1
ATOM 2866 N N . LYS A 1 360 ? 22.015 14.021 -20.394 1.00 90.88 360 LYS A N 1
ATOM 2867 C CA . LYS A 1 360 ? 22.138 13.067 -21.504 1.00 90.88 360 LYS A CA 1
ATOM 2868 C C . LYS A 1 360 ? 23.517 12.402 -21.495 1.00 90.88 360 LYS A C 1
ATOM 2870 O O . LYS A 1 360 ? 23.622 11.200 -21.711 1.00 90.88 360 LYS A O 1
ATOM 2875 N N . GLU A 1 361 ? 24.547 13.166 -21.160 1.00 91.94 361 GLU A N 1
ATOM 2876 C CA . GLU A 1 361 ? 25.939 12.735 -21.070 1.00 91.94 361 GLU A CA 1
ATOM 2877 C C . GLU A 1 361 ? 26.117 11.641 -20.009 1.00 91.94 361 GLU A C 1
ATOM 2879 O O . GLU A 1 361 ? 26.802 10.648 -20.245 1.00 91.94 361 GLU A O 1
ATOM 2884 N N . GLN A 1 362 ? 25.441 11.772 -18.861 1.00 91.19 362 GLN A N 1
ATOM 2885 C CA . GLN A 1 362 ? 25.422 10.739 -17.819 1.00 91.19 362 GLN A CA 1
ATOM 2886 C C . GLN A 1 362 ? 24.771 9.455 -18.333 1.00 91.19 362 GLN A C 1
ATOM 2888 O O . GLN A 1 362 ? 25.317 8.365 -18.163 1.00 91.19 362 GLN A O 1
ATOM 2893 N N . ARG A 1 363 ? 23.620 9.577 -19.003 1.00 92.31 363 ARG A N 1
ATOM 2894 C CA . ARG A 1 363 ? 22.919 8.425 -19.582 1.00 92.31 363 ARG A CA 1
ATOM 2895 C C . ARG A 1 363 ? 23.798 7.675 -20.576 1.00 92.31 363 ARG A C 1
ATOM 2897 O O . ARG A 1 363 ? 23.868 6.455 -20.504 1.00 92.31 363 ARG A O 1
ATOM 2904 N N . GLU A 1 364 ? 24.485 8.386 -21.466 1.00 92.94 364 GLU A N 1
ATOM 2905 C CA . GLU A 1 364 ? 25.397 7.781 -22.443 1.00 92.94 364 GLU A CA 1
ATOM 2906 C C . GLU A 1 364 ? 26.609 7.126 -21.774 1.00 92.94 364 GLU A C 1
ATOM 2908 O O . GLU A 1 364 ? 26.949 5.992 -22.117 1.00 92.94 364 GLU A O 1
ATOM 2913 N N . LYS A 1 365 ? 27.204 7.787 -20.773 1.00 93.75 365 LYS A N 1
ATOM 2914 C CA . LYS A 1 365 ? 28.338 7.262 -20.004 1.00 93.75 365 LYS A CA 1
ATOM 2915 C C . LYS A 1 365 ? 28.003 5.940 -19.308 1.00 93.75 365 LYS A C 1
ATOM 2917 O O . LYS A 1 365 ? 28.734 4.964 -19.450 1.00 93.75 365 LYS A O 1
ATOM 2922 N N . TYR A 1 366 ? 26.902 5.896 -18.558 1.00 95.19 366 TYR A N 1
ATOM 2923 C CA . TYR A 1 366 ? 26.596 4.761 -17.679 1.00 95.19 366 TYR A CA 1
ATOM 2924 C C . TYR A 1 366 ? 25.832 3.622 -18.361 1.00 95.19 366 TYR A C 1
ATOM 2926 O O . TYR A 1 366 ? 25.730 2.538 -17.782 1.00 95.19 366 TYR A O 1
ATOM 2934 N N . LYS A 1 367 ? 25.326 3.823 -19.586 1.00 93.81 367 LYS A N 1
ATOM 2935 C CA . LYS A 1 367 ? 24.509 2.836 -20.309 1.00 93.81 367 LYS A CA 1
ATOM 2936 C C . LYS A 1 367 ? 25.158 1.456 -20.378 1.00 93.81 367 LYS A C 1
ATOM 2938 O O . LYS A 1 367 ? 24.550 0.486 -19.944 1.00 93.81 367 LYS A O 1
ATOM 2943 N N . ALA A 1 368 ? 26.401 1.369 -20.852 1.00 91.75 368 ALA A N 1
ATOM 2944 C CA . ALA A 1 368 ? 27.089 0.085 -21.016 1.00 91.75 368 ALA A CA 1
ATOM 2945 C C . ALA A 1 368 ? 27.310 -0.646 -19.679 1.00 91.75 368 ALA A C 1
ATOM 2947 O O . ALA A 1 368 ? 27.190 -1.871 -19.603 1.00 91.75 368 ALA A O 1
ATOM 2948 N N . SER A 1 369 ? 27.599 0.100 -18.612 1.00 93.00 369 SER A N 1
ATOM 2949 C CA . SER A 1 369 ? 27.794 -0.453 -17.270 1.00 93.00 369 SER A CA 1
ATOM 2950 C C . SER A 1 369 ? 26.485 -0.966 -16.677 1.00 93.00 369 SER A C 1
ATOM 2952 O O . SER A 1 369 ? 26.447 -2.079 -16.162 1.00 93.00 369 SER A O 1
ATOM 2954 N N . ILE A 1 370 ? 25.392 -0.211 -16.816 1.00 92.56 370 ILE A N 1
ATOM 2955 C CA . ILE A 1 370 ? 24.049 -0.657 -16.419 1.00 92.56 370 ILE A CA 1
ATOM 2956 C C . ILE A 1 370 ? 23.633 -1.883 -17.249 1.00 92.56 370 ILE A C 1
ATOM 2958 O O . ILE A 1 370 ? 23.106 -2.853 -16.703 1.00 92.56 370 ILE A O 1
ATOM 2962 N N . ASP A 1 371 ? 23.936 -1.895 -18.550 1.00 89.12 371 ASP A N 1
ATOM 2963 C CA . ASP A 1 371 ? 23.655 -3.028 -19.435 1.00 89.12 371 ASP A CA 1
ATOM 2964 C C . ASP A 1 371 ? 24.378 -4.305 -19.019 1.00 89.12 371 ASP A C 1
ATOM 2966 O O . ASP A 1 371 ? 23.790 -5.392 -19.018 1.00 89.12 371 ASP A O 1
ATOM 2970 N N . THR A 1 372 ? 25.639 -4.156 -18.622 1.00 89.31 372 THR A N 1
ATOM 2971 C CA . THR A 1 372 ? 26.480 -5.256 -18.152 1.00 89.31 372 THR A CA 1
ATOM 2972 C C . THR A 1 372 ? 26.039 -5.741 -16.776 1.00 89.31 372 THR A C 1
ATOM 2974 O O . THR A 1 372 ? 25.919 -6.945 -16.560 1.00 89.31 372 THR A O 1
ATOM 2977 N N . PHE A 1 373 ? 25.718 -4.824 -15.860 1.00 90.31 373 PHE A N 1
ATOM 2978 C CA . PHE A 1 373 ? 25.252 -5.171 -14.519 1.00 90.31 373 PHE A CA 1
ATOM 2979 C C . PHE A 1 373 ? 23.961 -5.996 -14.555 1.00 90.31 373 PHE A C 1
ATOM 2981 O O . PHE A 1 373 ? 23.794 -6.923 -13.759 1.00 90.31 373 PHE A O 1
ATOM 2988 N N . PHE A 1 374 ? 23.079 -5.704 -15.521 1.00 87.25 374 PHE A N 1
ATOM 2989 C CA . PHE A 1 374 ? 21.839 -6.445 -15.729 1.00 87.25 374 PHE A CA 1
ATOM 2990 C C . PHE A 1 374 ? 21.916 -7.548 -16.801 1.00 87.25 374 PHE A C 1
ATOM 2992 O O . PHE A 1 374 ? 20.895 -7.986 -17.338 1.00 87.25 374 PHE A O 1
ATOM 2999 N N . ALA A 1 375 ? 23.117 -8.005 -17.172 1.00 79.69 375 ALA A N 1
ATOM 3000 C CA . ALA A 1 375 ? 23.284 -8.947 -18.277 1.00 79.69 375 ALA A CA 1
ATOM 3001 C C . ALA A 1 375 ? 22.659 -10.329 -18.014 1.00 79.69 375 ALA A C 1
ATOM 3003 O O . ALA A 1 375 ? 22.072 -10.896 -18.935 1.00 79.69 375 ALA A O 1
ATOM 3004 N N . ARG A 1 376 ? 22.767 -10.850 -16.781 1.00 73.75 376 ARG A N 1
ATOM 3005 C CA . ARG A 1 376 ? 22.406 -12.239 -16.415 1.00 73.75 376 ARG A CA 1
ATOM 3006 C C . ARG A 1 376 ? 21.253 -12.371 -15.400 1.00 73.75 376 ARG A C 1
ATOM 3008 O O . ARG A 1 376 ? 20.886 -13.483 -15.040 1.00 73.75 376 ARG A O 1
ATOM 3015 N N . SER A 1 377 ? 20.668 -11.254 -14.980 1.00 60.25 377 SER A N 1
ATOM 3016 C CA . SER A 1 377 ? 20.002 -11.016 -13.682 1.00 60.25 377 SER A CA 1
ATOM 3017 C C . SER A 1 377 ? 18.757 -11.818 -13.305 1.00 60.25 377 SER A C 1
ATOM 3019 O O . SER A 1 377 ? 18.259 -11.630 -12.198 1.00 60.25 377 SER A O 1
ATOM 3021 N N . PHE A 1 378 ? 18.205 -12.645 -14.192 1.00 62.97 378 PHE A N 1
ATOM 3022 C CA . PHE A 1 378 ? 16.889 -13.261 -13.971 1.00 62.97 378 PHE A CA 1
ATOM 3023 C C . PHE A 1 378 ? 16.821 -14.745 -14.362 1.00 62.97 378 PHE A C 1
ATOM 3025 O O . PHE A 1 378 ? 15.741 -15.310 -14.538 1.00 62.97 378 PHE A O 1
ATOM 3032 N N . ASN A 1 379 ? 17.978 -15.400 -14.499 1.00 53.31 379 ASN A N 1
ATOM 3033 C CA . ASN A 1 379 ? 18.078 -16.741 -15.084 1.00 53.31 379 ASN A CA 1
ATOM 3034 C C . ASN A 1 379 ? 17.614 -17.897 -14.175 1.00 53.31 379 ASN A C 1
ATOM 3036 O O . ASN A 1 379 ? 17.559 -19.040 -14.629 1.00 53.31 379 ASN A O 1
ATOM 3040 N N . SER A 1 380 ? 17.271 -17.659 -12.904 1.00 53.41 380 SER A N 1
ATOM 3041 C CA . SER A 1 380 ? 16.815 -18.742 -12.024 1.00 53.41 380 SER A CA 1
ATOM 3042 C C . SER A 1 380 ? 15.296 -18.904 -12.074 1.00 53.41 380 SER A C 1
ATOM 3044 O O . SER A 1 380 ? 14.568 -18.132 -11.451 1.00 53.41 380 SER A O 1
ATOM 3046 N N . TYR A 1 381 ? 14.842 -19.965 -12.749 1.00 54.28 381 TYR A N 1
ATOM 3047 C CA . TYR A 1 381 ? 13.441 -20.402 -12.886 1.00 54.28 381 TYR A CA 1
ATOM 3048 C C . TYR A 1 381 ? 12.649 -20.523 -11.564 1.00 54.28 381 TYR A C 1
ATOM 3050 O O . TYR A 1 381 ? 11.434 -20.685 -11.601 1.00 54.28 381 TYR A O 1
ATOM 3058 N N . SER A 1 382 ? 13.302 -20.452 -10.398 1.00 51.31 382 SER A N 1
ATOM 3059 C CA . SER A 1 382 ? 12.681 -20.663 -9.087 1.00 51.31 382 SER A CA 1
ATOM 3060 C C . SER A 1 382 ? 12.470 -19.403 -8.230 1.00 51.31 382 SER A C 1
ATOM 3062 O O . SER A 1 382 ? 11.802 -19.522 -7.208 1.00 51.31 382 SER A O 1
ATOM 3064 N N . TYR A 1 383 ? 13.003 -18.220 -8.590 1.00 57.62 383 TYR A N 1
ATOM 3065 C CA . TYR A 1 383 ? 12.972 -17.029 -7.702 1.00 57.62 383 TYR A CA 1
ATOM 3066 C C . TYR A 1 383 ? 12.815 -15.662 -8.406 1.00 57.62 383 TYR A C 1
ATOM 3068 O O . TYR A 1 383 ? 13.176 -14.633 -7.839 1.00 57.62 383 TYR A O 1
ATOM 3076 N N . GLN A 1 384 ? 12.257 -15.620 -9.620 1.00 62.28 384 GLN A N 1
ATOM 3077 C CA . GLN A 1 384 ? 12.182 -14.394 -10.441 1.00 62.28 384 GLN A CA 1
ATOM 3078 C C . GLN A 1 384 ? 11.473 -13.215 -9.745 1.00 62.28 384 GLN A C 1
ATOM 3080 O O . GLN A 1 384 ? 11.990 -12.099 -9.742 1.00 62.28 384 GLN A O 1
ATOM 3085 N N . ASP A 1 385 ? 10.345 -13.472 -9.082 1.00 64.94 385 ASP A N 1
ATOM 3086 C CA . ASP A 1 385 ? 9.568 -12.449 -8.364 1.00 64.94 385 ASP A CA 1
ATOM 3087 C C . ASP A 1 385 ? 10.362 -11.837 -7.189 1.00 64.94 385 ASP A C 1
ATOM 3089 O O . ASP A 1 385 ? 10.292 -10.638 -6.915 1.00 64.94 385 ASP A O 1
ATOM 3093 N N . GLN A 1 386 ? 11.208 -12.640 -6.534 1.00 70.94 386 GLN A N 1
ATOM 3094 C CA . GLN A 1 386 ? 12.049 -12.184 -5.423 1.00 70.94 386 GLN A CA 1
ATOM 3095 C C . GLN A 1 386 ? 13.243 -11.350 -5.898 1.00 70.94 386 GLN A C 1
ATOM 3097 O O . GLN A 1 386 ? 13.685 -10.452 -5.181 1.00 70.94 386 GLN A O 1
ATOM 3102 N N . ASP A 1 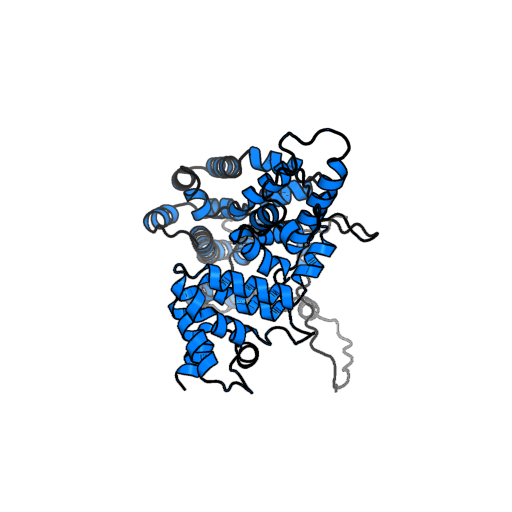387 ? 13.767 -11.628 -7.092 1.00 77.81 387 ASP A N 1
ATOM 3103 C CA . ASP A 1 387 ? 14.879 -10.870 -7.662 1.00 77.81 387 ASP A CA 1
ATOM 3104 C C . ASP A 1 387 ? 14.447 -9.456 -8.060 1.00 77.81 387 ASP A C 1
ATOM 3106 O O . ASP A 1 387 ? 15.146 -8.501 -7.726 1.00 77.81 387 ASP A O 1
ATOM 3110 N N . LEU A 1 388 ? 13.261 -9.288 -8.654 1.00 78.44 388 LEU A N 1
ATOM 3111 C CA . LEU A 1 388 ? 12.697 -7.959 -8.917 1.00 78.44 388 LEU A CA 1
ATOM 3112 C C . LEU A 1 388 ? 12.454 -7.167 -7.625 1.00 78.44 388 LEU A C 1
ATOM 3114 O O . LEU A 1 388 ? 12.788 -5.984 -7.554 1.00 78.44 388 LEU A O 1
ATOM 3118 N N . ALA A 1 389 ? 11.921 -7.813 -6.583 1.00 78.12 389 ALA A N 1
ATOM 3119 C CA . ALA A 1 389 ? 11.664 -7.155 -5.303 1.00 78.12 389 ALA A CA 1
ATOM 3120 C C . ALA A 1 389 ? 12.960 -6.627 -4.654 1.00 78.12 389 ALA A C 1
ATOM 3122 O O . ALA A 1 389 ? 12.960 -5.556 -4.045 1.00 78.12 389 ALA A O 1
ATOM 3123 N N . ARG A 1 390 ? 14.092 -7.322 -4.842 1.00 80.56 390 ARG A N 1
ATOM 3124 C CA . ARG A 1 390 ? 15.419 -6.879 -4.369 1.00 80.56 390 ARG A CA 1
ATOM 3125 C C . ARG A 1 390 ? 15.922 -5.618 -5.071 1.00 80.56 390 ARG A C 1
ATOM 3127 O O . ARG A 1 390 ? 16.750 -4.913 -4.499 1.00 80.56 390 ARG A O 1
ATOM 3134 N N . LEU A 1 391 ? 15.433 -5.323 -6.277 1.00 82.44 391 LEU A N 1
ATOM 3135 C CA . LEU A 1 391 ? 15.799 -4.124 -7.035 1.00 82.44 391 LEU A CA 1
ATOM 3136 C C . LEU A 1 391 ? 15.012 -2.877 -6.597 1.00 82.44 391 LEU A C 1
ATOM 3138 O O . LEU A 1 391 ? 15.443 -1.768 -6.894 1.00 82.44 391 LEU A O 1
ATOM 3142 N N . LEU A 1 392 ? 13.904 -3.013 -5.855 1.00 75.25 392 LEU A N 1
ATOM 3143 C CA . LEU A 1 392 ? 13.084 -1.869 -5.417 1.00 75.25 392 LEU A CA 1
ATOM 3144 C C . LEU A 1 392 ? 13.878 -0.733 -4.745 1.00 75.25 392 LEU A C 1
ATOM 3146 O O . LEU A 1 392 ? 13.698 0.423 -5.140 1.00 75.25 392 LEU A O 1
ATOM 3150 N N . PRO A 1 393 ? 14.784 -1.005 -3.783 1.00 75.56 393 PRO A N 1
ATOM 3151 C CA . PRO A 1 393 ? 15.577 0.051 -3.158 1.00 75.56 393 PRO A CA 1
ATOM 3152 C C . PRO A 1 393 ? 16.478 0.788 -4.152 1.00 75.56 393 PRO A C 1
ATOM 3154 O O . PRO A 1 393 ? 16.723 1.981 -3.982 1.00 75.56 393 PRO A O 1
ATOM 3157 N N . LEU A 1 394 ? 16.947 0.090 -5.195 1.00 83.44 394 LEU A N 1
ATOM 3158 C CA . LEU A 1 394 ? 17.760 0.685 -6.248 1.00 83.44 394 LEU A CA 1
ATOM 3159 C C . LEU A 1 394 ? 16.948 1.711 -7.037 1.00 83.44 394 LEU A C 1
ATOM 3161 O O . LEU A 1 394 ? 17.446 2.802 -7.277 1.00 83.44 394 LEU A O 1
ATOM 3165 N N . PHE A 1 395 ? 15.694 1.408 -7.390 1.00 80.94 395 PHE A N 1
ATOM 3166 C CA . PHE A 1 395 ? 14.855 2.353 -8.128 1.00 80.94 395 PHE A CA 1
ATOM 3167 C C . PHE A 1 395 ? 14.588 3.620 -7.330 1.00 80.94 395 PHE A C 1
ATOM 3169 O O . PHE A 1 395 ? 14.695 4.705 -7.889 1.00 80.94 395 PHE A O 1
ATOM 3176 N N . ASN A 1 396 ? 14.272 3.520 -6.041 1.00 75.94 396 ASN A N 1
ATOM 3177 C CA . ASN A 1 396 ? 13.859 4.687 -5.258 1.00 75.94 396 ASN A CA 1
ATOM 3178 C C . ASN A 1 396 ? 14.963 5.748 -5.137 1.00 75.94 396 ASN A C 1
ATOM 3180 O O . ASN A 1 396 ? 14.656 6.934 -5.217 1.00 75.94 396 ASN A O 1
ATOM 3184 N N . ASN A 1 397 ? 16.229 5.327 -5.061 1.00 77.62 397 ASN A N 1
ATOM 3185 C CA . ASN A 1 397 ? 17.366 6.205 -4.767 1.00 77.62 397 ASN A CA 1
ATOM 3186 C C . ASN A 1 397 ? 18.424 6.249 -5.885 1.00 77.62 397 ASN A C 1
ATOM 3188 O O . ASN A 1 397 ? 19.575 6.577 -5.618 1.00 77.62 397 ASN A O 1
ATOM 3192 N N . PHE A 1 398 ? 18.072 5.887 -7.124 1.00 88.62 398 PHE A N 1
ATOM 3193 C CA . PHE A 1 398 ? 19.047 5.889 -8.215 1.00 88.62 398 PHE A CA 1
ATOM 3194 C C . PHE A 1 398 ? 19.432 7.309 -8.641 1.00 88.62 398 PHE A C 1
ATOM 3196 O O . PHE A 1 398 ? 18.584 8.070 -9.109 1.00 88.62 398 PHE A O 1
ATOM 3203 N N . ASP A 1 399 ? 20.718 7.623 -8.533 1.00 90.25 399 ASP A N 1
ATOM 3204 C CA . ASP A 1 399 ? 21.330 8.896 -8.908 1.00 90.25 399 ASP A CA 1
ATOM 3205 C C . ASP A 1 399 ? 22.703 8.689 -9.585 1.00 90.25 399 ASP A C 1
ATOM 3207 O O . ASP A 1 399 ? 23.139 7.561 -9.835 1.00 90.25 399 ASP A O 1
ATOM 3211 N N . ASP A 1 400 ? 23.394 9.788 -9.899 1.00 92.06 400 ASP A N 1
ATOM 3212 C CA . ASP A 1 400 ? 24.722 9.766 -10.533 1.00 92.06 400 ASP A CA 1
ATOM 3213 C C . ASP A 1 400 ? 25.774 9.035 -9.682 1.00 92.06 400 ASP A C 1
ATOM 3215 O O . ASP A 1 400 ? 26.582 8.257 -10.199 1.00 92.06 400 ASP A O 1
ATOM 3219 N N . TYR A 1 401 ? 25.728 9.222 -8.360 1.00 92.56 401 TYR A N 1
ATOM 3220 C CA . TYR A 1 401 ? 26.617 8.533 -7.427 1.00 92.56 401 TYR A CA 1
ATOM 3221 C C . TYR A 1 401 ? 26.404 7.016 -7.482 1.00 92.56 401 TYR A C 1
ATOM 3223 O O . TYR A 1 401 ? 27.356 6.241 -7.608 1.00 92.56 401 TYR A O 1
ATOM 3231 N N . THR A 1 402 ? 25.146 6.590 -7.460 1.00 92.69 402 THR A N 1
ATOM 3232 C CA . THR A 1 402 ? 24.745 5.188 -7.542 1.00 92.69 402 THR A CA 1
ATOM 3233 C C . THR A 1 402 ? 25.144 4.568 -8.882 1.00 92.69 402 THR A C 1
ATOM 3235 O O . THR A 1 402 ? 25.692 3.464 -8.917 1.00 92.69 402 THR A O 1
ATOM 3238 N N . ALA A 1 403 ? 24.949 5.292 -9.988 1.00 93.06 403 ALA A N 1
ATOM 3239 C CA . ALA A 1 403 ? 25.384 4.862 -11.315 1.00 93.06 403 ALA A CA 1
ATOM 3240 C C . ALA A 1 403 ? 26.913 4.693 -11.396 1.00 93.06 403 ALA A C 1
ATOM 3242 O O . ALA A 1 403 ? 27.402 3.699 -11.937 1.00 93.06 403 ALA A O 1
ATOM 3243 N N . SER A 1 404 ? 27.668 5.611 -10.785 1.00 94.25 404 SER A N 1
ATOM 3244 C CA . SER A 1 404 ? 29.130 5.541 -10.666 1.00 94.25 404 SER A CA 1
ATOM 3245 C C . SER A 1 404 ? 29.606 4.328 -9.856 1.00 94.25 404 SER A C 1
ATOM 3247 O O . SER A 1 404 ? 30.577 3.666 -10.231 1.00 94.25 404 SER A O 1
ATOM 3249 N N . LEU A 1 405 ? 28.907 3.972 -8.772 1.00 94.06 405 LEU A N 1
ATOM 3250 C CA . LEU A 1 405 ? 29.206 2.756 -8.010 1.00 94.06 405 LEU A CA 1
ATOM 3251 C C . LEU A 1 405 ? 29.010 1.490 -8.849 1.00 94.06 405 LEU A C 1
ATOM 3253 O O . LEU A 1 405 ? 29.874 0.613 -8.827 1.00 94.06 405 LEU A O 1
ATOM 3257 N N . ILE A 1 406 ? 27.913 1.405 -9.610 1.00 93.44 406 ILE A N 1
ATOM 3258 C CA . ILE A 1 406 ? 27.666 0.275 -10.519 1.00 93.44 406 ILE A CA 1
ATOM 3259 C C . ILE A 1 406 ? 28.753 0.199 -11.593 1.00 93.44 406 ILE A C 1
ATOM 3261 O O . ILE A 1 406 ? 29.276 -0.882 -11.846 1.00 93.44 406 ILE A O 1
ATOM 3265 N N . GLU A 1 407 ? 29.137 1.328 -12.193 1.00 94.81 407 GLU A N 1
ATOM 3266 C CA . GLU A 1 407 ? 30.225 1.377 -13.175 1.00 94.81 407 GLU A CA 1
ATOM 3267 C C . GLU A 1 407 ? 31.530 0.813 -12.606 1.00 94.81 407 GLU A C 1
ATOM 3269 O O . GLU A 1 407 ? 32.108 -0.107 -13.187 1.00 94.81 407 GLU A O 1
ATOM 3274 N N . ARG A 1 408 ? 31.964 1.303 -11.441 1.00 94.06 408 ARG A N 1
ATOM 3275 C CA . ARG A 1 408 ? 33.186 0.820 -10.782 1.00 94.06 408 ARG A CA 1
ATOM 3276 C C . ARG A 1 408 ? 33.109 -0.663 -10.436 1.00 94.06 408 ARG A C 1
ATOM 3278 O O . ARG A 1 408 ? 34.100 -1.377 -10.570 1.00 94.06 408 ARG A O 1
ATOM 3285 N N . PHE A 1 409 ? 31.946 -1.124 -9.983 1.00 93.25 409 PHE A N 1
ATOM 3286 C CA . PHE A 1 409 ? 31.714 -2.525 -9.654 1.00 93.25 409 PHE A CA 1
ATOM 3287 C C . PHE A 1 409 ? 31.854 -3.423 -10.882 1.00 93.25 409 PHE A C 1
ATOM 3289 O O . PHE A 1 409 ? 32.611 -4.389 -10.846 1.00 93.25 409 PHE A O 1
ATOM 3296 N N . VAL A 1 410 ? 31.194 -3.065 -11.982 1.00 92.75 410 VAL A N 1
ATOM 3297 C CA . VAL A 1 410 ? 31.264 -3.799 -13.251 1.00 92.75 410 VAL A CA 1
ATOM 3298 C C . VAL A 1 410 ? 32.694 -3.824 -13.795 1.00 92.75 410 VAL A C 1
ATOM 3300 O O . VAL A 1 410 ? 33.167 -4.881 -14.207 1.00 92.75 410 VAL A O 1
ATOM 3303 N N . GLN A 1 411 ? 33.404 -2.690 -13.749 1.00 91.75 411 GLN A N 1
ATOM 3304 C CA . GLN A 1 411 ? 34.788 -2.560 -14.229 1.00 91.75 411 GLN A CA 1
ATOM 3305 C C . GLN A 1 411 ? 35.805 -3.385 -13.428 1.00 91.75 411 GLN A C 1
ATOM 3307 O O . GLN A 1 411 ? 36.893 -3.659 -13.931 1.00 91.75 411 GLN A O 1
ATOM 3312 N N . ARG A 1 412 ? 35.471 -3.796 -12.198 1.00 90.06 412 ARG A N 1
ATOM 3313 C CA . ARG A 1 412 ? 36.299 -4.715 -11.404 1.00 90.06 412 ARG A CA 1
ATOM 3314 C C . ARG A 1 412 ? 36.274 -6.146 -11.956 1.00 90.06 412 ARG A C 1
ATOM 3316 O O . ARG A 1 412 ? 37.215 -6.901 -11.724 1.00 90.06 412 ARG A O 1
ATOM 3323 N N . GLY A 1 413 ? 35.204 -6.522 -12.658 1.00 84.38 413 GLY A N 1
ATOM 3324 C CA . GLY A 1 413 ? 35.096 -7.808 -13.340 1.00 84.38 413 GLY A CA 1
ATOM 3325 C C . GLY A 1 413 ? 35.882 -7.850 -14.651 1.00 84.38 413 GLY A C 1
ATOM 3326 O O . GLY A 1 413 ? 36.244 -6.822 -15.220 1.00 84.38 413 GLY A O 1
ATOM 3327 N N . SER A 1 414 ? 36.129 -9.056 -15.164 1.00 81.50 414 SER A N 1
ATOM 3328 C CA . SER A 1 414 ? 36.686 -9.228 -16.510 1.00 81.50 414 SER A CA 1
ATOM 3329 C C . SER A 1 414 ? 35.566 -9.265 -17.556 1.00 81.50 414 SER A C 1
ATOM 3331 O O . SER A 1 414 ? 34.394 -9.436 -17.225 1.00 81.50 414 SER A O 1
ATOM 3333 N N . LYS A 1 415 ? 35.906 -9.144 -18.846 1.00 75.81 415 LYS A N 1
ATOM 3334 C CA . LYS A 1 415 ? 34.912 -9.290 -19.929 1.00 75.81 415 LYS A CA 1
ATOM 3335 C C . LYS A 1 415 ? 34.292 -10.692 -19.989 1.00 75.81 415 LYS A C 1
ATOM 3337 O O . LYS A 1 415 ? 33.153 -10.832 -20.419 1.00 75.81 415 LYS A O 1
ATOM 3342 N N . GLU A 1 416 ? 35.041 -11.713 -19.582 1.00 77.88 416 GLU A N 1
ATOM 3343 C CA . GLU A 1 416 ? 34.611 -13.118 -19.598 1.00 77.88 416 GLU A CA 1
ATOM 3344 C C . GLU A 1 416 ? 33.796 -13.478 -18.344 1.00 77.88 416 GLU A C 1
ATOM 3346 O O . GLU A 1 416 ? 32.877 -14.298 -18.403 1.00 77.88 416 GLU A O 1
ATOM 3351 N N . ASP A 1 417 ? 34.079 -12.805 -17.226 1.00 80.75 417 ASP A N 1
ATOM 3352 C CA . ASP A 1 417 ? 33.406 -12.995 -15.946 1.00 80.75 417 ASP A CA 1
ATOM 3353 C C . ASP A 1 417 ? 33.057 -11.644 -15.286 1.00 80.75 417 ASP A C 1
ATOM 3355 O O . ASP A 1 417 ? 33.673 -11.235 -14.286 1.00 80.75 417 ASP A O 1
ATOM 3359 N N . PRO A 1 418 ? 32.083 -10.913 -15.864 1.00 80.31 418 PRO A N 1
ATOM 3360 C CA . PRO A 1 418 ? 31.729 -9.587 -15.395 1.00 80.31 418 PRO A CA 1
ATOM 3361 C C . PRO A 1 418 ? 31.153 -9.643 -13.985 1.00 80.31 418 PRO A C 1
ATOM 3363 O O . PRO A 1 418 ? 30.517 -10.612 -13.565 1.00 80.31 418 PRO A O 1
ATOM 3366 N N . TYR A 1 419 ? 31.380 -8.568 -13.244 1.00 87.75 419 TYR A N 1
ATOM 3367 C CA . TYR A 1 419 ? 30.713 -8.346 -11.974 1.00 87.75 419 TYR A CA 1
ATOM 3368 C C . TYR A 1 419 ? 29.318 -7.798 -12.273 1.00 87.75 419 TYR A C 1
ATOM 3370 O O . TYR A 1 419 ? 29.174 -6.701 -12.808 1.00 87.75 419 TYR A O 1
ATOM 3378 N N . ASP A 1 420 ? 28.295 -8.592 -11.976 1.00 88.06 420 ASP A N 1
ATOM 3379 C CA . ASP A 1 420 ? 26.902 -8.307 -12.306 1.00 88.06 420 ASP A CA 1
ATOM 3380 C C . ASP A 1 420 ? 25.977 -8.532 -11.099 1.00 88.06 420 ASP A C 1
ATOM 3382 O O . ASP A 1 420 ? 26.419 -8.860 -9.991 1.00 88.06 420 ASP A O 1
ATOM 3386 N N . PHE A 1 421 ? 24.675 -8.333 -11.302 1.00 87.50 421 PHE A N 1
ATOM 3387 C CA . PHE A 1 421 ? 23.687 -8.538 -10.247 1.00 87.50 421 PHE A CA 1
ATOM 3388 C C . PHE A 1 421 ? 23.660 -9.982 -9.713 1.00 87.50 421 PHE A C 1
ATOM 3390 O O . PHE A 1 421 ? 23.491 -10.183 -8.509 1.00 87.50 421 PHE A O 1
ATOM 3397 N N . GLU A 1 422 ? 23.866 -10.992 -10.567 1.00 84.81 422 GLU A N 1
ATOM 3398 C CA . GLU A 1 422 ? 23.869 -12.404 -10.153 1.00 84.81 422 GLU A CA 1
ATOM 3399 C C . GLU A 1 422 ? 24.951 -12.681 -9.106 1.00 84.81 422 GLU A C 1
ATOM 3401 O O . GLU A 1 422 ? 24.699 -13.387 -8.127 1.00 84.81 422 GLU A O 1
ATOM 3406 N N . LYS A 1 423 ? 26.128 -12.058 -9.246 1.00 84.31 423 LYS A N 1
ATOM 3407 C CA . LYS A 1 423 ? 27.231 -12.231 -8.288 1.00 84.31 423 LYS A CA 1
ATOM 3408 C C . LYS A 1 423 ? 26.916 -11.744 -6.880 1.00 84.31 423 LYS A C 1
ATOM 3410 O O . LYS A 1 423 ? 27.503 -12.244 -5.923 1.00 84.31 423 LYS A O 1
ATOM 3415 N N . ILE A 1 424 ? 26.009 -10.780 -6.737 1.00 85.81 424 ILE A N 1
ATOM 3416 C CA . ILE A 1 424 ? 25.704 -10.186 -5.432 1.00 85.81 424 ILE A CA 1
ATOM 3417 C C . ILE A 1 424 ? 24.356 -10.627 -4.876 1.00 85.81 424 ILE A C 1
ATOM 3419 O O . ILE A 1 424 ? 24.214 -10.656 -3.652 1.00 85.81 424 ILE A O 1
ATOM 3423 N N . LYS A 1 425 ? 23.391 -11.026 -5.719 1.00 82.81 425 LYS A N 1
ATOM 3424 C CA . LYS A 1 425 ? 22.003 -11.269 -5.290 1.00 82.81 425 LYS A CA 1
ATOM 3425 C C . LYS A 1 425 ? 21.876 -12.327 -4.191 1.00 82.81 425 LYS A C 1
ATOM 3427 O O . LYS A 1 425 ? 21.084 -12.158 -3.267 1.00 82.81 425 LYS A O 1
ATOM 3432 N N . GLY A 1 426 ? 22.701 -13.377 -4.237 1.00 76.06 426 GLY A N 1
ATOM 3433 C CA . GLY A 1 426 ? 22.729 -14.442 -3.223 1.00 76.06 426 GLY A CA 1
ATOM 3434 C C . GLY A 1 426 ? 23.267 -14.002 -1.855 1.00 76.06 426 GLY A C 1
ATOM 3435 O O . GLY A 1 426 ? 23.106 -14.722 -0.875 1.00 76.06 426 GLY A O 1
ATOM 3436 N N . SER A 1 427 ? 23.881 -12.819 -1.777 1.00 80.00 427 SER A N 1
ATOM 3437 C CA . SER A 1 427 ? 24.540 -12.285 -0.579 1.00 80.00 427 SER A CA 1
ATOM 3438 C C . SER A 1 427 ? 23.842 -11.061 0.031 1.00 80.00 427 SER A C 1
ATOM 3440 O O . SER A 1 427 ? 24.332 -10.510 1.015 1.00 80.00 427 SER A O 1
ATOM 3442 N N . LEU A 1 428 ? 22.690 -10.644 -0.511 1.00 78.56 428 LEU A N 1
ATOM 3443 C CA . LEU A 1 428 ? 21.928 -9.458 -0.084 1.00 78.56 428 LEU A CA 1
ATOM 3444 C C . LEU A 1 428 ? 21.167 -9.650 1.245 1.00 78.56 428 LEU A C 1
ATOM 3446 O O . LEU A 1 428 ? 20.083 -9.108 1.392 1.00 78.56 428 LEU A O 1
ATOM 3450 N N . ALA A 1 429 ? 21.677 -10.436 2.202 1.00 74.75 429 ALA A N 1
ATOM 3451 C CA . ALA A 1 429 ? 20.999 -10.898 3.427 1.00 74.75 429 ALA A CA 1
ATOM 3452 C C . ALA A 1 429 ? 20.446 -9.774 4.348 1.00 74.75 429 ALA A C 1
ATOM 3454 O O . ALA A 1 429 ? 20.953 -9.543 5.442 1.00 74.75 429 ALA A O 1
ATOM 3455 N N . GLY A 1 430 ? 19.392 -9.077 3.914 1.00 74.62 430 GLY A N 1
ATOM 3456 C CA . GLY A 1 430 ? 18.857 -7.864 4.538 1.00 74.62 430 GLY A CA 1
ATOM 3457 C C . GLY A 1 430 ? 19.622 -6.574 4.209 1.00 74.62 430 GLY A C 1
ATOM 3458 O O . GLY A 1 430 ? 19.307 -5.542 4.790 1.00 74.62 430 GLY A O 1
ATOM 3459 N N . ILE A 1 431 ? 20.602 -6.621 3.301 1.00 83.25 431 ILE A N 1
ATOM 3460 C CA . ILE A 1 431 ? 21.457 -5.483 2.919 1.00 83.25 431 ILE A CA 1
ATOM 3461 C C . ILE A 1 431 ? 21.052 -5.010 1.520 1.00 83.25 431 ILE A C 1
ATOM 3463 O O . ILE A 1 431 ? 20.754 -5.833 0.650 1.00 83.25 431 ILE A O 1
ATOM 3467 N N . SER A 1 432 ? 21.040 -3.697 1.283 1.00 86.19 432 SER A N 1
ATOM 3468 C CA . SER A 1 432 ? 20.718 -3.153 -0.038 1.00 86.19 432 SER A CA 1
ATOM 3469 C C . SER A 1 432 ? 21.801 -3.475 -1.074 1.00 86.19 432 SER A C 1
ATOM 3471 O O . SER A 1 432 ? 22.971 -3.699 -0.758 1.00 86.19 432 SER A O 1
ATOM 3473 N N . ILE A 1 433 ? 21.419 -3.452 -2.352 1.00 88.56 433 ILE A N 1
ATOM 3474 C CA . ILE A 1 433 ? 22.348 -3.648 -3.476 1.00 88.56 433 ILE A CA 1
ATOM 3475 C C . ILE A 1 433 ? 23.506 -2.649 -3.419 1.00 88.56 433 ILE A C 1
ATOM 3477 O O . ILE A 1 433 ? 24.652 -3.016 -3.668 1.00 88.56 433 ILE A O 1
ATOM 3481 N N . ILE A 1 434 ? 23.214 -1.401 -3.053 1.00 88.50 434 ILE A N 1
ATOM 3482 C CA . ILE A 1 434 ? 24.203 -0.324 -3.023 1.00 88.50 434 ILE A CA 1
ATOM 3483 C C . ILE A 1 434 ? 25.203 -0.515 -1.894 1.00 88.50 434 ILE A C 1
ATOM 3485 O O . ILE A 1 434 ? 26.406 -0.462 -2.141 1.00 88.50 434 ILE A O 1
ATOM 3489 N N . GLU A 1 435 ? 24.730 -0.840 -0.692 1.00 88.69 435 GLU A N 1
ATOM 3490 C CA . GLU A 1 435 ? 25.612 -1.170 0.430 1.00 88.69 435 GLU A CA 1
ATOM 3491 C C . GLU A 1 435 ? 26.493 -2.380 0.105 1.00 88.69 435 GLU A C 1
ATOM 3493 O O . GLU A 1 435 ? 27.685 -2.385 0.414 1.00 88.69 435 GLU A O 1
ATOM 3498 N N . LYS A 1 436 ? 25.945 -3.398 -0.574 1.00 90.75 436 LYS A N 1
ATOM 3499 C CA . LYS A 1 436 ? 26.728 -4.575 -0.961 1.00 90.75 436 LYS A CA 1
ATOM 3500 C C . LYS A 1 436 ? 27.809 -4.239 -1.988 1.00 90.75 436 LYS A C 1
ATOM 3502 O O . LYS A 1 436 ? 28.937 -4.711 -1.853 1.00 90.75 436 LYS A O 1
ATOM 3507 N N . ILE A 1 437 ? 27.492 -3.411 -2.983 1.00 91.19 437 ILE A N 1
ATOM 3508 C CA . ILE A 1 437 ? 28.475 -2.922 -3.959 1.00 91.19 437 ILE A CA 1
ATOM 3509 C C . ILE A 1 437 ? 29.579 -2.123 -3.257 1.00 91.19 437 ILE A C 1
ATOM 3511 O O . ILE A 1 437 ? 30.756 -2.343 -3.533 1.00 91.19 437 ILE A O 1
ATOM 3515 N N . GLN A 1 438 ? 29.225 -1.233 -2.327 1.00 91.38 438 GLN A N 1
ATOM 3516 C CA . GLN A 1 438 ? 30.195 -0.441 -1.567 1.00 91.38 438 GLN A CA 1
ATOM 3517 C C . GLN A 1 438 ? 31.133 -1.318 -0.732 1.00 91.38 438 GLN A C 1
ATOM 3519 O O . GLN A 1 438 ? 32.337 -1.079 -0.752 1.00 91.38 438 GLN A O 1
ATOM 3524 N N . GLN A 1 439 ? 30.604 -2.339 -0.046 1.00 91.31 439 GLN A N 1
ATOM 3525 C CA . GLN A 1 439 ? 31.419 -3.309 0.697 1.00 91.31 439 GLN A CA 1
ATOM 3526 C C . GLN A 1 439 ? 32.440 -3.980 -0.217 1.00 91.31 439 GLN A C 1
ATOM 3528 O O . GLN A 1 439 ? 33.627 -3.972 0.085 1.00 91.31 439 GLN A O 1
ATOM 3533 N N . ILE A 1 440 ? 31.986 -4.493 -1.365 1.00 89.56 440 ILE A N 1
ATOM 3534 C CA . ILE A 1 440 ? 32.876 -5.164 -2.313 1.00 89.56 440 ILE A CA 1
ATOM 3535 C C . ILE A 1 440 ? 33.931 -4.190 -2.828 1.00 89.56 440 ILE A C 1
ATOM 3537 O O . ILE A 1 440 ? 35.085 -4.562 -2.907 1.00 89.56 440 ILE A O 1
ATOM 3541 N N . LEU A 1 441 ? 33.578 -2.948 -3.168 1.00 89.06 441 LEU A N 1
ATOM 3542 C CA . LEU A 1 441 ? 34.534 -1.947 -3.656 1.00 89.06 441 LEU A CA 1
ATOM 3543 C C . LEU A 1 441 ? 35.543 -1.458 -2.601 1.00 89.06 441 LEU A C 1
ATOM 3545 O O . LEU A 1 441 ? 36.521 -0.819 -2.988 1.00 89.06 441 LEU A O 1
ATOM 3549 N N . ALA A 1 442 ? 35.293 -1.703 -1.313 1.00 89.19 442 ALA A N 1
ATOM 3550 C CA . ALA A 1 442 ? 36.195 -1.354 -0.218 1.00 89.19 442 ALA A CA 1
ATOM 3551 C C . ALA A 1 442 ? 37.211 -2.465 0.112 1.00 89.19 442 ALA A C 1
ATOM 3553 O O . ALA A 1 442 ? 38.261 -2.165 0.678 1.00 89.19 442 ALA A O 1
ATOM 3554 N N . GLU A 1 443 ? 36.892 -3.714 -0.237 1.00 83.50 443 GLU A N 1
ATOM 3555 C CA . GLU A 1 443 ? 37.813 -4.864 -0.259 1.00 83.50 443 GLU A CA 1
ATOM 3556 C C . GLU A 1 443 ? 38.744 -4.797 -1.471 1.00 83.50 443 GLU A C 1
ATOM 3558 O O . GLU A 1 443 ? 39.914 -5.221 -1.366 1.00 83.50 443 GLU A O 1
#

pLDDT: mean 73.14, std 20.13, range [26.53, 95.19]

Foldseek 3Di:
DDDDPVNVVLPDDDDDPCPDDDDDDDDDDDDDPDDDDPVNVVVVRDDDPVCVVVVVVVVCVVPVDDDPPVNLQVVLLVDALVVLVVVLVVLCVVCVDPPPPPVVSVCCCVVHSVVSNLVNLLCVQCVPPPDPVLSVLCVPFDSVLSVVCVQQQHHPVLQVVPVPLSVQRSPPPDPVSSVVSSDVSLDPVLLVLLVQQDVDPVLSVLCSRHAHPLLSVVSVVCSQLSHHPCNLQVDPDPDPPPDDNVVVSVLSVLCSPPVNLVLLQLQQDVDDDLDPDDDDPDPCPVLSVQSVQLSSLLSPDDCLQLSNLQSNLCSVVSNHLCNQQVDPRDGNVSSSVSSPDLVSVLVSLLCLLLVQEPDPVLSVVLSVLSCQQSVCQQPDPPQNSVSSVLCRVCNVDRYSVQSVLSNVQQVVADPVGGRHNVVCVVPCPVNHPSVSSVVVVVD

Radius of gyration: 29.89 Å; Cα contacts (8 Å, |Δi|>4): 379; chains: 1; bounding box: 68×71×84 Å

Solvent-accessible surface area (backbone atoms only — not comparable to full-atom values): 26106 Å² total; per-residue (Å²): 134,86,77,50,74,68,56,60,61,75,67,65,80,78,72,87,80,80,70,77,88,82,81,88,87,84,83,81,85,78,88,72,99,61,88,78,52,70,69,61,61,52,69,74,74,62,84,75,59,70,50,56,52,51,52,52,55,54,46,36,78,75,64,72,66,72,79,56,68,71,60,54,48,56,57,55,60,69,54,56,54,68,58,38,50,51,50,52,51,50,49,44,70,76,45,71,70,86,48,89,89,46,55,69,59,51,49,47,41,65,72,40,49,44,54,43,30,38,52,43,38,50,52,65,34,43,65,80,46,85,56,66,70,60,51,60,56,52,72,76,38,61,51,69,57,52,47,54,38,49,66,39,44,46,38,50,44,62,25,61,74,42,90,70,48,46,59,57,62,61,67,50,88,47,76,63,54,50,53,49,51,51,49,63,72,56,35,75,61,53,55,53,44,36,60,66,22,34,90,49,67,70,45,33,52,45,43,72,39,58,48,43,66,89,43,50,61,54,52,52,55,31,40,69,61,72,46,32,54,59,71,69,54,57,57,96,49,106,55,88,63,76,85,43,53,67,59,51,52,51,52,47,55,62,38,44,47,89,49,40,55,59,23,48,47,46,15,67,24,95,74,75,50,92,68,69,84,85,73,70,86,90,72,50,58,68,57,46,51,42,48,51,51,21,50,48,50,58,72,67,52,53,85,53,34,48,62,64,66,44,36,53,54,30,27,78,67,70,45,28,45,34,76,71,61,72,34,92,79,55,42,45,68,54,50,50,54,45,48,68,31,66,69,52,44,48,52,54,51,52,52,48,58,43,67,52,38,88,49,69,67,56,34,65,67,43,45,65,34,55,51,51,28,53,64,66,57,66,79,54,95,86,49,52,43,60,52,56,57,64,45,49,70,52,66,80,68,50,40,71,69,54,49,50,51,48,36,57,48,28,67,72,29,47,94,92,58,59,38,33,46,62,81,46,61,89,69,44,86,92,48,53,67,64,60,52,51,51,53,60,74,72,106

Secondary structure (DSSP, 8-state):
----HHHHHHT-------PPP------------SPPPHHHHHHTT--SSHHHHHHHHHHHHHH-----HHHHHHHHHTS-HHHHHHHHHHHHHH-----GGGHHHHHHIIIIIHHHHHHHHHHHHHTT---HHHHHHHTTS-HHHHHHHHHTT--HHHHHHSTTSHHHHHH--SHHHHHHHHHHHHHHHHHHHHHHH-S-HHHHHHHHHH--GGGHHHHHHHHHTT--HHHHH--SSSS--PPPHHHHHHHHHHHHGGGHHHHHHHHH-SS--SSSS---TTSHHHHHHHHHHHHHHHHTS-TTSHHHHHHHHHHHTT--HHHHHS-SS--HHHHHHHHT-HHHHHHHHHHHHHHT--SHHHHHHHHHHHHHHTSSTT--TT-HHHHHHHHHHHHHT--HHHHHHHHHHHHHS-SSS---HHHHHTT-TT--HHHHHHHHHH-

Nearest PDB structures (foldseek):
  1xwo-assembly1_D  TM=1.110E-01  e=3.510E+00  Anser anser anser

Mean predicted aligned error: 15.74 Å